Protein AF-A0A3C0W9M3-F1 (afdb_monomer)

Sequence (421 aa):
MKKFLAMALALLMVCVMLPVTAMAEDANYCTIEGITEVDGTTLKHFDTLTAAAKAWRESKGVATSGNTFGSNNLGGSVDSVEWVISGEVATGDGEGVIGNNGAGQSILGVGYFTPSVTFGNIKVTGVNGAKITKTGNSYLVSAPGQNVVYENITFVDTVRIDSNPANLTFKNCKFEAGLRMPHSADDANVIVENCTFTGNESSGYAIFVQGTMASMKINGNTISTCQRGINVQAGNNAVVTIDGNTIKNVTGKNDNGNTYGAAIQMTSAKSFTITNNTISDVAVNAFHIFSSCAAESITIKDNYIAADYLIWNDANLSQEKIISAGNTLDIKYSGKAMTKTGVIESSTTINGTMVEHPIIIYTPVSSPVFLSGANQTVAPGSAATFRIDKEFSELQSVAVDGVTLDKSNYKAWSGSTYVEL

Mean predicted aligned error: 11.93 Å

Structure (mmCIF, N/CA/C/O backbone):
data_AF-A0A3C0W9M3-F1
#
_entry.id   AF-A0A3C0W9M3-F1
#
loop_
_atom_site.group_PDB
_atom_site.id
_atom_site.type_symbol
_atom_site.label_atom_id
_atom_site.label_alt_id
_atom_site.label_comp_id
_atom_site.label_asym_id
_atom_site.label_entity_id
_atom_site.label_seq_id
_atom_site.pdbx_PDB_ins_code
_atom_site.Cartn_x
_atom_site.Cartn_y
_atom_site.Cartn_z
_atom_site.occupancy
_atom_site.B_iso_or_equiv
_atom_site.auth_seq_id
_atom_site.auth_comp_id
_atom_site.auth_asym_id
_atom_site.auth_atom_id
_atom_site.pdbx_PDB_model_num
ATOM 1 N N . MET A 1 1 ? 18.295 -61.576 -14.850 1.00 57.88 1 MET A N 1
ATOM 2 C CA . MET A 1 1 ? 17.331 -60.492 -14.541 1.00 57.88 1 MET A CA 1
ATOM 3 C C . MET A 1 1 ? 17.705 -59.689 -13.299 1.00 57.88 1 MET A C 1
ATOM 5 O O . MET A 1 1 ? 17.997 -58.516 -13.455 1.00 57.88 1 MET A O 1
ATOM 9 N N . LYS A 1 2 ? 17.797 -60.282 -12.095 1.00 55.91 2 LYS A N 1
ATOM 10 C CA . LYS A 1 2 ? 18.091 -59.524 -10.854 1.00 55.91 2 LYS A CA 1
ATOM 11 C C . LYS A 1 2 ? 19.398 -58.704 -10.888 1.00 55.91 2 LYS A C 1
ATOM 13 O O . LYS A 1 2 ? 19.403 -57.567 -10.442 1.00 55.91 2 LYS A O 1
ATOM 18 N N . LYS A 1 3 ? 20.476 -59.236 -11.482 1.00 62.12 3 LYS A N 1
ATOM 19 C CA . LYS A 1 3 ? 21.764 -58.520 -11.617 1.00 62.12 3 LYS A CA 1
ATOM 20 C C . LYS A 1 3 ? 21.727 -57.363 -12.629 1.00 62.12 3 LYS A C 1
ATOM 22 O O . LYS A 1 3 ? 22.361 -56.345 -12.401 1.00 62.12 3 LYS A O 1
ATOM 27 N N . PHE A 1 4 ? 20.943 -57.497 -13.700 1.00 67.81 4 PHE A N 1
ATOM 28 C CA . PHE A 1 4 ? 20.728 -56.422 -14.679 1.00 67.81 4 PHE A CA 1
ATOM 29 C C . PHE A 1 4 ? 19.887 -55.288 -14.090 1.00 67.81 4 PHE A C 1
ATOM 31 O O . PHE A 1 4 ? 20.205 -54.124 -14.291 1.00 67.81 4 PHE A O 1
ATOM 38 N N . LEU A 1 5 ? 18.860 -55.634 -13.309 1.00 65.94 5 LEU A N 1
ATOM 39 C CA . LEU A 1 5 ? 18.013 -54.655 -12.634 1.00 65.94 5 LEU A CA 1
ATOM 40 C C . LEU A 1 5 ? 18.796 -53.866 -11.575 1.00 65.94 5 LEU A C 1
ATOM 42 O O . LEU A 1 5 ? 18.648 -52.656 -11.487 1.00 65.94 5 LEU A O 1
ATOM 46 N N . ALA A 1 6 ? 19.685 -54.531 -10.831 1.00 73.12 6 ALA A N 1
ATOM 47 C CA . ALA A 1 6 ? 20.567 -53.867 -9.872 1.00 73.12 6 ALA A CA 1
ATOM 48 C C . ALA A 1 6 ? 21.568 -52.915 -10.552 1.00 73.12 6 ALA A C 1
ATOM 50 O O . ALA A 1 6 ? 21.822 -51.830 -10.040 1.00 73.12 6 ALA A O 1
ATOM 51 N N . MET A 1 7 ? 22.097 -53.287 -11.722 1.00 72.06 7 MET A N 1
ATOM 52 C CA . MET A 1 7 ? 23.029 -52.443 -12.475 1.00 72.06 7 MET A CA 1
ATOM 53 C C . MET A 1 7 ? 22.329 -51.242 -13.127 1.00 72.06 7 MET A C 1
ATOM 55 O O . MET A 1 7 ? 22.869 -50.142 -13.105 1.00 72.06 7 MET A O 1
ATOM 59 N N . ALA A 1 8 ? 21.103 -51.423 -13.626 1.00 70.81 8 ALA A N 1
ATOM 60 C CA . ALA A 1 8 ? 20.266 -50.326 -14.113 1.00 70.81 8 ALA A CA 1
ATOM 61 C C . ALA A 1 8 ? 19.866 -49.363 -12.983 1.00 70.81 8 ALA A C 1
ATOM 63 O O . ALA A 1 8 ? 19.866 -48.153 -13.184 1.00 70.81 8 ALA A O 1
ATOM 64 N N . LEU A 1 9 ? 19.584 -49.883 -11.784 1.00 67.00 9 LEU A N 1
ATOM 65 C CA . LEU A 1 9 ? 19.250 -49.066 -10.616 1.00 67.00 9 LEU A CA 1
ATOM 66 C C . LEU A 1 9 ? 20.469 -48.299 -10.082 1.00 67.00 9 LEU A C 1
ATOM 68 O O . LEU A 1 9 ? 20.335 -47.145 -9.693 1.00 67.00 9 LEU A O 1
ATOM 72 N N . ALA A 1 10 ? 21.658 -48.906 -10.114 1.00 71.38 10 ALA A N 1
ATOM 73 C CA . ALA A 1 10 ? 22.907 -48.234 -9.768 1.00 71.38 10 ALA A CA 1
ATOM 74 C C . ALA A 1 10 ? 23.263 -47.135 -10.782 1.00 71.38 10 ALA A C 1
ATOM 76 O O . ALA A 1 10 ? 23.660 -46.048 -10.379 1.00 71.38 10 ALA A O 1
ATOM 77 N N . LEU A 1 11 ? 23.061 -47.378 -12.083 1.00 65.31 11 LEU A N 1
ATOM 78 C CA . LEU A 1 11 ? 23.262 -46.365 -13.122 1.00 65.31 11 LEU A CA 1
ATOM 79 C C . LEU A 1 11 ? 22.242 -45.222 -12.995 1.00 65.31 11 LEU A C 1
ATOM 81 O O . LEU A 1 11 ? 22.618 -44.063 -13.112 1.00 65.31 11 LEU A O 1
ATOM 85 N N . LEU A 1 12 ? 20.981 -45.536 -12.673 1.00 63.12 12 LEU A N 1
ATOM 86 C CA . LEU A 1 12 ? 19.951 -44.541 -12.376 1.00 63.12 12 LEU A CA 1
ATOM 87 C C . LEU A 1 12 ? 20.337 -43.708 -11.151 1.00 63.12 12 LEU A C 1
ATOM 89 O O . LEU A 1 12 ? 20.300 -42.490 -11.226 1.00 63.12 12 LEU A O 1
ATOM 93 N N . MET A 1 13 ? 20.774 -44.335 -10.054 1.00 66.19 13 MET A N 1
ATOM 94 C CA . MET A 1 13 ? 21.226 -43.613 -8.860 1.00 66.19 13 MET A CA 1
ATOM 95 C C . MET A 1 13 ? 22.466 -42.754 -9.125 1.00 66.19 13 MET A C 1
ATOM 97 O O . MET A 1 13 ? 22.531 -41.649 -8.604 1.00 66.19 13 MET A O 1
ATOM 101 N N . VAL A 1 14 ? 23.402 -43.190 -9.974 1.00 53.69 14 VAL A N 1
ATOM 102 C CA . VAL A 1 14 ? 24.528 -42.351 -10.417 1.00 53.69 14 VAL A CA 1
ATOM 103 C C . VAL A 1 14 ? 24.042 -41.197 -11.301 1.00 53.69 14 VAL A C 1
ATOM 105 O O . VAL A 1 14 ? 24.511 -40.084 -11.119 1.00 53.69 14 VAL A O 1
ATOM 108 N N . CYS A 1 15 ? 23.052 -41.395 -12.177 1.00 54.16 15 CYS A N 1
ATOM 109 C CA . CYS A 1 15 ? 22.434 -40.309 -12.951 1.00 54.16 15 CYS A CA 1
ATOM 110 C C . CYS A 1 15 ? 21.608 -39.329 -12.095 1.00 54.16 15 CYS A C 1
ATOM 112 O O . CYS A 1 15 ? 21.482 -38.175 -12.484 1.00 54.16 15 CYS A O 1
ATOM 114 N N . VAL A 1 16 ? 21.070 -39.761 -10.946 1.00 55.00 16 VAL A N 1
ATOM 115 C CA . VAL A 1 16 ? 20.358 -38.893 -9.982 1.00 55.00 16 VAL A CA 1
ATOM 116 C C . VAL A 1 16 ? 21.337 -38.220 -8.997 1.00 55.00 16 VAL A C 1
ATOM 118 O O . VAL A 1 16 ? 21.000 -37.205 -8.397 1.00 55.00 16 VAL A O 1
ATOM 121 N N . MET A 1 17 ? 22.549 -38.769 -8.829 1.00 48.00 17 MET A N 1
ATOM 122 C CA . MET A 1 17 ? 23.632 -38.210 -8.000 1.00 48.00 17 MET A CA 1
ATOM 123 C C . MET A 1 17 ? 24.676 -37.408 -8.783 1.00 48.00 17 MET A C 1
ATOM 125 O O . MET A 1 17 ? 25.497 -36.731 -8.163 1.00 48.00 17 MET A O 1
ATOM 129 N N . LEU A 1 18 ? 24.669 -37.452 -10.120 1.00 41.09 18 LEU A N 1
ATOM 130 C CA . LEU A 1 18 ? 25.297 -36.393 -10.898 1.00 41.09 18 LEU A CA 1
ATOM 131 C C . LEU A 1 18 ? 24.615 -35.103 -10.441 1.00 41.09 18 LEU A C 1
ATOM 133 O O . LEU A 1 18 ? 23.383 -35.037 -10.499 1.00 41.09 18 LEU A O 1
ATOM 137 N N . PRO A 1 19 ? 25.356 -34.101 -9.940 1.00 44.66 19 PRO A N 1
ATOM 138 C CA . PRO A 1 19 ? 24.733 -32.827 -9.681 1.00 44.66 19 PRO A CA 1
ATOM 139 C C . PRO A 1 19 ? 24.079 -32.417 -10.995 1.00 44.66 19 PRO A C 1
ATOM 141 O O . PRO A 1 19 ? 24.691 -32.499 -12.064 1.00 44.66 19 PRO A O 1
ATOM 144 N N . VAL A 1 20 ? 22.815 -32.015 -10.928 1.00 47.97 20 VAL A N 1
ATOM 145 C CA . VAL A 1 20 ? 22.214 -31.211 -11.982 1.00 47.97 20 VAL A CA 1
ATOM 146 C C . VAL A 1 20 ? 22.981 -29.886 -11.946 1.00 47.97 20 VAL A C 1
ATOM 148 O O . VAL A 1 20 ? 22.509 -28.879 -11.447 1.00 47.97 20 VAL A O 1
ATOM 151 N N . THR A 1 21 ? 24.214 -29.883 -12.449 1.00 49.28 21 THR A N 1
ATOM 152 C CA . THR A 1 21 ? 24.892 -28.705 -12.983 1.00 49.28 21 THR A CA 1
ATOM 153 C C . THR A 1 21 ? 24.400 -28.492 -14.412 1.00 49.28 21 THR A C 1
ATOM 155 O O . THR A 1 21 ? 25.175 -28.198 -15.314 1.00 49.28 21 THR A O 1
ATOM 158 N N . ALA A 1 22 ? 23.100 -28.690 -14.640 1.00 44.22 22 ALA A N 1
ATOM 159 C CA . ALA A 1 22 ? 22.407 -28.014 -15.711 1.00 44.22 22 ALA A CA 1
ATOM 160 C C . ALA A 1 22 ? 22.029 -26.642 -15.138 1.00 44.22 22 ALA A C 1
ATOM 162 O O . ALA A 1 22 ? 21.060 -26.515 -14.397 1.00 44.22 22 ALA A O 1
ATOM 163 N N . MET A 1 23 ? 22.859 -25.650 -15.464 1.00 48.94 23 MET A N 1
ATOM 164 C CA . MET A 1 23 ? 22.541 -24.219 -15.434 1.00 48.94 23 MET A CA 1
ATOM 165 C C . MET A 1 23 ? 22.384 -23.575 -14.049 1.00 48.94 23 MET A C 1
ATOM 167 O O . MET A 1 23 ? 21.360 -22.986 -13.728 1.00 48.94 23 MET A O 1
ATOM 171 N N . ALA A 1 24 ? 23.463 -23.564 -13.265 1.00 46.03 24 ALA A N 1
ATOM 172 C CA . ALA A 1 24 ? 23.643 -22.567 -12.200 1.00 46.03 24 ALA A CA 1
ATOM 173 C C . ALA A 1 24 ? 23.992 -21.165 -12.756 1.00 46.03 24 ALA A C 1
ATOM 175 O O . ALA A 1 24 ? 24.495 -20.323 -12.018 1.00 46.03 24 ALA A O 1
ATOM 176 N N . GLU A 1 25 ? 23.794 -20.935 -14.057 1.00 50.84 25 GLU A N 1
ATOM 177 C CA . GLU A 1 25 ? 24.415 -19.822 -14.770 1.00 50.84 25 GLU A CA 1
ATOM 178 C C . GLU A 1 25 ? 23.554 -18.565 -14.856 1.00 50.84 25 GLU A C 1
ATOM 180 O O . GLU A 1 25 ? 24.050 -17.608 -15.401 1.00 50.84 25 GLU A O 1
ATOM 185 N N . ASP A 1 26 ? 22.353 -18.515 -14.264 1.00 63.16 26 ASP A N 1
ATOM 186 C CA . ASP A 1 26 ? 21.667 -17.246 -13.951 1.00 63.16 26 ASP A CA 1
ATOM 187 C C . ASP A 1 26 ? 20.494 -17.503 -12.991 1.00 63.16 26 ASP A C 1
ATOM 189 O O . ASP A 1 26 ? 19.338 -17.627 -13.388 1.00 63.16 26 ASP A O 1
ATOM 193 N N . ALA A 1 27 ? 20.761 -17.638 -11.689 1.00 82.12 27 ALA A N 1
ATOM 194 C CA . ALA A 1 27 ? 19.668 -17.662 -10.704 1.00 82.12 27 ALA A CA 1
ATOM 195 C C . ALA A 1 27 ? 19.055 -16.260 -10.512 1.00 82.12 27 ALA A C 1
ATOM 197 O O . ALA A 1 27 ? 17.856 -16.134 -10.247 1.00 82.12 27 ALA A O 1
ATOM 198 N N . ASN A 1 28 ? 19.891 -15.231 -10.674 1.00 94.06 28 ASN A N 1
ATOM 199 C CA . ASN A 1 28 ? 19.601 -13.831 -10.404 1.00 94.06 28 ASN A CA 1
ATOM 200 C C . ASN A 1 28 ? 19.625 -13.043 -11.712 1.00 94.06 28 ASN A C 1
ATOM 202 O O . ASN A 1 28 ? 20.697 -12.738 -12.219 1.00 94.06 28 ASN A O 1
ATOM 206 N N . TYR A 1 29 ? 18.459 -12.717 -12.253 1.00 94.94 29 TYR A N 1
ATOM 207 C CA . TYR A 1 29 ? 18.357 -11.924 -13.474 1.00 94.94 29 TYR A CA 1
ATOM 208 C C . TYR A 1 29 ? 17.001 -11.242 -13.554 1.00 94.94 29 TYR A C 1
ATOM 210 O O . TYR A 1 29 ? 16.022 -11.659 -12.930 1.00 94.94 29 TYR A O 1
ATOM 218 N N . CYS A 1 30 ? 16.921 -10.214 -14.385 1.00 97.00 30 CYS A N 1
ATOM 219 C CA . CYS A 1 30 ? 15.656 -9.722 -14.893 1.00 97.00 30 CYS A CA 1
ATOM 220 C C . CYS A 1 30 ? 15.607 -9.803 -16.416 1.00 97.00 30 CYS A C 1
ATOM 222 O O . CYS A 1 30 ? 16.629 -9.700 -17.093 1.00 97.00 30 CYS A O 1
ATOM 224 N N . THR A 1 31 ? 14.402 -9.972 -16.945 1.00 97.00 31 THR A N 1
ATOM 225 C CA . THR A 1 31 ? 14.100 -9.823 -18.367 1.00 97.00 31 THR A CA 1
ATOM 226 C C . THR A 1 31 ? 13.021 -8.773 -18.541 1.00 97.00 31 THR A C 1
ATOM 228 O O . THR A 1 31 ? 12.207 -8.531 -17.644 1.00 97.00 31 THR A O 1
ATOM 231 N N . ILE A 1 32 ? 12.976 -8.197 -19.733 1.00 96.69 32 ILE A N 1
ATOM 232 C CA . ILE A 1 32 ? 11.914 -7.298 -20.162 1.00 96.69 32 ILE A CA 1
ATOM 233 C C . ILE A 1 32 ? 11.445 -7.716 -21.553 1.00 96.69 32 ILE A C 1
ATOM 235 O O . ILE A 1 32 ? 12.252 -8.149 -22.381 1.00 96.69 32 ILE A O 1
ATOM 239 N N . GLU A 1 33 ? 10.140 -7.629 -21.799 1.00 93.19 33 GLU A N 1
ATOM 240 C CA . GLU A 1 33 ? 9.558 -8.037 -23.073 1.00 93.19 33 GLU A CA 1
ATOM 241 C C . GLU A 1 33 ? 10.213 -7.338 -24.273 1.00 93.19 33 GLU A C 1
ATOM 243 O O . GLU A 1 33 ? 10.631 -6.179 -24.215 1.00 93.19 33 GLU A O 1
ATOM 248 N N . GLY A 1 34 ? 10.276 -8.055 -25.394 1.00 90.75 34 GLY A N 1
ATOM 249 C CA . GLY A 1 34 ? 10.790 -7.519 -26.652 1.00 90.75 34 GLY A CA 1
ATOM 250 C C . GLY A 1 34 ? 12.313 -7.395 -26.731 1.00 90.75 34 GLY A C 1
ATOM 251 O O . GLY A 1 34 ? 12.802 -6.942 -27.763 1.00 90.75 34 GLY A O 1
ATOM 252 N N . ILE A 1 35 ? 13.057 -7.811 -25.698 1.00 95.88 35 ILE A N 1
ATOM 253 C CA . ILE A 1 35 ? 14.523 -7.838 -25.716 1.00 95.88 35 ILE A CA 1
ATOM 254 C C . ILE A 1 35 ? 15.022 -9.274 -25.653 1.00 95.88 35 ILE A C 1
ATOM 256 O O . ILE A 1 35 ? 14.868 -9.964 -24.645 1.00 95.88 35 ILE A O 1
ATOM 260 N N . THR A 1 36 ? 15.627 -9.715 -26.752 1.00 93.56 36 THR A N 1
ATOM 261 C CA . THR A 1 36 ? 16.125 -11.078 -26.930 1.00 93.56 36 THR A CA 1
ATOM 262 C C . THR A 1 36 ? 17.639 -11.116 -27.084 1.00 93.56 36 THR A C 1
ATOM 264 O O . THR A 1 36 ? 18.283 -10.110 -27.395 1.00 93.56 36 THR A O 1
ATOM 267 N N . GLU A 1 37 ? 18.201 -12.303 -26.902 1.00 91.75 37 GLU A N 1
ATOM 268 C CA . GLU A 1 37 ? 19.549 -12.637 -27.337 1.00 91.75 37 GLU A CA 1
ATOM 269 C C . GLU A 1 37 ? 19.679 -12.579 -28.869 1.00 91.75 37 GLU A C 1
ATOM 271 O O . GLU A 1 37 ? 18.710 -12.368 -29.607 1.00 91.75 37 GLU A O 1
ATOM 276 N N . VAL A 1 38 ? 20.906 -12.781 -29.360 1.00 88.88 38 VAL A N 1
ATOM 277 C CA . VAL A 1 38 ? 21.247 -12.765 -30.797 1.00 88.88 38 VAL A CA 1
ATOM 278 C C . VAL A 1 38 ? 20.463 -13.814 -31.598 1.00 88.88 38 VAL A C 1
ATOM 280 O O . VAL A 1 38 ? 20.253 -13.636 -32.796 1.00 88.88 38 VAL A O 1
ATOM 283 N N . ASP A 1 39 ? 20.005 -14.888 -30.949 1.00 86.38 39 ASP A N 1
ATOM 284 C CA . ASP A 1 39 ? 19.177 -15.927 -31.570 1.00 86.38 39 ASP A CA 1
ATOM 285 C C . ASP A 1 39 ? 17.757 -15.451 -31.940 1.00 86.38 39 ASP A C 1
ATOM 287 O O . ASP A 1 39 ? 17.074 -16.110 -32.724 1.00 86.38 39 ASP A O 1
ATOM 291 N N . GLY A 1 40 ? 17.321 -14.300 -31.414 1.00 85.62 40 GLY A N 1
ATOM 292 C CA . GLY A 1 40 ? 15.999 -13.725 -31.653 1.00 85.62 40 GLY A CA 1
ATOM 293 C C . GLY A 1 40 ? 14.842 -14.463 -30.970 1.00 85.62 40 GLY A C 1
ATOM 294 O O . GLY A 1 40 ? 13.688 -14.105 -31.200 1.00 85.62 40 GLY A O 1
ATOM 295 N N . THR A 1 41 ? 15.118 -15.485 -30.156 1.00 84.75 41 THR A N 1
ATOM 296 C CA . THR A 1 41 ? 14.098 -16.354 -29.542 1.00 84.75 41 THR A CA 1
ATOM 297 C C . THR A 1 41 ? 14.170 -16.406 -28.023 1.00 84.75 41 THR A C 1
ATOM 299 O O . THR A 1 41 ? 13.145 -16.615 -27.375 1.00 84.75 41 THR A O 1
ATOM 302 N N . THR A 1 42 ? 15.351 -16.209 -27.446 1.00 87.31 42 THR A N 1
ATOM 303 C CA . THR A 1 42 ? 15.569 -16.278 -25.999 1.00 87.31 42 THR A CA 1
ATOM 304 C C . THR A 1 42 ? 15.518 -14.873 -25.417 1.00 87.31 42 THR A C 1
ATOM 306 O O . THR A 1 42 ? 16.182 -13.982 -25.939 1.00 87.31 42 THR A O 1
ATOM 309 N N . LEU A 1 43 ? 14.734 -14.640 -24.357 1.00 90.12 43 LEU A N 1
ATOM 310 C CA . LEU A 1 43 ? 14.748 -13.343 -23.671 1.00 90.12 43 LEU A CA 1
ATOM 311 C C . LEU A 1 43 ? 16.130 -13.086 -23.074 1.00 90.12 43 LEU A C 1
ATOM 313 O O . LEU A 1 43 ? 16.714 -13.967 -22.449 1.00 90.12 43 LEU A O 1
ATOM 317 N N . LYS A 1 44 ? 16.628 -11.864 -23.249 1.00 94.75 44 LYS A N 1
ATOM 318 C CA . LYS A 1 44 ? 17.934 -11.475 -22.727 1.00 94.75 44 LYS A CA 1
ATOM 319 C C . LYS A 1 44 ? 17.879 -11.278 -21.216 1.00 94.75 44 LYS A C 1
ATOM 321 O O . LYS A 1 44 ? 16.977 -10.602 -20.712 1.00 94.75 44 LYS A O 1
ATOM 326 N N . HIS A 1 45 ? 18.864 -11.830 -20.517 1.00 95.38 45 HIS A N 1
ATOM 327 C CA . HIS A 1 45 ? 19.033 -11.664 -19.077 1.00 95.38 45 HIS A CA 1
ATOM 328 C C . HIS A 1 45 ? 19.843 -10.405 -18.748 1.00 95.38 45 HIS A C 1
ATOM 330 O O . HIS A 1 45 ? 20.791 -10.041 -19.449 1.00 95.38 45 HIS A O 1
ATOM 336 N N . PHE A 1 46 ? 19.461 -9.733 -17.665 1.00 96.81 46 PHE A N 1
ATOM 337 C CA . PHE A 1 46 ? 20.129 -8.538 -17.163 1.00 96.81 46 PHE A CA 1
ATOM 338 C C . PHE A 1 46 ? 20.312 -8.599 -15.646 1.00 96.81 46 PHE A C 1
ATOM 340 O O . PHE A 1 46 ? 19.367 -8.897 -14.915 1.00 96.81 46 PHE A O 1
ATOM 347 N N . ASP A 1 47 ? 21.485 -8.184 -15.170 1.00 94.62 47 ASP A N 1
ATOM 348 C CA . ASP A 1 47 ? 21.823 -8.162 -13.737 1.00 94.62 47 ASP A CA 1
ATOM 349 C C . ASP A 1 47 ? 21.061 -7.092 -12.939 1.00 94.62 47 ASP A C 1
ATOM 351 O O . ASP A 1 47 ? 20.929 -7.178 -11.717 1.00 94.62 47 ASP A O 1
ATOM 355 N N . THR A 1 48 ? 20.592 -6.034 -13.611 1.00 95.31 48 THR A N 1
ATOM 356 C CA . THR A 1 48 ? 19.909 -4.905 -12.966 1.00 95.31 48 THR A CA 1
ATOM 357 C C . THR A 1 48 ? 18.725 -4.413 -13.780 1.00 95.31 48 THR A C 1
ATOM 359 O O . THR A 1 48 ? 18.748 -4.428 -15.015 1.00 95.31 48 THR A O 1
ATOM 362 N N . LEU A 1 49 ? 17.727 -3.860 -13.081 1.00 95.88 49 LEU A N 1
ATOM 363 C CA . LEU A 1 49 ? 16.572 -3.221 -13.723 1.00 95.88 49 LEU A CA 1
ATOM 364 C C . LEU A 1 49 ? 16.999 -2.062 -14.636 1.00 95.88 49 LEU A C 1
ATOM 366 O O . LEU A 1 49 ? 16.406 -1.848 -15.691 1.00 95.88 49 LEU A O 1
ATOM 370 N N . THR A 1 50 ? 18.050 -1.330 -14.251 1.00 94.56 50 THR A N 1
ATOM 371 C CA . THR A 1 50 ? 18.602 -0.230 -15.054 1.00 94.56 50 THR A CA 1
ATOM 372 C C . THR A 1 50 ? 19.144 -0.717 -16.396 1.00 94.56 50 THR A C 1
ATOM 374 O O . THR A 1 50 ? 18.833 -0.118 -17.424 1.00 94.56 50 THR A O 1
ATOM 377 N N . ALA A 1 51 ? 19.915 -1.808 -16.416 1.00 95.75 51 ALA A N 1
ATOM 378 C CA . ALA A 1 51 ? 20.470 -2.350 -17.657 1.00 95.75 51 ALA A CA 1
ATOM 379 C C . ALA A 1 51 ? 19.367 -2.837 -18.612 1.00 95.75 51 ALA A C 1
ATOM 381 O O . ALA A 1 51 ? 19.382 -2.491 -19.795 1.00 95.75 51 ALA A O 1
ATOM 382 N N . ALA A 1 52 ? 18.373 -3.557 -18.085 1.00 96.81 52 ALA A N 1
ATOM 383 C CA . ALA A 1 52 ? 17.213 -3.999 -18.853 1.00 96.81 52 ALA A CA 1
ATOM 384 C C . ALA A 1 52 ? 16.404 -2.817 -19.419 1.00 96.81 52 ALA A C 1
ATOM 386 O O . ALA A 1 52 ? 16.088 -2.794 -20.610 1.00 96.81 52 ALA A O 1
ATOM 387 N N . ALA A 1 53 ? 16.129 -1.790 -18.604 1.00 95.25 53 ALA A N 1
ATOM 388 C CA . ALA A 1 53 ? 15.421 -0.593 -19.055 1.00 95.25 53 ALA A CA 1
ATOM 389 C C . ALA A 1 53 ? 16.191 0.165 -20.151 1.00 95.25 53 ALA A C 1
ATOM 391 O O . ALA A 1 53 ? 15.580 0.589 -21.133 1.00 95.25 53 ALA A O 1
ATOM 392 N N . LYS A 1 54 ? 17.520 0.323 -20.023 1.00 94.94 54 LYS A N 1
ATOM 393 C CA . LYS A 1 54 ? 18.363 0.935 -21.070 1.00 94.94 54 LYS A CA 1
ATOM 394 C C . LYS A 1 54 ? 18.251 0.164 -22.385 1.00 94.94 54 LYS A C 1
ATOM 396 O O . LYS A 1 54 ? 17.950 0.769 -23.411 1.00 94.94 54 LYS A O 1
ATOM 401 N N . ALA A 1 55 ? 18.413 -1.159 -22.342 1.00 96.31 55 ALA A N 1
ATOM 402 C CA . ALA A 1 55 ? 18.336 -2.002 -23.533 1.00 96.31 55 ALA A CA 1
ATOM 403 C C . ALA A 1 55 ? 16.964 -1.909 -24.217 1.00 96.31 55 ALA A C 1
ATOM 405 O O . ALA A 1 55 ? 16.885 -1.768 -25.440 1.00 96.31 55 ALA A O 1
ATOM 406 N N . TRP A 1 56 ? 15.880 -1.908 -23.433 1.00 96.00 56 TRP A N 1
ATOM 407 C CA . TRP A 1 56 ? 14.536 -1.714 -23.969 1.00 96.00 56 TRP A CA 1
ATOM 408 C C . TRP A 1 56 ? 14.389 -0.369 -24.675 1.00 96.00 56 TRP A C 1
ATOM 410 O O . TRP A 1 56 ? 13.947 -0.320 -25.822 1.00 96.00 56 TRP A O 1
ATOM 420 N N . ARG A 1 57 ? 14.832 0.720 -24.042 1.00 93.88 57 ARG A N 1
ATOM 421 C CA . ARG A 1 57 ? 14.781 2.071 -24.620 1.00 93.88 57 ARG A CA 1
ATOM 422 C C . ARG A 1 57 ? 15.561 2.166 -25.927 1.00 93.88 57 ARG A C 1
ATOM 424 O O . ARG A 1 57 ? 15.036 2.673 -26.916 1.00 93.88 57 ARG A O 1
ATOM 431 N N . GLU A 1 58 ? 16.776 1.633 -25.955 1.00 94.75 58 GLU A N 1
ATOM 432 C CA . GLU A 1 58 ? 17.635 1.647 -27.141 1.00 94.75 58 GLU A CA 1
ATOM 433 C C . GLU A 1 58 ? 17.025 0.838 -28.293 1.00 94.75 58 GLU A C 1
ATOM 435 O O . GLU A 1 58 ? 17.033 1.305 -29.432 1.00 94.75 58 GLU A O 1
ATOM 440 N N . SER A 1 59 ? 16.375 -0.297 -28.002 1.00 93.88 59 SER A N 1
ATOM 441 C CA . SER A 1 59 ? 15.632 -1.075 -29.010 1.00 93.88 59 SER A CA 1
ATOM 442 C C . SER A 1 59 ? 14.470 -0.298 -29.647 1.00 93.88 59 SER A C 1
ATOM 444 O O . SER A 1 59 ? 14.066 -0.574 -30.776 1.00 93.88 59 SER A O 1
ATOM 446 N N . LYS A 1 60 ? 13.939 0.695 -28.925 1.00 92.94 60 LYS A N 1
ATOM 447 C CA . LYS A 1 60 ? 12.852 1.583 -29.352 1.00 92.94 60 LYS A CA 1
ATOM 448 C C . LYS A 1 60 ? 13.362 2.914 -29.919 1.00 92.94 60 LYS A C 1
ATOM 450 O O . LYS A 1 60 ? 12.562 3.806 -30.197 1.00 92.94 60 LYS A O 1
ATOM 455 N N . GLY A 1 61 ? 14.679 3.062 -30.093 1.00 92.56 61 GLY A N 1
ATOM 456 C CA . GLY A 1 61 ? 15.301 4.287 -30.598 1.00 92.56 61 GLY A CA 1
ATOM 457 C C . GLY A 1 61 ? 15.216 5.467 -29.626 1.00 92.56 61 GLY A C 1
ATOM 458 O O . GLY A 1 61 ? 15.231 6.617 -30.062 1.00 92.56 61 GLY A O 1
ATOM 459 N N . VAL A 1 62 ? 15.094 5.200 -28.324 1.00 93.19 62 VAL A N 1
ATOM 460 C CA . VAL A 1 62 ? 15.011 6.228 -27.282 1.00 93.19 62 VAL A CA 1
ATOM 461 C C . VAL A 1 62 ? 16.393 6.495 -26.705 1.00 93.19 62 VAL A C 1
ATOM 463 O O . VAL A 1 62 ? 17.059 5.586 -26.213 1.00 93.19 62 VAL A O 1
ATOM 466 N N . ALA A 1 63 ? 16.814 7.760 -26.721 1.00 92.50 63 ALA A N 1
ATOM 467 C CA . ALA A 1 63 ? 18.133 8.142 -26.232 1.00 92.50 63 ALA A CA 1
ATOM 468 C C . ALA A 1 63 ? 18.277 7.912 -24.714 1.00 92.50 63 ALA A C 1
ATOM 470 O O . ALA A 1 63 ? 17.449 8.359 -23.908 1.00 92.50 63 ALA A O 1
ATOM 471 N N . THR A 1 64 ? 19.370 7.255 -24.327 1.00 92.56 64 THR A N 1
ATOM 472 C CA . THR A 1 64 ? 19.752 6.940 -22.937 1.00 92.56 64 THR A CA 1
ATOM 473 C C . THR A 1 64 ? 20.891 7.824 -22.421 1.00 92.56 64 THR A C 1
ATOM 475 O O . THR A 1 64 ? 21.279 7.723 -21.264 1.00 92.56 64 THR A O 1
ATOM 478 N N . SER A 1 65 ? 21.432 8.726 -23.243 1.00 91.12 65 SER A N 1
ATOM 479 C CA . SER A 1 65 ? 22.519 9.629 -22.851 1.00 91.12 65 SER A CA 1
ATOM 480 C C . SER A 1 65 ? 22.546 10.904 -23.702 1.00 91.12 65 SER A C 1
ATOM 482 O O . SER A 1 65 ? 21.791 11.051 -24.665 1.00 91.12 65 SER A O 1
ATOM 484 N N . GLY A 1 66 ? 23.423 11.840 -23.332 1.00 88.44 66 GLY A N 1
ATOM 485 C CA . GLY A 1 66 ? 23.641 13.084 -24.066 1.00 88.44 66 GLY A CA 1
ATOM 486 C C . GLY A 1 66 ? 22.531 14.126 -23.892 1.00 88.44 66 GLY A C 1
ATOM 487 O O . GLY A 1 66 ? 21.617 13.991 -23.082 1.00 88.44 66 GLY A O 1
ATOM 488 N N . ASN A 1 67 ? 22.619 15.200 -24.677 1.00 86.94 67 ASN A N 1
ATOM 489 C CA . ASN A 1 67 ? 21.688 16.336 -24.648 1.00 86.94 67 ASN A CA 1
ATOM 490 C C . ASN A 1 67 ? 20.278 16.012 -25.179 1.00 86.94 67 ASN A C 1
ATOM 492 O O . ASN A 1 67 ? 19.376 16.833 -25.044 1.00 86.94 67 ASN A O 1
ATOM 496 N N . THR A 1 68 ? 20.092 14.839 -25.785 1.00 88.06 68 THR A N 1
ATOM 497 C CA . THR A 1 68 ? 18.813 14.357 -26.322 1.00 88.06 68 THR A CA 1
ATOM 498 C C . THR A 1 68 ? 18.198 13.252 -25.467 1.00 88.06 68 THR A C 1
ATOM 500 O O . THR A 1 68 ? 17.250 12.613 -25.909 1.00 88.06 68 THR A O 1
ATOM 503 N N . PHE A 1 69 ? 18.698 13.016 -24.249 1.00 89.00 69 PHE A N 1
ATOM 504 C CA . PHE A 1 69 ? 18.172 12.001 -23.334 1.00 89.00 69 PHE A CA 1
ATOM 505 C C . PHE A 1 69 ? 16.630 12.015 -23.239 1.00 89.00 69 PHE A C 1
ATOM 507 O O . PHE A 1 69 ? 16.010 13.053 -23.001 1.00 89.00 69 PHE A O 1
ATOM 514 N N . GLY A 1 70 ? 16.010 10.846 -23.433 1.00 88.81 70 GLY A N 1
ATOM 515 C CA . GLY A 1 70 ? 14.553 10.678 -23.457 1.00 88.81 70 GLY A CA 1
ATOM 516 C C . GLY A 1 70 ? 13.877 11.004 -24.787 1.00 88.81 70 GLY A C 1
ATOM 517 O O . GLY A 1 70 ? 12.695 10.684 -24.940 1.00 88.81 70 GLY A O 1
ATOM 518 N N . SER A 1 71 ? 14.597 11.602 -25.742 1.00 91.38 71 SER A N 1
ATOM 519 C CA . SER A 1 71 ? 14.079 11.887 -27.080 1.00 91.38 71 SER A CA 1
ATOM 520 C C . SER A 1 71 ? 13.627 10.599 -27.754 1.00 91.38 71 SER A C 1
ATOM 522 O O . SER A 1 71 ? 14.366 9.611 -27.771 1.00 91.38 71 SER A O 1
ATOM 524 N N . ASN A 1 72 ? 12.400 10.605 -28.270 1.00 91.62 72 ASN A N 1
ATOM 525 C CA . ASN A 1 72 ? 11.784 9.453 -28.911 1.00 91.62 72 ASN A CA 1
ATOM 526 C C . ASN A 1 72 ? 10.800 9.871 -30.011 1.00 91.62 72 ASN A C 1
ATOM 528 O O . ASN A 1 72 ? 10.276 10.982 -30.003 1.00 91.62 72 ASN A O 1
ATOM 532 N N . ASN A 1 73 ? 10.504 8.928 -30.907 1.00 90.31 73 ASN A N 1
ATOM 533 C CA . ASN A 1 73 ? 9.457 9.042 -31.927 1.00 90.31 73 ASN A CA 1
ATOM 534 C C . ASN A 1 73 ? 8.366 7.971 -31.739 1.00 90.31 73 ASN A C 1
ATOM 536 O O . ASN A 1 73 ? 7.723 7.581 -32.710 1.00 90.31 73 ASN A O 1
ATOM 540 N N . LEU A 1 74 ? 8.184 7.455 -30.514 1.00 86.62 74 LEU A N 1
ATOM 541 C CA . LEU A 1 74 ? 7.271 6.333 -30.256 1.00 86.62 74 LEU A CA 1
ATOM 542 C C . LEU A 1 74 ? 5.807 6.707 -30.492 1.00 86.62 74 LEU A C 1
ATOM 544 O O . LEU A 1 74 ? 5.019 5.846 -30.859 1.00 86.62 74 LEU A O 1
ATOM 548 N N . GLY A 1 75 ? 5.475 7.991 -30.341 1.00 70.06 75 GLY A N 1
ATOM 549 C CA . GLY A 1 75 ? 4.141 8.518 -30.592 1.00 70.06 75 GLY A CA 1
ATOM 550 C C . GLY A 1 75 ? 3.135 8.062 -29.536 1.00 70.06 75 GLY A C 1
ATOM 551 O O . GLY A 1 75 ? 2.615 6.961 -29.593 1.00 70.06 75 GLY A O 1
ATOM 552 N N . GLY A 1 76 ? 2.805 8.944 -28.592 1.00 79.25 76 GLY A N 1
ATOM 553 C CA . GLY A 1 76 ? 1.631 8.807 -27.723 1.00 79.25 76 GLY A CA 1
ATOM 554 C C . GLY A 1 76 ? 1.686 7.693 -26.670 1.00 79.25 76 GLY A C 1
ATOM 555 O O . GLY A 1 76 ? 1.778 8.010 -25.483 1.00 79.25 76 GLY A O 1
ATOM 556 N N . SER A 1 77 ? 1.575 6.420 -27.063 1.00 88.75 77 SER A N 1
ATOM 557 C CA . SER A 1 77 ? 1.307 5.300 -26.150 1.00 88.75 77 SER A CA 1
ATOM 558 C C . SER A 1 77 ? 2.107 4.025 -26.434 1.00 88.75 77 SER A C 1
ATOM 560 O O . SER A 1 77 ? 2.403 3.693 -27.578 1.00 88.75 77 SER A O 1
ATOM 562 N N . VAL A 1 78 ? 2.400 3.277 -25.372 1.00 90.94 78 VAL A N 1
ATOM 563 C CA . VAL A 1 78 ? 2.923 1.905 -25.387 1.00 90.94 78 VAL A CA 1
ATOM 564 C C . VAL A 1 78 ? 1.891 1.007 -24.711 1.00 90.94 78 VAL A C 1
ATOM 566 O O . VAL A 1 78 ? 1.510 1.258 -23.568 1.00 90.94 78 VAL A O 1
ATOM 569 N N . ASP A 1 79 ? 1.431 -0.032 -25.407 1.00 92.69 79 ASP A N 1
ATOM 570 C CA . ASP A 1 79 ? 0.307 -0.859 -24.945 1.00 92.69 79 ASP A CA 1
ATOM 571 C C . ASP A 1 79 ? 0.646 -1.690 -23.700 1.00 92.69 79 ASP A C 1
ATOM 573 O O . ASP A 1 79 ? -0.157 -1.765 -22.762 1.00 92.69 79 ASP A O 1
ATOM 577 N N . SER A 1 80 ? 1.834 -2.297 -23.671 1.00 94.06 80 SER A N 1
ATOM 578 C CA . SER A 1 80 ? 2.301 -3.124 -22.561 1.00 94.06 80 SER A CA 1
ATOM 579 C C . SER A 1 80 ? 3.811 -3.052 -22.351 1.00 94.06 80 SER A C 1
ATOM 581 O O . SER A 1 80 ? 4.558 -2.729 -23.271 1.00 94.06 80 SER A O 1
ATOM 583 N N . VAL A 1 81 ? 4.238 -3.348 -21.121 1.00 95.06 81 VAL A N 1
ATOM 584 C CA . VAL A 1 81 ? 5.611 -3.714 -20.761 1.00 95.06 81 VAL A CA 1
ATOM 585 C C . VAL A 1 81 ? 5.562 -4.802 -19.686 1.00 95.06 81 VAL A C 1
ATOM 587 O O . VAL A 1 81 ? 5.111 -4.559 -18.562 1.00 95.06 81 VAL A O 1
ATOM 590 N N . GLU A 1 82 ? 6.056 -5.994 -20.005 1.00 97.31 82 GLU A N 1
ATOM 591 C CA . GLU A 1 82 ? 6.204 -7.093 -19.055 1.00 97.31 82 GLU A CA 1
ATOM 592 C C . GLU A 1 82 ? 7.652 -7.284 -18.595 1.00 97.31 82 GLU A C 1
ATOM 594 O O . GLU A 1 82 ? 8.599 -7.291 -19.383 1.00 97.31 82 GLU A O 1
ATOM 599 N N . TRP A 1 83 ? 7.801 -7.484 -17.288 1.00 98.19 83 TRP A N 1
ATOM 600 C CA . TRP A 1 83 ? 9.053 -7.765 -16.605 1.00 98.19 83 TRP A CA 1
ATOM 601 C C . TRP A 1 83 ? 8.979 -9.113 -15.889 1.00 98.19 83 TRP A C 1
ATOM 603 O O . TRP A 1 83 ? 7.984 -9.415 -15.218 1.00 98.19 83 TRP A O 1
ATOM 613 N N . VAL A 1 84 ? 10.071 -9.877 -15.945 1.00 97.94 84 VAL A N 1
ATOM 614 C CA . VAL A 1 84 ? 10.274 -11.067 -15.107 1.00 97.94 84 VAL A CA 1
ATOM 615 C C . VAL A 1 84 ? 11.523 -10.866 -14.264 1.00 97.94 84 VAL A C 1
ATOM 617 O O . VAL A 1 84 ? 12.575 -10.524 -14.795 1.00 97.94 84 VAL A O 1
ATOM 620 N N . ILE A 1 85 ? 11.402 -11.072 -12.954 1.00 98.12 85 ILE A N 1
ATOM 621 C CA . ILE A 1 85 ? 12.498 -10.988 -11.986 1.00 98.12 85 ILE A CA 1
ATOM 622 C C . ILE A 1 85 ? 12.732 -12.388 -11.416 1.00 98.12 85 ILE A C 1
ATOM 624 O O . ILE A 1 85 ? 11.808 -12.975 -10.858 1.00 98.12 85 ILE A O 1
ATOM 628 N N . SER A 1 86 ? 13.944 -12.919 -11.532 1.00 97.06 86 SER A N 1
ATOM 629 C CA . SER A 1 86 ? 14.366 -14.193 -10.944 1.00 97.06 86 SER A CA 1
ATOM 630 C C . SER A 1 86 ? 15.442 -13.947 -9.896 1.00 97.06 86 SER A C 1
ATOM 632 O O . SER A 1 86 ? 16.369 -13.180 -10.145 1.00 97.06 86 SER A O 1
ATOM 634 N N . GLY A 1 87 ? 15.337 -14.606 -8.740 1.00 95.81 87 GLY A N 1
ATOM 635 C CA . GLY A 1 87 ? 16.339 -14.493 -7.680 1.00 95.81 87 GLY A CA 1
ATOM 636 C C . GLY A 1 87 ? 16.483 -13.061 -7.157 1.00 95.81 87 GLY A C 1
ATOM 637 O O . GLY A 1 87 ? 15.498 -12.343 -7.028 1.00 95.81 87 GLY A O 1
ATOM 638 N N . GLU A 1 88 ? 17.691 -12.628 -6.819 1.00 96.25 88 GLU A N 1
ATOM 639 C CA . GLU A 1 88 ? 17.938 -11.290 -6.272 1.00 96.25 88 GLU A CA 1
ATOM 640 C C . GLU A 1 88 ? 18.496 -10.327 -7.323 1.00 96.25 88 GLU A C 1
ATOM 642 O O . GLU A 1 88 ? 19.607 -10.512 -7.812 1.00 96.25 88 GLU A O 1
ATOM 647 N N . VAL A 1 89 ? 17.734 -9.277 -7.641 1.00 96.75 89 VAL A N 1
ATOM 648 C CA . VAL A 1 89 ? 18.074 -8.281 -8.665 1.00 96.75 89 VAL A CA 1
ATOM 649 C C . VAL A 1 89 ? 18.122 -6.889 -8.048 1.00 96.75 89 VAL A C 1
ATOM 651 O O . VAL A 1 89 ? 17.180 -6.436 -7.394 1.00 96.75 89 VAL A O 1
ATOM 654 N N . ALA A 1 90 ? 19.214 -6.174 -8.298 1.00 94.81 90 ALA A N 1
ATOM 655 C CA . ALA A 1 90 ? 19.354 -4.793 -7.865 1.00 94.81 90 ALA A CA 1
ATOM 656 C C . ALA A 1 90 ? 18.642 -3.828 -8.827 1.00 94.81 90 ALA A C 1
ATOM 658 O O . ALA A 1 90 ? 18.579 -4.047 -10.041 1.00 94.81 90 ALA A O 1
ATOM 659 N N . THR A 1 91 ? 18.156 -2.696 -8.312 1.00 93.25 91 THR A N 1
ATOM 660 C CA . THR A 1 91 ? 17.607 -1.628 -9.165 1.00 93.25 91 THR A CA 1
ATOM 661 C C . THR A 1 91 ? 18.642 -1.098 -10.162 1.00 93.25 91 THR A C 1
ATOM 663 O O . THR A 1 91 ? 18.288 -0.757 -11.293 1.00 93.25 91 THR A O 1
ATOM 666 N N . GLY A 1 92 ? 19.917 -1.042 -9.766 1.00 92.00 92 GLY A N 1
ATOM 667 C CA . GLY A 1 92 ? 20.949 -0.277 -10.464 1.00 92.00 92 GLY A CA 1
ATOM 668 C C . GLY A 1 92 ? 20.869 1.219 -10.137 1.00 92.00 92 GLY A C 1
ATOM 669 O O . GLY A 1 92 ? 20.066 1.636 -9.296 1.00 92.00 92 GLY A O 1
ATOM 670 N N . ASP A 1 93 ? 21.722 2.015 -10.781 1.00 88.75 93 ASP A N 1
ATOM 671 C CA . ASP A 1 93 ? 21.887 3.454 -10.522 1.00 88.75 93 ASP A CA 1
ATOM 672 C C . ASP A 1 93 ? 20.830 4.350 -11.195 1.00 88.75 93 ASP A C 1
ATOM 674 O O . ASP A 1 93 ? 20.736 5.538 -10.882 1.00 88.75 93 ASP A O 1
ATOM 678 N N . GLY A 1 94 ? 20.019 3.792 -12.099 1.00 88.56 94 GLY A N 1
ATOM 679 C CA . GLY A 1 94 ? 19.013 4.520 -12.867 1.00 88.56 94 GLY A CA 1
ATOM 680 C C . GLY A 1 94 ? 19.579 5.509 -13.890 1.00 88.56 94 GLY A C 1
ATOM 681 O O . GLY A 1 94 ? 18.795 6.238 -14.509 1.00 88.56 94 GLY A O 1
ATOM 682 N N . GLU A 1 95 ? 20.900 5.555 -14.093 1.00 88.50 95 GLU A N 1
ATOM 683 C CA . GLU A 1 95 ? 21.535 6.448 -15.062 1.00 88.50 95 GLU A CA 1
ATOM 684 C C . GLU A 1 95 ? 20.924 6.210 -16.447 1.00 88.50 95 GLU A C 1
ATOM 686 O O . GLU A 1 95 ? 20.636 5.076 -16.811 1.00 88.50 95 GLU A O 1
ATOM 691 N N . GLY A 1 96 ? 20.676 7.258 -17.232 1.00 87.19 96 GLY A N 1
ATOM 692 C CA . GLY A 1 96 ? 20.182 7.103 -18.605 1.00 87.19 96 GLY A CA 1
ATOM 693 C C . GLY A 1 96 ? 18.791 6.470 -18.747 1.00 87.19 96 GLY A C 1
ATOM 694 O O . GLY A 1 96 ? 18.370 6.145 -19.860 1.00 87.19 96 GLY A O 1
ATOM 695 N N . VAL A 1 97 ? 18.066 6.314 -17.638 1.00 88.44 97 VAL A N 1
ATOM 696 C CA . VAL A 1 97 ? 16.672 5.854 -17.588 1.00 88.44 97 VAL A CA 1
ATOM 697 C C . VAL A 1 97 ? 15.842 6.859 -16.799 1.00 88.44 97 VAL A C 1
ATOM 699 O O . VAL A 1 97 ? 14.815 7.331 -17.283 1.00 88.44 97 VAL A O 1
ATOM 702 N N . ILE A 1 98 ? 16.307 7.256 -15.616 1.00 83.88 98 ILE A N 1
ATOM 703 C CA . ILE A 1 98 ? 15.575 8.148 -14.718 1.00 83.88 98 ILE A CA 1
ATOM 704 C C . ILE A 1 98 ? 15.858 9.609 -15.067 1.00 83.88 98 ILE A C 1
ATOM 706 O O . I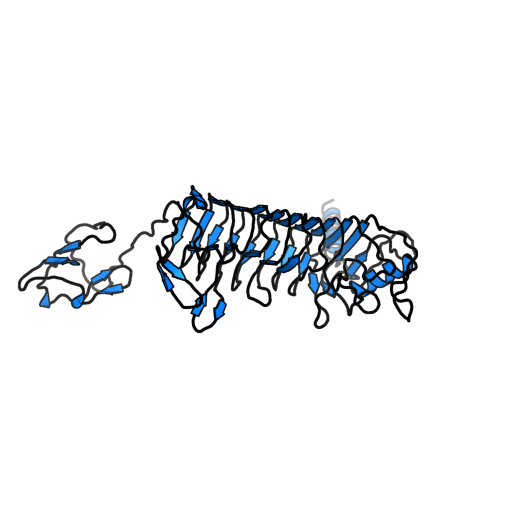LE A 1 98 ? 17.006 10.040 -15.130 1.00 83.88 98 ILE A O 1
ATOM 710 N N . GLY A 1 99 ? 14.790 10.380 -15.279 1.00 66.56 99 GLY A N 1
ATOM 711 C CA . GLY A 1 99 ? 14.837 11.821 -15.528 1.00 66.56 99 GLY A CA 1
ATOM 712 C C . GLY A 1 99 ? 14.089 12.620 -14.461 1.00 66.56 99 GLY A C 1
ATOM 713 O O . GLY A 1 99 ? 13.352 12.067 -13.648 1.00 66.56 99 GLY A O 1
ATOM 714 N N . ASN A 1 100 ? 14.273 13.940 -14.465 1.00 60.69 100 ASN A N 1
ATOM 715 C CA . ASN A 1 100 ? 13.591 14.856 -13.550 1.00 60.69 100 ASN A CA 1
ATOM 716 C C . ASN A 1 100 ? 12.353 15.458 -14.240 1.00 60.69 100 ASN A C 1
ATOM 718 O O . ASN A 1 100 ? 12.473 16.480 -14.910 1.00 60.69 100 ASN A O 1
ATOM 722 N N . ASN A 1 101 ? 11.183 14.815 -14.146 1.00 46.62 101 ASN A N 1
ATOM 723 C CA . ASN A 1 101 ? 9.978 15.270 -14.865 1.00 46.62 101 ASN A CA 1
ATOM 724 C C . ASN A 1 101 ? 8.658 15.193 -14.077 1.00 46.62 101 ASN A C 1
ATOM 726 O O . ASN A 1 101 ? 7.588 15.201 -14.678 1.00 46.62 101 ASN A O 1
ATOM 730 N N . GLY A 1 102 ? 8.701 15.105 -12.747 1.00 49.22 102 GLY A N 1
ATOM 731 C CA . GLY A 1 102 ? 7.485 15.122 -11.923 1.00 49.22 102 GLY A CA 1
ATOM 732 C C . GLY A 1 102 ? 6.645 13.835 -11.935 1.00 49.22 102 GLY A C 1
ATOM 733 O O . GLY A 1 102 ? 5.706 13.755 -11.153 1.00 49.22 102 GLY A O 1
ATOM 734 N N . ALA A 1 103 ? 7.000 12.811 -12.726 1.00 47.78 103 ALA A N 1
ATOM 735 C CA . ALA A 1 103 ? 6.356 11.486 -12.721 1.00 47.78 103 ALA A CA 1
ATOM 736 C C . ALA A 1 103 ? 6.956 10.509 -11.683 1.00 47.78 103 ALA A C 1
ATOM 738 O O . ALA A 1 103 ? 6.699 9.305 -11.724 1.00 47.78 103 ALA A O 1
ATOM 739 N N . GLY A 1 104 ? 7.780 11.028 -10.768 1.00 60.84 104 GLY A N 1
ATOM 740 C CA . GLY A 1 104 ? 8.555 10.217 -9.836 1.00 60.84 104 GLY A CA 1
ATOM 741 C C . GLY A 1 104 ? 9.784 9.568 -10.473 1.00 60.84 104 GLY A C 1
ATOM 742 O O . GLY A 1 104 ? 9.986 9.596 -11.687 1.00 60.84 104 GLY A O 1
ATOM 743 N N . GLN A 1 105 ? 10.649 8.995 -9.639 1.00 74.88 105 GLN A N 1
ATOM 744 C CA . GLN A 1 105 ? 11.819 8.251 -10.107 1.00 74.88 105 GLN A CA 1
ATOM 745 C C . GLN A 1 105 ? 11.403 6.794 -10.365 1.00 74.88 105 GLN A C 1
ATOM 747 O O . GLN A 1 105 ? 11.385 5.976 -9.448 1.00 74.88 105 GLN A O 1
ATOM 752 N N . SER A 1 106 ? 11.020 6.486 -11.609 1.00 82.88 106 SER A N 1
ATOM 753 C CA . SER A 1 106 ? 10.479 5.182 -12.011 1.00 82.88 106 SER A CA 1
ATOM 754 C C . SER A 1 106 ? 11.420 4.426 -12.953 1.00 82.88 106 SER A C 1
ATOM 756 O O . SER A 1 106 ? 11.721 4.896 -14.049 1.00 82.88 106 SER A O 1
ATOM 758 N N . ILE A 1 107 ? 11.846 3.228 -12.543 1.00 89.81 107 ILE A N 1
ATOM 759 C CA . ILE A 1 107 ? 12.633 2.308 -13.374 1.00 89.81 107 ILE A CA 1
ATOM 760 C C . ILE A 1 107 ? 11.753 1.291 -14.104 1.00 89.81 107 ILE A C 1
ATOM 762 O O . ILE A 1 107 ? 11.983 1.009 -15.277 1.00 89.81 107 ILE A O 1
ATOM 766 N N . LEU A 1 108 ? 10.707 0.783 -13.445 1.00 91.62 108 LEU A N 1
ATOM 767 C CA . LEU A 1 108 ? 9.821 -0.247 -14.006 1.00 91.62 108 LEU A CA 1
ATOM 768 C C . LEU A 1 108 ? 8.840 0.333 -15.038 1.00 91.62 108 LEU A C 1
ATOM 770 O O . LEU A 1 108 ? 8.275 -0.401 -15.842 1.00 91.62 108 LEU A O 1
ATOM 774 N N . GLY A 1 109 ? 8.731 1.663 -15.075 1.00 87.12 109 GLY A N 1
ATOM 775 C CA . GLY A 1 109 ? 8.144 2.450 -16.155 1.00 87.12 109 GLY A CA 1
ATOM 776 C C . GLY A 1 109 ? 9.060 2.719 -17.344 1.00 87.12 109 GLY A C 1
ATOM 777 O O . GLY A 1 109 ? 8.757 3.616 -18.121 1.00 87.12 109 GLY A O 1
ATOM 778 N N . VAL A 1 110 ? 10.212 2.042 -17.439 1.00 88.19 110 VAL A N 1
ATOM 779 C CA . VAL A 1 110 ? 11.248 2.236 -18.476 1.00 88.19 110 VAL A CA 1
ATOM 780 C C . VAL A 1 110 ? 11.717 3.691 -18.657 1.00 88.19 110 VAL A C 1
ATOM 782 O O . VAL A 1 110 ? 12.295 4.060 -19.683 1.00 88.19 110 VAL A O 1
ATOM 785 N N . GLY A 1 111 ? 11.556 4.510 -17.617 1.00 85.94 111 GLY A N 1
ATOM 786 C CA . GLY A 1 111 ? 12.208 5.804 -17.480 1.00 85.94 111 GLY A CA 1
ATOM 787 C C . GLY A 1 111 ? 11.513 6.999 -18.134 1.00 85.94 111 GLY A C 1
ATOM 788 O O . GLY A 1 111 ? 10.307 7.035 -18.348 1.00 85.94 111 GLY A O 1
ATOM 789 N N . TYR A 1 112 ? 12.309 8.032 -18.407 1.00 86.62 112 TYR A N 1
ATOM 790 C CA . TYR A 1 112 ? 11.870 9.342 -18.888 1.00 86.62 112 TYR A CA 1
ATOM 791 C C . TYR A 1 112 ? 11.692 9.401 -20.412 1.00 86.62 112 TYR A C 1
ATOM 793 O O . TYR A 1 112 ? 12.547 8.921 -21.159 1.00 86.62 112 TYR A O 1
ATOM 801 N N . PHE A 1 113 ? 10.637 10.066 -20.888 1.00 87.88 113 PHE A N 1
ATOM 802 C CA . PHE A 1 113 ? 10.347 10.241 -22.315 1.00 87.88 113 PHE A CA 1
ATOM 803 C C . PHE A 1 113 ? 10.030 11.703 -22.648 1.00 87.88 113 PHE A C 1
ATOM 805 O O . PHE A 1 113 ? 9.277 12.362 -21.928 1.00 87.88 113 PHE A O 1
ATOM 812 N N . THR A 1 114 ? 10.583 12.195 -23.759 1.00 88.38 114 THR A N 1
ATOM 813 C CA . THR A 1 114 ? 10.252 13.488 -24.373 1.00 88.38 114 THR A CA 1
ATOM 814 C C . THR A 1 114 ? 10.069 13.329 -25.895 1.00 88.38 114 THR A C 1
ATOM 816 O O . THR A 1 114 ? 11.008 12.903 -26.567 1.00 88.38 114 THR A O 1
ATOM 819 N N . PRO A 1 115 ? 8.880 13.617 -26.465 1.00 88.88 115 PRO A N 1
ATOM 820 C CA . PRO A 1 115 ? 7.628 13.917 -25.763 1.00 88.88 115 PRO A CA 1
ATOM 821 C C . PRO A 1 115 ? 7.183 12.752 -24.860 1.00 88.88 115 PRO A C 1
ATOM 823 O O . PRO A 1 115 ? 7.682 11.631 -24.982 1.00 88.88 115 PRO A O 1
ATOM 826 N N . SER A 1 116 ? 6.275 13.036 -23.924 1.00 87.56 116 SER A N 1
ATOM 827 C CA . SER A 1 116 ? 5.772 12.053 -22.958 1.00 87.56 116 SER A CA 1
ATOM 828 C C . SER A 1 116 ? 5.102 10.864 -23.648 1.00 87.56 116 SER A C 1
ATOM 830 O O . SER A 1 116 ? 4.337 11.056 -24.595 1.00 87.56 116 SER A O 1
ATOM 832 N N . VAL A 1 117 ? 5.327 9.665 -23.114 1.00 88.25 117 VAL A N 1
ATOM 833 C CA . VAL A 1 117 ? 4.677 8.420 -23.541 1.00 88.25 117 VAL A CA 1
ATOM 834 C C . VAL A 1 117 ? 3.746 7.944 -22.430 1.00 88.25 117 VAL A C 1
ATOM 836 O O . VAL A 1 117 ? 4.103 7.978 -21.253 1.00 88.25 117 VAL A O 1
ATOM 839 N N . THR A 1 118 ? 2.547 7.518 -22.807 1.00 89.19 118 THR A N 1
ATOM 840 C CA . THR A 1 118 ? 1.579 6.876 -21.913 1.00 89.19 118 THR A CA 1
ATOM 841 C C . THR A 1 118 ? 1.745 5.363 -21.981 1.00 89.19 118 THR A C 1
ATOM 843 O O . THR A 1 118 ? 1.966 4.815 -23.055 1.00 89.19 118 THR A O 1
ATOM 846 N N . PHE A 1 119 ? 1.645 4.673 -20.850 1.00 90.75 119 PHE A N 1
ATOM 847 C CA . PHE A 1 119 ? 1.724 3.213 -20.819 1.00 90.75 119 PHE A CA 1
ATOM 848 C C . PHE A 1 119 ? 0.358 2.629 -20.488 1.00 90.75 119 PHE A C 1
ATOM 850 O O . PHE A 1 119 ? -0.284 3.061 -19.531 1.00 90.75 119 PHE A O 1
ATOM 857 N N . GLY A 1 120 ? -0.079 1.641 -21.266 1.00 93.00 120 GLY A N 1
ATOM 858 C CA . GLY A 1 120 ? -1.285 0.872 -20.993 1.00 93.00 120 GLY A CA 1
ATOM 859 C C . GLY A 1 120 ? -1.077 -0.027 -19.778 1.00 93.00 120 GLY A C 1
ATOM 860 O O . GLY A 1 120 ? -1.480 0.312 -18.668 1.00 93.00 120 GLY A O 1
ATOM 861 N N . ASN A 1 121 ? -0.429 -1.171 -19.975 1.00 95.50 121 ASN A N 1
ATOM 862 C CA . ASN A 1 121 ? -0.240 -2.179 -18.934 1.00 95.50 121 ASN A CA 1
ATOM 863 C C . ASN A 1 121 ? 1.238 -2.351 -18.581 1.00 95.50 121 ASN A C 1
ATOM 865 O O . ASN A 1 121 ? 2.069 -2.541 -19.459 1.00 95.50 121 ASN A O 1
ATOM 869 N N . ILE A 1 122 ? 1.576 -2.354 -17.297 1.00 96.38 122 ILE A N 1
ATOM 870 C CA . ILE A 1 122 ? 2.910 -2.731 -16.827 1.00 96.38 122 ILE A CA 1
ATOM 871 C C . ILE A 1 122 ? 2.748 -3.874 -15.837 1.00 96.38 122 ILE A C 1
ATOM 873 O O . ILE A 1 122 ? 2.095 -3.719 -14.803 1.00 96.38 122 ILE A O 1
ATOM 877 N N . LYS A 1 123 ? 3.341 -5.028 -16.144 1.00 97.94 123 LYS A N 1
ATOM 878 C CA . LYS A 1 123 ? 3.315 -6.195 -15.260 1.00 97.94 123 LYS A CA 1
ATOM 879 C C . LYS A 1 123 ? 4.729 -6.576 -14.861 1.00 97.94 123 LYS A C 1
ATOM 881 O O . LYS A 1 123 ? 5.589 -6.759 -15.713 1.00 97.94 123 LYS A O 1
ATOM 886 N N . VAL A 1 124 ? 4.954 -6.744 -13.565 1.00 98.50 124 VAL A N 1
ATOM 887 C CA . VAL A 1 124 ? 6.235 -7.169 -12.999 1.00 98.50 124 VAL A CA 1
ATOM 888 C C . VAL A 1 124 ? 5.998 -8.445 -12.210 1.00 98.50 124 VAL A C 1
ATOM 890 O O . VAL A 1 124 ? 5.280 -8.434 -11.211 1.00 98.50 124 VAL A O 1
ATOM 893 N N . THR A 1 125 ? 6.577 -9.551 -12.676 1.00 98.31 125 THR A N 1
ATOM 894 C CA . THR A 1 125 ? 6.359 -10.882 -12.096 1.00 98.31 125 THR A CA 1
ATOM 895 C C . THR A 1 125 ? 7.650 -11.428 -11.510 1.00 98.31 125 THR A C 1
ATOM 897 O O . THR A 1 125 ? 8.680 -11.466 -12.178 1.00 98.31 125 THR A O 1
ATOM 900 N N . GLY A 1 126 ? 7.591 -11.888 -10.267 1.00 98.06 126 GLY A N 1
ATOM 901 C CA . GLY A 1 126 ? 8.678 -12.599 -9.618 1.00 98.06 126 GLY A CA 1
ATOM 902 C C . GLY A 1 126 ? 8.609 -14.113 -9.825 1.00 98.06 126 GLY A C 1
ATOM 903 O O . GLY A 1 126 ? 7.541 -14.722 -9.743 1.00 98.06 126 GLY A O 1
ATOM 904 N N . VAL A 1 127 ? 9.768 -14.727 -10.049 1.00 95.69 127 VAL A N 1
ATOM 905 C CA . VAL A 1 127 ? 9.995 -16.177 -10.078 1.00 95.69 127 VAL A CA 1
ATOM 906 C C . VAL A 1 127 ? 11.210 -16.533 -9.215 1.00 95.69 127 VAL A C 1
ATOM 908 O O . VAL A 1 127 ? 11.994 -15.664 -8.842 1.00 95.69 127 VAL A O 1
ATOM 911 N N . ASN A 1 128 ? 11.365 -17.810 -8.851 1.00 94.25 128 ASN A N 1
ATOM 912 C CA . ASN A 1 128 ? 12.552 -18.318 -8.143 1.00 94.25 128 ASN A CA 1
ATOM 913 C C . ASN A 1 128 ? 12.953 -17.507 -6.891 1.00 94.25 128 ASN A C 1
ATOM 915 O O . ASN A 1 128 ? 14.130 -17.244 -6.658 1.00 94.25 128 ASN A O 1
ATOM 919 N N . GLY A 1 129 ? 11.972 -17.088 -6.082 1.00 93.81 129 GLY A N 1
ATOM 920 C CA . GLY A 1 129 ? 12.233 -16.307 -4.868 1.00 93.81 129 GLY A CA 1
ATOM 921 C C . GLY A 1 129 ? 12.642 -14.854 -5.131 1.00 93.81 129 GLY A C 1
ATOM 922 O O . GLY A 1 129 ? 13.430 -14.311 -4.362 1.00 93.81 129 GLY A O 1
ATOM 923 N N . ALA A 1 130 ? 12.105 -14.255 -6.199 1.00 98.00 130 ALA A N 1
ATOM 924 C CA . ALA A 1 130 ? 12.387 -12.898 -6.651 1.00 98.00 130 ALA A CA 1
ATOM 925 C C . ALA A 1 130 ? 12.474 -11.854 -5.528 1.00 98.00 130 ALA A C 1
ATOM 927 O O . ALA A 1 130 ? 11.540 -11.673 -4.736 1.00 98.00 130 ALA A O 1
ATOM 928 N N . LYS A 1 131 ? 13.575 -11.107 -5.524 1.00 97.69 131 LYS A N 1
ATOM 929 C CA . LYS A 1 131 ? 13.864 -9.987 -4.635 1.00 97.69 131 LYS A CA 1
ATOM 930 C C . LYS A 1 131 ? 14.342 -8.795 -5.446 1.00 97.69 131 LYS A C 1
ATOM 932 O O . LYS A 1 131 ? 15.230 -8.941 -6.280 1.00 97.69 131 LYS A O 1
ATOM 937 N N . ILE A 1 132 ? 13.804 -7.617 -5.145 1.00 97.06 132 ILE A N 1
ATOM 938 C CA . ILE A 1 132 ? 14.329 -6.350 -5.657 1.00 97.06 132 ILE A CA 1
ATOM 939 C C . ILE A 1 132 ? 15.032 -5.602 -4.527 1.00 97.06 132 ILE A C 1
ATOM 941 O O . ILE A 1 132 ? 14.404 -5.184 -3.544 1.00 97.06 132 ILE A O 1
ATOM 945 N N . THR A 1 133 ? 16.336 -5.394 -4.696 1.00 93.88 133 THR A N 1
ATOM 946 C CA . THR A 1 133 ? 17.177 -4.649 -3.758 1.00 93.88 133 THR A CA 1
ATOM 947 C C . THR A 1 133 ? 17.490 -3.254 -4.276 1.00 93.88 133 THR A C 1
ATOM 949 O O . THR A 1 133 ? 17.631 -3.004 -5.473 1.00 93.88 133 THR A O 1
ATOM 952 N N . LYS A 1 134 ? 17.566 -2.306 -3.346 1.00 89.19 134 LYS A N 1
ATOM 953 C CA . LYS A 1 134 ? 17.891 -0.914 -3.638 1.00 89.19 134 LYS A CA 1
ATOM 954 C C . LYS A 1 134 ? 19.383 -0.752 -3.890 1.00 89.19 134 LYS A C 1
ATOM 956 O O . LYS A 1 134 ? 20.193 -1.217 -3.092 1.00 89.19 134 LYS A O 1
ATOM 961 N N . THR A 1 135 ? 19.744 0.012 -4.913 1.00 83.56 135 THR A N 1
ATOM 962 C CA . THR A 1 135 ? 21.091 0.579 -5.042 1.00 83.56 135 THR A CA 1
ATOM 963 C C . THR A 1 135 ? 21.051 2.071 -4.702 1.00 83.56 135 THR A C 1
ATOM 965 O O . THR A 1 135 ? 20.259 2.824 -5.261 1.00 83.56 135 THR A O 1
ATOM 968 N N . GLY A 1 136 ? 21.899 2.521 -3.774 1.00 79.81 136 GLY A N 1
ATOM 969 C CA . GLY A 1 136 ? 21.985 3.936 -3.392 1.00 79.81 136 GLY A CA 1
ATOM 970 C C . GLY A 1 136 ? 20.818 4.437 -2.527 1.00 79.81 136 GLY A C 1
ATOM 971 O O . GLY A 1 136 ? 20.248 3.697 -1.728 1.00 79.81 136 GLY A O 1
ATOM 972 N N . ASN A 1 137 ? 20.486 5.729 -2.648 1.00 75.19 137 ASN A N 1
ATOM 973 C CA . ASN A 1 137 ? 19.595 6.430 -1.705 1.00 75.19 137 ASN A CA 1
ATOM 974 C C . ASN A 1 137 ? 18.128 6.535 -2.156 1.00 75.19 137 ASN A C 1
ATOM 976 O O . ASN A 1 137 ? 17.248 6.685 -1.305 1.00 75.19 137 ASN A O 1
ATOM 980 N N . SER A 1 138 ? 17.840 6.400 -3.451 1.00 71.94 138 SER A N 1
ATOM 981 C CA . SER A 1 138 ? 16.480 6.455 -4.008 1.00 71.94 138 SER A CA 1
ATOM 982 C C . SER A 1 138 ? 15.948 5.058 -4.308 1.00 71.94 138 SER A C 1
ATOM 984 O O . SER A 1 138 ? 16.690 4.217 -4.802 1.00 71.94 138 SER A O 1
ATOM 986 N N . TYR A 1 139 ? 14.680 4.785 -3.989 1.00 75.06 139 TYR A N 1
ATOM 987 C CA . TYR A 1 139 ? 14.040 3.515 -4.346 1.00 75.06 139 TYR A CA 1
ATOM 988 C C . TYR A 1 139 ? 13.167 3.713 -5.583 1.00 75.06 139 TYR A C 1
ATOM 990 O O . TYR A 1 139 ? 12.284 4.565 -5.583 1.00 75.06 139 TYR A O 1
ATOM 998 N N . LEU A 1 140 ? 13.467 2.964 -6.644 1.00 80.19 140 LEU A N 1
ATOM 999 C CA . LEU A 1 140 ? 13.125 3.337 -8.021 1.00 80.19 140 LEU A CA 1
ATOM 1000 C C . LEU A 1 140 ? 12.001 2.491 -8.636 1.00 80.19 140 LEU A C 1
ATOM 1002 O O . LEU A 1 140 ? 11.711 2.607 -9.820 1.00 80.19 140 LEU A O 1
ATOM 1006 N N . VAL A 1 141 ? 11.358 1.623 -7.853 1.00 88.38 141 VAL A N 1
ATOM 1007 C CA . VAL A 1 141 ? 10.438 0.575 -8.346 1.00 88.38 141 VAL A CA 1
ATOM 1008 C C . VAL A 1 141 ? 9.020 1.066 -8.675 1.00 88.38 141 VAL A C 1
ATOM 1010 O O . VAL A 1 141 ? 8.109 0.265 -8.819 1.00 88.38 141 VAL A O 1
ATOM 1013 N N . SER A 1 142 ? 8.813 2.377 -8.769 1.00 88.19 142 SER A N 1
ATOM 1014 C CA . SER A 1 142 ? 7.561 2.999 -9.221 1.00 88.19 142 SER A CA 1
ATOM 1015 C C . SER A 1 142 ? 7.330 2.703 -10.721 1.00 88.19 142 SER A C 1
ATOM 1017 O O . SER A 1 142 ? 8.306 2.451 -11.433 1.00 88.19 142 SER A O 1
ATOM 1019 N N . ALA A 1 143 ? 6.092 2.764 -11.234 1.00 89.56 143 ALA A N 1
ATOM 1020 C CA . ALA A 1 143 ? 5.767 2.595 -12.665 1.00 89.56 143 ALA A CA 1
ATOM 1021 C C . ALA A 1 143 ? 4.515 3.412 -13.075 1.00 89.56 143 ALA A C 1
ATOM 1023 O O . ALA A 1 143 ? 3.459 3.213 -12.471 1.00 89.56 143 ALA A O 1
ATOM 1024 N N . PRO A 1 144 ? 4.594 4.312 -14.081 1.00 83.81 144 PRO A N 1
ATOM 1025 C CA . PRO A 1 144 ? 3.470 5.112 -14.554 1.00 83.81 144 PRO A CA 1
ATOM 1026 C C . PRO A 1 144 ? 2.741 4.373 -15.681 1.00 83.81 144 PRO A C 1
ATOM 1028 O O . PRO A 1 144 ? 3.193 4.380 -16.822 1.00 83.81 144 PRO A O 1
ATOM 1031 N N . GLY A 1 145 ? 1.612 3.736 -15.372 1.00 86.62 145 GLY A N 1
ATOM 1032 C CA . GLY A 1 145 ? 0.776 3.050 -16.361 1.00 86.62 145 GLY A CA 1
ATOM 1033 C C . GLY A 1 145 ? -0.712 3.148 -16.039 1.00 86.62 145 GLY A C 1
ATOM 1034 O O . GLY A 1 145 ? -1.093 3.415 -14.900 1.00 86.62 145 GLY A O 1
ATOM 1035 N N . GLN A 1 146 ? -1.569 2.917 -17.032 1.00 92.50 146 GLN A N 1
ATOM 1036 C CA . GLN A 1 146 ? -3.013 2.818 -16.821 1.00 92.50 146 GLN A CA 1
ATOM 1037 C C . GLN A 1 146 ? -3.335 1.644 -15.888 1.00 92.50 146 GLN A C 1
ATOM 1039 O O . GLN A 1 146 ? -4.150 1.794 -14.981 1.00 92.50 146 GLN A O 1
ATOM 1044 N N . ASN A 1 147 ? -2.667 0.502 -16.074 1.00 95.94 147 ASN A N 1
ATOM 1045 C CA . ASN A 1 147 ? -2.753 -0.664 -15.202 1.00 95.94 147 ASN A CA 1
ATOM 1046 C C . ASN A 1 147 ? -1.350 -1.138 -14.825 1.00 95.94 147 ASN A C 1
ATOM 1048 O O . ASN A 1 147 ? -0.546 -1.456 -15.697 1.00 95.94 147 ASN A O 1
ATOM 1052 N N . VAL A 1 148 ? -1.064 -1.223 -13.531 1.00 97.00 148 VAL A N 1
ATOM 1053 C CA . VAL A 1 148 ? 0.233 -1.656 -13.011 1.00 97.00 148 VAL A CA 1
ATOM 1054 C C . VAL A 1 148 ? 0.034 -2.802 -12.032 1.00 97.00 148 VAL A C 1
ATOM 1056 O O . VAL A 1 148 ? -0.722 -2.675 -11.068 1.00 97.00 148 VAL A O 1
ATOM 1059 N N . VAL A 1 149 ? 0.730 -3.914 -12.264 1.00 98.50 149 VAL A N 1
ATOM 1060 C CA . VAL A 1 149 ? 0.658 -5.113 -11.424 1.00 98.50 149 VAL A CA 1
ATOM 1061 C C . VAL A 1 149 ? 2.056 -5.553 -11.011 1.00 98.50 149 VAL A C 1
ATOM 1063 O O . VAL A 1 149 ? 2.904 -5.818 -11.859 1.00 98.50 149 VAL A O 1
ATOM 1066 N N . TYR A 1 150 ? 2.264 -5.698 -9.707 1.00 98.62 150 TYR A N 1
ATOM 1067 C CA . TYR A 1 150 ? 3.422 -6.367 -9.121 1.00 98.62 150 TYR A CA 1
ATOM 1068 C C . TYR A 1 150 ? 2.961 -7.688 -8.514 1.00 98.62 150 TYR A C 1
ATOM 1070 O O . TYR A 1 150 ? 2.077 -7.690 -7.654 1.00 98.62 150 TYR A O 1
ATOM 1078 N N . GLU A 1 151 ? 3.549 -8.801 -8.943 1.00 98.56 151 GLU A N 1
ATOM 1079 C CA . GLU A 1 151 ? 3.145 -10.138 -8.508 1.00 98.56 151 GLU A CA 1
ATOM 1080 C C . GLU A 1 151 ? 4.350 -10.982 -8.073 1.00 98.56 151 GLU A C 1
ATOM 1082 O O . GLU A 1 151 ? 5.328 -11.086 -8.809 1.00 98.56 151 GLU A O 1
ATOM 1087 N N . ASN A 1 152 ? 4.263 -11.631 -6.907 1.00 98.50 152 ASN A N 1
ATOM 1088 C CA . ASN A 1 152 ? 5.257 -12.593 -6.395 1.00 98.50 152 ASN A CA 1
ATOM 1089 C C . ASN A 1 152 ? 6.676 -12.020 -6.167 1.00 98.50 152 ASN A C 1
ATOM 1091 O O . ASN A 1 152 ? 7.667 -12.722 -6.365 1.00 98.50 152 ASN A O 1
ATOM 1095 N N . ILE A 1 153 ? 6.797 -10.754 -5.754 1.00 98.25 153 ILE A N 1
ATOM 1096 C CA . ILE A 1 153 ? 8.096 -10.088 -5.545 1.00 98.25 153 ILE A CA 1
ATOM 1097 C C . ILE A 1 153 ? 8.309 -9.771 -4.067 1.00 98.25 153 ILE A C 1
ATOM 1099 O O . ILE A 1 153 ? 7.411 -9.275 -3.384 1.00 98.25 153 ILE A O 1
ATOM 1103 N N . THR A 1 154 ? 9.525 -10.000 -3.577 1.00 98.50 154 THR A N 1
ATOM 1104 C CA . THR A 1 154 ? 9.987 -9.443 -2.304 1.00 98.50 154 THR A CA 1
ATOM 1105 C C . THR A 1 154 ? 10.686 -8.106 -2.534 1.00 98.50 154 THR A C 1
ATOM 1107 O O . THR A 1 154 ? 11.690 -8.021 -3.237 1.00 98.50 154 THR A O 1
ATOM 1110 N N . PHE A 1 155 ? 10.190 -7.054 -1.899 1.00 97.56 155 PHE A N 1
ATOM 1111 C CA . PHE A 1 155 ? 10.837 -5.753 -1.825 1.00 97.56 155 PHE A CA 1
ATOM 1112 C C . PHE A 1 155 ? 11.580 -5.643 -0.495 1.00 97.56 155 PHE A C 1
ATOM 1114 O O . PHE A 1 155 ? 10.969 -5.684 0.578 1.00 97.56 155 PHE A O 1
ATOM 1121 N N . VAL A 1 156 ? 12.906 -5.539 -0.578 1.00 95.44 156 VAL A N 1
ATOM 1122 C CA . VAL A 1 156 ? 13.787 -5.538 0.602 1.00 95.44 156 VAL A CA 1
ATOM 1123 C C . VAL A 1 156 ? 13.801 -4.170 1.300 1.00 95.44 156 VAL A C 1
ATOM 1125 O O . VAL A 1 156 ? 13.884 -4.092 2.521 1.00 95.44 156 VAL A O 1
ATOM 1128 N N . ASP A 1 157 ? 13.672 -3.084 0.536 1.00 93.75 157 ASP A N 1
ATOM 1129 C CA . ASP A 1 157 ? 13.632 -1.706 1.050 1.00 93.75 157 ASP A CA 1
ATOM 1130 C C . ASP A 1 157 ? 12.196 -1.143 1.012 1.00 93.75 157 ASP A C 1
ATOM 1132 O O . ASP A 1 157 ? 11.260 -1.804 0.552 1.00 93.75 157 ASP A O 1
ATOM 1136 N N . THR A 1 158 ? 11.996 0.073 1.528 1.00 92.12 158 THR A N 1
ATOM 1137 C CA . THR A 1 158 ? 10.690 0.731 1.536 1.00 92.12 158 THR A CA 1
ATOM 1138 C C . THR A 1 158 ? 10.248 1.010 0.104 1.00 92.12 158 THR A C 1
ATOM 1140 O O . THR A 1 158 ? 10.850 1.814 -0.610 1.00 92.12 158 THR A O 1
ATOM 1143 N N . VAL A 1 159 ? 9.122 0.419 -0.291 1.00 92.38 159 VAL A N 1
ATOM 1144 C CA . VAL A 1 159 ? 8.501 0.700 -1.588 1.00 92.38 159 VAL A CA 1
ATOM 1145 C C . VAL A 1 159 ? 7.836 2.066 -1.540 1.00 92.38 159 VAL A C 1
ATOM 1147 O O . VAL A 1 159 ? 7.020 2.327 -0.656 1.00 92.38 159 VAL A O 1
ATOM 1150 N N . ARG A 1 160 ? 8.150 2.931 -2.509 1.00 90.88 160 ARG A N 1
ATOM 1151 C CA . ARG A 1 160 ? 7.481 4.220 -2.697 1.00 90.88 160 ARG A CA 1
ATOM 1152 C C . ARG A 1 160 ? 6.890 4.315 -4.101 1.00 90.88 160 ARG A C 1
ATOM 1154 O O . ARG A 1 160 ? 7.638 4.248 -5.068 1.00 90.88 160 ARG A O 1
ATOM 1161 N N . ILE A 1 161 ? 5.572 4.497 -4.199 1.00 89.31 161 ILE A N 1
ATOM 1162 C CA . ILE A 1 161 ? 4.858 4.627 -5.481 1.00 89.31 161 ILE A CA 1
ATOM 1163 C C . ILE A 1 161 ? 4.327 6.047 -5.644 1.00 89.31 161 ILE A C 1
ATOM 1165 O O . ILE A 1 161 ? 3.346 6.407 -5.007 1.00 89.31 161 ILE A O 1
ATOM 1169 N N . ASP A 1 162 ? 4.984 6.834 -6.488 1.00 84.38 162 ASP A N 1
ATOM 1170 C CA . ASP A 1 162 ? 4.695 8.247 -6.782 1.00 84.38 162 ASP A CA 1
ATOM 1171 C C . ASP A 1 162 ? 4.298 8.516 -8.245 1.00 84.38 162 ASP A C 1
ATOM 1173 O O . ASP A 1 162 ? 4.102 9.662 -8.641 1.00 84.38 162 ASP A O 1
ATOM 1177 N N . SER A 1 163 ? 4.166 7.454 -9.038 1.00 84.88 163 SER A N 1
ATOM 1178 C CA . SER A 1 163 ? 3.888 7.488 -10.480 1.00 84.88 163 SER A CA 1
ATOM 1179 C C . SER A 1 163 ? 2.401 7.559 -10.845 1.00 84.88 163 SER A C 1
ATOM 1181 O O . SER A 1 163 ? 2.069 7.650 -12.022 1.00 84.88 163 SER A O 1
ATOM 1183 N N . ASN A 1 164 ? 1.509 7.545 -9.848 1.00 88.50 164 ASN A N 1
ATOM 1184 C CA . ASN A 1 164 ? 0.055 7.716 -9.987 1.00 88.50 164 ASN A CA 1
ATOM 1185 C C . ASN A 1 164 ? -0.632 6.853 -11.077 1.00 88.50 164 ASN A C 1
ATOM 1187 O O . ASN A 1 164 ? -1.392 7.398 -11.879 1.00 88.50 164 ASN A O 1
ATOM 1191 N N . PRO A 1 165 ? -0.400 5.525 -11.140 1.00 91.31 165 PRO A N 1
ATOM 1192 C CA . PRO A 1 165 ? -1.138 4.664 -12.062 1.00 91.31 165 PRO A CA 1
ATOM 1193 C C . PRO A 1 165 ? -2.641 4.641 -11.762 1.00 91.31 165 PRO A C 1
ATOM 1195 O O . PRO A 1 165 ? -3.047 4.595 -10.605 1.00 91.31 165 PRO A O 1
ATOM 1198 N N . ALA A 1 166 ? -3.482 4.604 -12.791 1.00 93.00 166 ALA A N 1
ATOM 1199 C CA . ALA A 1 166 ? -4.933 4.600 -12.592 1.00 93.00 166 ALA A CA 1
ATOM 1200 C C . ALA A 1 166 ? -5.445 3.294 -11.957 1.00 93.00 166 ALA A C 1
ATOM 1202 O O . ALA A 1 166 ? -6.396 3.308 -11.185 1.00 93.00 1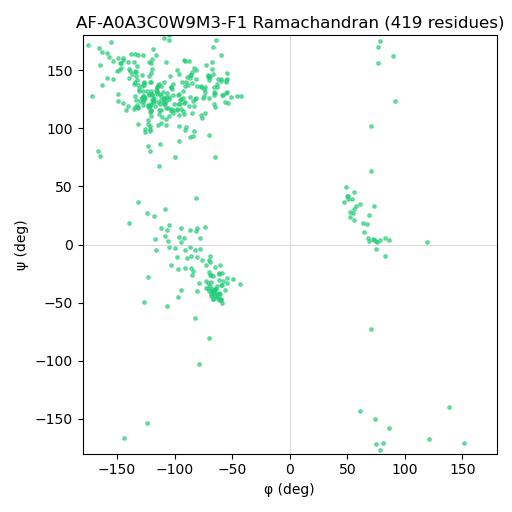66 ALA A O 1
ATOM 1203 N N . ASN A 1 167 ? -4.811 2.157 -12.228 1.00 96.00 167 ASN A N 1
ATOM 1204 C CA . ASN A 1 167 ? -5.062 0.917 -11.505 1.00 96.00 167 ASN A CA 1
ATOM 1205 C C . ASN A 1 167 ? -3.730 0.348 -11.020 1.00 96.00 167 ASN A C 1
ATOM 1207 O O . ASN A 1 167 ? -2.818 0.135 -11.818 1.00 96.00 167 ASN A O 1
ATOM 1211 N N . LEU A 1 168 ? -3.620 0.085 -9.720 1.00 97.00 168 LEU A N 1
ATOM 1212 C CA . LEU A 1 168 ? -2.410 -0.433 -9.087 1.00 97.00 168 LEU A CA 1
ATOM 1213 C C . LEU A 1 168 ? -2.737 -1.685 -8.292 1.00 97.00 168 LEU A C 1
ATOM 1215 O O . LEU A 1 168 ? -3.582 -1.647 -7.404 1.00 97.00 168 LEU A O 1
ATOM 1219 N N . THR A 1 169 ? -2.045 -2.781 -8.576 1.00 98.44 169 THR A N 1
ATOM 1220 C CA . THR A 1 169 ? -2.194 -4.032 -7.834 1.00 98.44 169 THR A CA 1
ATOM 1221 C C . THR A 1 169 ? -0.844 -4.534 -7.346 1.00 98.44 169 THR A C 1
ATOM 1223 O O . THR A 1 169 ? 0.089 -4.706 -8.127 1.00 98.44 169 THR A O 1
ATOM 1226 N N . PHE A 1 170 ? -0.761 -4.822 -6.052 1.00 98.75 170 PHE A N 1
ATOM 1227 C CA . PHE A 1 170 ? 0.259 -5.688 -5.474 1.00 98.75 170 PHE A CA 1
ATOM 1228 C C . PHE A 1 170 ? -0.395 -7.003 -5.082 1.00 98.75 170 PHE A C 1
ATOM 1230 O O . PHE A 1 170 ? -1.388 -6.998 -4.353 1.00 98.75 170 PHE A O 1
ATOM 1237 N N . LYS A 1 171 ? 0.168 -8.117 -5.546 1.00 98.69 171 LYS A N 1
ATOM 1238 C CA . LYS A 1 171 ? -0.377 -9.450 -5.314 1.00 98.69 171 LYS A CA 1
ATOM 1239 C C . LYS A 1 171 ? 0.721 -10.416 -4.902 1.00 98.69 171 LYS A C 1
ATOM 1241 O O . LYS A 1 171 ? 1.725 -10.547 -5.596 1.00 98.69 171 LYS A O 1
ATOM 1246 N N . ASN A 1 172 ? 0.525 -11.127 -3.794 1.00 98.56 172 ASN A N 1
ATOM 1247 C CA . ASN A 1 172 ? 1.485 -12.125 -3.301 1.00 98.56 172 ASN A CA 1
ATOM 1248 C C . ASN A 1 172 ? 2.911 -11.562 -3.099 1.00 98.56 172 ASN A C 1
ATOM 1250 O O . ASN A 1 172 ? 3.901 -12.282 -3.230 1.00 98.56 172 ASN A O 1
ATOM 1254 N N . CYS A 1 173 ? 3.037 -10.263 -2.827 1.00 98.81 173 CYS A N 1
ATOM 1255 C CA . CYS A 1 173 ? 4.326 -9.609 -2.626 1.00 98.81 173 CYS A CA 1
ATOM 1256 C C . CYS A 1 173 ? 4.734 -9.632 -1.150 1.00 98.81 173 CYS A C 1
ATOM 1258 O O . CYS A 1 173 ? 3.894 -9.709 -0.252 1.00 98.81 173 CYS A O 1
ATOM 1260 N N . LYS A 1 174 ? 6.033 -9.504 -0.880 1.00 98.62 174 LYS A N 1
ATOM 1261 C CA . LYS A 1 174 ? 6.570 -9.310 0.471 1.00 98.62 174 LYS A CA 1
ATOM 1262 C C . LYS A 1 174 ? 7.237 -7.943 0.579 1.00 98.62 174 LYS A C 1
ATOM 1264 O O . LYS A 1 174 ? 8.005 -7.574 -0.299 1.00 98.62 174 LYS A O 1
ATOM 1269 N N . PHE A 1 175 ? 6.988 -7.219 1.663 1.00 98.31 175 PHE A N 1
ATOM 1270 C CA . PHE A 1 175 ? 7.585 -5.917 1.957 1.00 98.31 175 PHE A CA 1
ATOM 1271 C C . PHE A 1 175 ? 8.353 -5.997 3.275 1.00 98.31 175 PHE A C 1
ATOM 1273 O O . PHE A 1 175 ? 7.759 -6.114 4.353 1.00 98.31 175 PHE A O 1
ATOM 1280 N N . GLU A 1 176 ? 9.680 -5.931 3.199 1.00 96.94 176 GLU A N 1
ATOM 1281 C CA . GLU A 1 176 ? 10.539 -6.067 4.380 1.00 96.94 176 GLU A CA 1
ATOM 1282 C C . GLU A 1 176 ? 10.726 -4.740 5.126 1.00 96.94 176 GLU A C 1
ATOM 1284 O O . GLU A 1 176 ? 10.872 -4.754 6.344 1.00 96.94 176 GLU A O 1
ATOM 1289 N N . ALA A 1 177 ? 10.605 -3.601 4.435 1.00 94.44 177 ALA A N 1
ATOM 1290 C CA . ALA A 1 177 ? 10.687 -2.257 5.019 1.00 94.44 177 ALA A CA 1
ATOM 1291 C C . ALA A 1 177 ? 9.445 -1.386 4.723 1.00 94.44 177 ALA A C 1
ATOM 1293 O O . ALA A 1 177 ? 9.514 -0.157 4.691 1.00 94.44 177 ALA A O 1
ATOM 1294 N N . GLY A 1 178 ? 8.291 -2.027 4.521 1.00 95.50 178 GLY A N 1
ATOM 1295 C CA . GLY A 1 178 ? 6.989 -1.371 4.372 1.00 95.50 178 GLY A CA 1
ATOM 1296 C C . GLY A 1 178 ? 6.710 -0.745 3.000 1.00 95.50 178 GLY A C 1
ATOM 1297 O O . GLY A 1 178 ? 7.546 -0.728 2.094 1.00 95.50 178 GLY A O 1
ATOM 1298 N N . LEU A 1 179 ? 5.487 -0.237 2.856 1.00 96.00 179 LEU A N 1
ATOM 1299 C CA . LEU A 1 179 ? 4.940 0.329 1.624 1.00 96.00 179 LEU A CA 1
ATOM 1300 C C . LEU A 1 179 ? 4.408 1.738 1.874 1.00 96.00 179 LEU A C 1
ATOM 1302 O O . LEU A 1 179 ? 3.542 1.950 2.723 1.00 96.00 179 LEU A O 1
ATOM 1306 N N . ARG A 1 180 ? 4.882 2.698 1.082 1.00 94.19 180 ARG A N 1
ATOM 1307 C CA . ARG A 1 180 ? 4.424 4.085 1.062 1.00 94.19 180 ARG A CA 1
ATOM 1308 C C . ARG A 1 180 ? 3.859 4.430 -0.313 1.00 94.19 180 ARG A C 1
ATOM 1310 O O . ARG A 1 180 ? 4.555 4.369 -1.318 1.00 94.19 180 ARG A O 1
ATOM 1317 N N . MET A 1 181 ? 2.607 4.856 -0.360 1.00 91.94 181 MET A N 1
ATOM 1318 C CA . MET A 1 181 ? 1.901 5.172 -1.603 1.00 91.94 181 MET A CA 1
ATOM 1319 C C . MET A 1 181 ? 1.427 6.628 -1.587 1.00 91.94 181 MET A C 1
ATOM 1321 O O . MET A 1 181 ? 0.274 6.880 -1.237 1.00 91.94 181 MET A O 1
ATOM 1325 N N . PRO A 1 182 ? 2.314 7.596 -1.896 1.00 87.75 182 PRO A N 1
ATOM 1326 C CA . PRO A 1 182 ? 1.916 8.953 -2.250 1.00 87.75 182 PRO A CA 1
ATOM 1327 C C . PRO A 1 182 ? 1.244 8.922 -3.630 1.00 87.75 182 PRO A C 1
ATOM 1329 O O . PRO A 1 182 ? 1.920 8.942 -4.653 1.00 87.75 182 PRO A O 1
ATOM 1332 N N . HIS A 1 183 ? -0.078 8.822 -3.647 1.00 83.69 183 HIS A N 1
ATOM 1333 C CA . HIS A 1 183 ? -0.863 8.514 -4.830 1.00 83.69 183 HIS A CA 1
ATOM 1334 C C . HIS A 1 183 ? -2.032 9.489 -4.986 1.00 83.69 183 HIS A C 1
ATOM 1336 O O . HIS A 1 183 ? -2.908 9.540 -4.126 1.00 83.69 183 HIS A O 1
ATOM 1342 N N . SER A 1 184 ? -2.056 10.240 -6.084 1.00 81.31 184 SER A N 1
ATOM 1343 C CA . SER A 1 184 ? -2.995 11.350 -6.303 1.00 81.31 184 SER A CA 1
ATOM 1344 C C . SER A 1 184 ? -3.685 11.298 -7.671 1.00 81.31 184 SER A C 1
ATOM 1346 O O . SER A 1 184 ? -3.888 12.338 -8.292 1.00 81.31 184 SER A O 1
ATOM 1348 N N . ALA A 1 185 ? -4.014 10.105 -8.167 1.00 84.50 185 ALA A N 1
ATOM 1349 C CA . ALA A 1 185 ? -4.887 9.957 -9.330 1.00 84.50 185 ALA A CA 1
ATOM 1350 C C . ALA A 1 185 ? -6.344 9.825 -8.857 1.00 84.50 185 ALA A C 1
ATOM 1352 O O . ALA A 1 185 ? -6.705 8.833 -8.228 1.00 84.50 185 ALA A O 1
ATOM 1353 N N . ASP A 1 186 ? -7.171 10.833 -9.156 1.00 78.25 186 ASP A N 1
ATOM 1354 C CA . ASP A 1 186 ? -8.507 11.019 -8.561 1.00 78.25 186 ASP A CA 1
ATOM 1355 C C . ASP A 1 186 ? -9.442 9.804 -8.705 1.00 78.25 186 ASP A C 1
ATOM 1357 O O . ASP A 1 186 ? -10.193 9.503 -7.778 1.00 78.25 186 ASP A O 1
ATOM 1361 N N . ASP A 1 187 ? -9.329 9.056 -9.805 1.00 88.31 187 ASP A N 1
ATOM 1362 C CA . ASP A 1 187 ? -10.150 7.873 -10.094 1.00 88.31 187 ASP A CA 1
ATOM 1363 C C . ASP A 1 187 ? -9.409 6.541 -9.904 1.00 88.31 187 ASP A C 1
ATOM 1365 O O . ASP A 1 187 ? -9.831 5.496 -10.408 1.00 88.31 187 ASP A O 1
ATOM 1369 N N . ALA A 1 188 ? -8.278 6.558 -9.195 1.00 93.69 188 ALA A N 1
ATOM 1370 C CA . ALA A 1 188 ? -7.449 5.373 -9.106 1.00 93.69 188 ALA A CA 1
ATOM 1371 C C . ALA A 1 188 ? -8.091 4.242 -8.295 1.00 93.69 188 ALA A C 1
ATOM 1373 O O . ALA A 1 188 ? -8.735 4.472 -7.266 1.00 93.69 188 ALA A O 1
ATOM 1374 N N . ASN A 1 189 ? -7.854 3.003 -8.729 1.00 97.00 189 ASN A N 1
ATOM 1375 C CA . ASN A 1 189 ? -8.198 1.797 -7.984 1.00 97.00 189 ASN A CA 1
ATOM 1376 C C . ASN A 1 189 ? -6.923 1.100 -7.525 1.00 97.00 189 ASN A C 1
ATOM 1378 O O . ASN A 1 189 ? -6.135 0.613 -8.339 1.00 97.00 189 ASN A O 1
ATOM 1382 N N . VAL A 1 190 ? -6.732 1.030 -6.210 1.00 97.50 190 VAL A N 1
ATOM 1383 C CA . VAL A 1 190 ? -5.538 0.433 -5.611 1.00 97.50 190 VAL A CA 1
ATOM 1384 C C . VAL A 1 190 ? -5.911 -0.842 -4.862 1.00 97.50 190 VAL A C 1
ATOM 1386 O O . VAL A 1 190 ? -6.831 -0.855 -4.044 1.00 97.50 190 VAL A O 1
ATOM 1389 N N . ILE A 1 191 ? -5.185 -1.922 -5.137 1.00 98.56 191 ILE A N 1
ATOM 1390 C CA . ILE A 1 191 ? -5.366 -3.239 -4.531 1.00 98.56 191 ILE A CA 1
ATOM 1391 C C . ILE A 1 191 ? -4.028 -3.706 -3.957 1.00 98.56 191 ILE A C 1
ATOM 1393 O O . ILE A 1 191 ? -3.007 -3.735 -4.643 1.00 98.56 191 ILE A O 1
ATOM 1397 N N . VAL A 1 192 ? -4.039 -4.095 -2.689 1.00 98.81 192 VAL A N 1
ATOM 1398 C CA . VAL A 1 192 ? -2.937 -4.783 -2.016 1.00 98.81 192 VAL A CA 1
ATOM 1399 C C . VAL A 1 192 ? -3.506 -6.085 -1.475 1.00 98.81 192 VAL A C 1
ATOM 1401 O O . VAL A 1 192 ? -4.257 -6.072 -0.495 1.00 98.81 192 VAL A O 1
ATOM 1404 N N . GLU A 1 193 ? -3.205 -7.195 -2.143 1.00 98.62 193 GLU A N 1
ATOM 1405 C CA . GLU A 1 193 ? -3.809 -8.488 -1.840 1.00 98.62 193 GLU A CA 1
ATOM 1406 C C . GLU A 1 193 ? -2.790 -9.598 -1.586 1.00 98.62 193 GLU A C 1
ATOM 1408 O O . GLU A 1 193 ? -1.778 -9.726 -2.281 1.00 98.62 193 GLU A O 1
ATOM 1413 N N . ASN A 1 194 ? -3.075 -10.428 -0.580 1.00 98.62 194 ASN A N 1
ATOM 1414 C CA . ASN A 1 194 ? -2.275 -11.601 -0.219 1.00 98.62 194 ASN A CA 1
ATOM 1415 C C . ASN A 1 194 ? -0.782 -11.286 -0.009 1.00 98.62 194 ASN A C 1
ATOM 1417 O O . ASN A 1 194 ? 0.086 -12.124 -0.247 1.00 98.62 194 ASN A O 1
ATOM 1421 N N . CYS A 1 195 ? -0.460 -10.059 0.401 1.00 98.88 195 CYS A N 1
ATOM 1422 C CA . CYS A 1 195 ? 0.910 -9.623 0.620 1.00 98.88 195 CYS A CA 1
ATOM 1423 C C . CYS A 1 195 ? 1.342 -9.849 2.073 1.00 98.88 195 CYS A C 1
ATOM 1425 O O . CYS A 1 195 ? 0.527 -9.946 2.992 1.00 98.88 195 CYS A O 1
ATOM 1427 N N . THR A 1 196 ? 2.654 -9.903 2.289 1.00 98.81 196 THR A N 1
ATOM 1428 C CA . THR A 1 196 ? 3.268 -10.024 3.616 1.00 98.81 196 THR A CA 1
ATOM 1429 C C . THR A 1 196 ? 4.085 -8.779 3.948 1.00 98.81 196 THR A C 1
ATOM 1431 O O . THR A 1 196 ? 4.926 -8.364 3.158 1.00 98.81 196 THR A O 1
ATOM 1434 N N . PHE A 1 197 ? 3.896 -8.213 5.137 1.00 98.75 197 PHE A N 1
ATOM 1435 C CA . PHE A 1 197 ? 4.629 -7.054 5.643 1.00 98.75 197 PHE A CA 1
ATOM 1436 C C . PHE A 1 197 ? 5.324 -7.425 6.951 1.00 98.75 197 PHE A C 1
ATOM 1438 O O . PHE A 1 197 ? 4.660 -7.806 7.916 1.00 98.75 197 PHE A O 1
ATOM 1445 N N . THR A 1 198 ? 6.653 -7.316 6.989 1.00 96.31 198 THR A N 1
ATOM 1446 C CA . THR A 1 198 ? 7.463 -7.669 8.176 1.00 96.31 198 THR A CA 1
ATOM 1447 C C . THR A 1 198 ? 8.201 -6.486 8.793 1.00 96.31 198 THR A C 1
ATOM 1449 O O . THR A 1 198 ? 8.835 -6.634 9.834 1.00 96.31 198 THR A O 1
ATOM 1452 N N . GLY A 1 199 ? 8.127 -5.322 8.158 1.00 93.19 199 GLY A N 1
ATOM 1453 C CA . GLY A 1 199 ? 8.700 -4.087 8.667 1.00 93.19 199 GLY A CA 1
ATOM 1454 C C . GLY A 1 199 ? 7.827 -2.895 8.324 1.00 93.19 199 GLY A C 1
ATOM 1455 O O . GLY A 1 199 ? 6.666 -3.032 7.934 1.00 93.19 199 GLY A O 1
ATOM 1456 N N . ASN A 1 200 ? 8.391 -1.707 8.491 1.00 93.25 200 ASN A N 1
ATOM 1457 C CA . ASN A 1 200 ? 7.660 -0.456 8.381 1.00 93.25 200 ASN A CA 1
ATOM 1458 C C . ASN A 1 200 ? 8.440 0.599 7.602 1.00 93.25 200 ASN A C 1
ATOM 1460 O O . ASN A 1 200 ? 9.660 0.693 7.735 1.00 93.25 200 ASN A O 1
ATOM 1464 N N . GLU A 1 201 ? 7.707 1.441 6.870 1.00 91.94 201 GLU A N 1
ATOM 1465 C CA . GLU A 1 201 ? 8.269 2.625 6.232 1.00 91.94 201 GLU A CA 1
ATOM 1466 C C . GLU A 1 201 ? 8.740 3.652 7.271 1.00 91.94 201 GLU A C 1
ATOM 1468 O O . GLU A 1 201 ? 8.439 3.548 8.459 1.00 91.94 201 GLU A O 1
ATOM 1473 N N . SER A 1 202 ? 9.460 4.673 6.808 1.00 88.69 202 SER A N 1
ATOM 1474 C CA . SER A 1 202 ? 10.102 5.729 7.612 1.00 88.69 202 SER A CA 1
ATOM 1475 C C . SER A 1 202 ? 9.278 6.325 8.765 1.00 88.69 202 SER A C 1
ATOM 1477 O O . SER A 1 202 ? 9.828 6.715 9.794 1.00 88.69 202 SER A O 1
ATOM 1479 N N . SER A 1 203 ? 7.961 6.443 8.610 1.00 90.00 203 SER A N 1
ATOM 1480 C CA . SER A 1 203 ? 7.098 7.012 9.636 1.00 90.00 203 SER A CA 1
ATOM 1481 C C . SER A 1 203 ? 6.712 5.955 10.668 1.00 90.00 203 SER A C 1
ATOM 1483 O O . SER A 1 203 ? 6.372 6.340 11.785 1.00 90.00 203 SER A O 1
ATOM 1485 N N . GLY A 1 204 ? 6.760 4.667 10.342 1.00 94.94 204 GLY A N 1
ATOM 1486 C CA . GLY A 1 204 ? 6.493 3.531 11.223 1.00 94.94 204 GLY A CA 1
ATOM 1487 C C . GLY A 1 204 ? 5.325 2.651 10.770 1.00 94.94 204 GLY A C 1
ATOM 1488 O O . GLY A 1 204 ? 4.995 1.710 11.481 1.00 94.94 204 GLY A O 1
ATOM 1489 N N . TYR A 1 205 ? 4.681 2.934 9.633 1.00 97.94 205 TYR A N 1
ATOM 1490 C CA . TYR A 1 205 ? 3.569 2.115 9.135 1.00 97.94 205 TYR A CA 1
ATOM 1491 C C . TYR A 1 205 ? 4.052 0.933 8.287 1.00 97.94 205 TYR A C 1
ATOM 1493 O O . TYR A 1 205 ? 5.000 1.067 7.519 1.00 97.94 205 TYR A O 1
ATOM 1501 N N . ALA A 1 206 ? 3.368 -0.207 8.350 1.00 98.31 206 ALA A N 1
ATOM 1502 C CA . ALA A 1 206 ? 3.548 -1.277 7.368 1.00 98.31 206 ALA A CA 1
ATOM 1503 C C . ALA A 1 206 ? 3.010 -0.855 5.989 1.00 98.31 206 ALA A C 1
ATOM 1505 O O . ALA A 1 206 ? 3.684 -1.039 4.975 1.00 98.31 206 ALA A O 1
ATOM 1506 N N . ILE A 1 207 ? 1.824 -0.233 5.971 1.00 98.50 207 ILE A N 1
ATOM 1507 C CA . ILE A 1 207 ? 1.186 0.325 4.772 1.00 98.50 207 ILE A CA 1
ATOM 1508 C C . ILE A 1 207 ? 0.806 1.781 5.049 1.00 98.50 207 ILE A C 1
ATOM 1510 O O . ILE A 1 207 ? 0.000 2.058 5.937 1.00 98.50 207 ILE A O 1
ATOM 1514 N N . PHE A 1 208 ? 1.352 2.712 4.271 1.00 97.69 208 PHE A N 1
ATOM 1515 C CA . PHE A 1 208 ? 1.058 4.139 4.355 1.00 97.69 208 PHE A CA 1
ATOM 1516 C C . PHE A 1 208 ? 0.511 4.665 3.028 1.00 97.69 208 PHE A C 1
ATOM 1518 O O . PHE A 1 208 ? 1.274 4.966 2.109 1.00 97.69 208 PHE A O 1
ATOM 1525 N N . VAL A 1 209 ? -0.811 4.802 2.935 1.00 95.81 209 VAL A N 1
ATOM 1526 C CA . VAL A 1 209 ? -1.489 5.403 1.774 1.00 95.81 209 VAL A CA 1
ATOM 1527 C C . VAL A 1 209 ? -1.698 6.896 2.006 1.00 95.81 209 VAL A C 1
ATOM 1529 O O . VAL A 1 209 ? -2.179 7.279 3.075 1.00 95.81 209 VAL A O 1
ATOM 1532 N N . GLN A 1 210 ? -1.355 7.725 1.018 1.00 93.00 210 GLN A N 1
ATOM 1533 C CA . GLN A 1 210 ? -1.518 9.176 1.071 1.00 93.00 210 GLN A CA 1
ATOM 1534 C C . GLN A 1 210 ? -1.882 9.762 -0.298 1.00 93.00 210 GLN A C 1
ATOM 1536 O O . GLN A 1 210 ? -1.087 9.669 -1.221 1.00 93.00 210 GLN A O 1
ATOM 1541 N N . GLY A 1 211 ? -3.014 10.457 -0.389 1.00 92.50 211 GLY A N 1
ATOM 1542 C CA . GLY A 1 211 ? -3.423 11.267 -1.539 1.00 92.50 211 GLY A CA 1
ATOM 1543 C C . GLY A 1 211 ? -4.911 11.098 -1.852 1.00 92.50 211 GLY A C 1
ATOM 1544 O O . GLY A 1 211 ? -5.708 11.058 -0.915 1.00 92.50 211 GLY A O 1
ATOM 1545 N N . THR A 1 212 ? -5.277 11.018 -3.132 1.00 91.06 212 THR A N 1
ATOM 1546 C CA . THR A 1 212 ? -6.667 10.893 -3.615 1.00 91.06 212 THR A CA 1
ATOM 1547 C C . THR A 1 212 ? -6.785 9.689 -4.546 1.00 91.06 212 THR A C 1
ATOM 1549 O O . 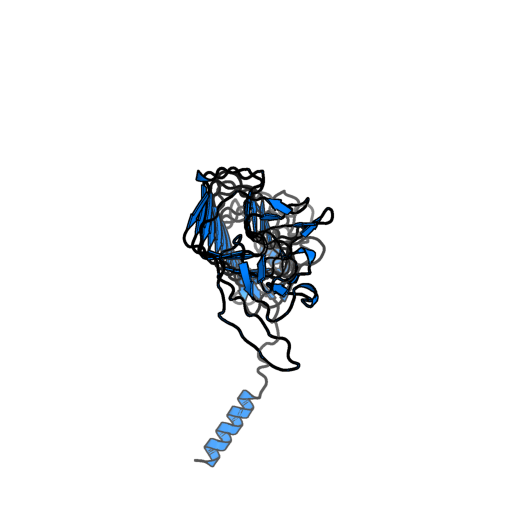THR A 1 212 ? -5.880 9.439 -5.339 1.00 91.06 212 THR A O 1
ATOM 1552 N N . MET A 1 213 ? -7.883 8.942 -4.422 1.00 94.25 213 MET A N 1
ATOM 1553 C CA . MET A 1 213 ? -8.221 7.782 -5.256 1.00 94.25 213 MET A CA 1
ATOM 1554 C C . MET A 1 213 ? -9.726 7.487 -5.200 1.00 94.25 213 MET A C 1
ATOM 1556 O O . MET A 1 213 ? -10.417 7.943 -4.284 1.00 94.25 213 MET A O 1
ATOM 1560 N N . ALA A 1 214 ? -10.229 6.678 -6.135 1.00 97.00 214 ALA A N 1
ATOM 1561 C CA . ALA A 1 214 ? -11.613 6.202 -6.125 1.00 97.00 214 ALA A CA 1
ATOM 1562 C C . ALA A 1 214 ? -11.808 5.014 -5.176 1.00 97.00 214 ALA A C 1
ATOM 1564 O O . ALA A 1 214 ? -12.824 4.931 -4.479 1.00 97.00 214 ALA A O 1
ATOM 1565 N N . SER A 1 215 ? -10.850 4.085 -5.124 1.00 97.62 215 SER A N 1
ATOM 1566 C CA . SER A 1 215 ? -10.944 2.933 -4.230 1.00 97.62 215 SER A CA 1
ATOM 1567 C C . SER A 1 215 ? -9.595 2.427 -3.726 1.00 97.62 215 SER A C 1
ATOM 1569 O O . SER A 1 215 ? -8.573 2.514 -4.405 1.00 97.62 215 SER A O 1
ATOM 1571 N N . MET A 1 216 ? -9.619 1.867 -2.515 1.00 98.06 216 MET A N 1
ATOM 1572 C CA . MET A 1 216 ? -8.483 1.186 -1.895 1.00 98.06 216 MET A CA 1
ATOM 1573 C C . MET A 1 216 ? -8.954 -0.139 -1.300 1.00 98.06 216 MET A C 1
ATOM 1575 O O . MET A 1 216 ? -9.847 -0.153 -0.451 1.00 98.06 216 MET A O 1
ATOM 1579 N N . LYS A 1 217 ? -8.330 -1.246 -1.700 1.00 98.75 217 LYS A N 1
ATOM 1580 C CA . LYS A 1 217 ? -8.578 -2.584 -1.154 1.00 98.75 217 LYS A CA 1
ATOM 1581 C C . LYS A 1 217 ? -7.304 -3.136 -0.531 1.00 98.75 217 LYS A C 1
ATOM 1583 O O . LYS A 1 217 ? -6.272 -3.207 -1.193 1.00 98.75 217 LYS A O 1
ATOM 1588 N N . ILE A 1 218 ? -7.381 -3.532 0.733 1.00 98.88 218 ILE A N 1
ATOM 1589 C CA . ILE A 1 218 ? -6.300 -4.183 1.475 1.00 98.88 218 ILE A CA 1
ATOM 1590 C C . ILE A 1 218 ? -6.853 -5.527 1.940 1.00 98.88 218 ILE A C 1
ATOM 1592 O O . ILE A 1 218 ? -7.584 -5.576 2.928 1.00 98.88 218 ILE A O 1
ATOM 1596 N N . ASN A 1 219 ? -6.555 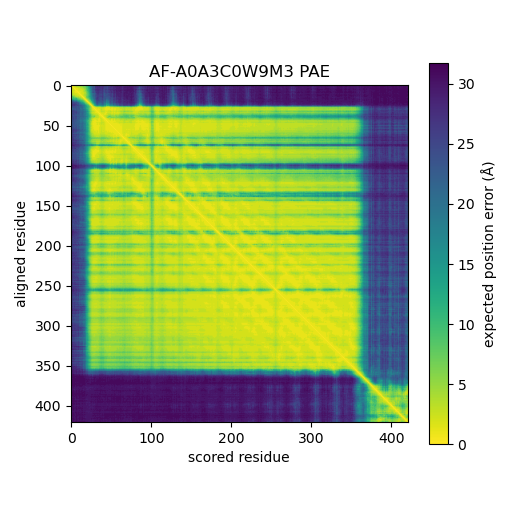-6.594 1.198 1.00 98.69 219 ASN A N 1
ATOM 1597 C CA . ASN A 1 219 ? -7.253 -7.872 1.327 1.00 98.69 219 ASN A CA 1
ATOM 1598 C C . ASN A 1 219 ? -6.305 -9.043 1.618 1.00 98.69 219 ASN A C 1
ATOM 1600 O O . ASN A 1 219 ? -5.313 -9.227 0.918 1.00 98.69 219 ASN A O 1
ATOM 1604 N N . GLY A 1 220 ? -6.622 -9.880 2.606 1.00 98.62 220 GLY A N 1
ATOM 1605 C CA . GLY A 1 220 ? -5.904 -11.145 2.820 1.00 98.62 220 GLY A CA 1
ATOM 1606 C C . GLY A 1 220 ? -4.419 -10.994 3.175 1.00 98.62 220 GLY A C 1
ATOM 1607 O O . GLY A 1 220 ? -3.641 -11.928 2.990 1.00 98.62 220 GLY A O 1
ATOM 1608 N N . ASN A 1 221 ? -3.981 -9.818 3.634 1.00 98.88 221 ASN A N 1
ATOM 1609 C CA . ASN A 1 221 ? -2.569 -9.563 3.907 1.00 98.88 221 ASN A CA 1
ATOM 1610 C C . ASN A 1 221 ? -2.160 -10.077 5.289 1.00 98.88 221 ASN A C 1
ATOM 1612 O O . ASN A 1 221 ? -2.952 -10.076 6.231 1.00 98.88 221 ASN A O 1
ATOM 1616 N N . THR A 1 222 ? -0.886 -10.436 5.431 1.00 98.81 222 THR A N 1
ATOM 1617 C CA . THR A 1 222 ? -0.253 -10.690 6.730 1.00 98.81 222 THR A CA 1
ATOM 1618 C C . THR A 1 222 ? 0.664 -9.527 7.080 1.00 98.81 222 THR A C 1
ATOM 1620 O O . THR A 1 222 ? 1.639 -9.268 6.383 1.00 98.81 222 THR A O 1
ATOM 1623 N N . ILE A 1 223 ? 0.374 -8.828 8.170 1.00 98.81 223 ILE A N 1
ATOM 1624 C CA . ILE A 1 223 ? 1.141 -7.690 8.669 1.00 98.81 223 ILE A CA 1
ATOM 1625 C C . ILE A 1 223 ? 1.640 -8.045 10.062 1.00 98.81 223 ILE A C 1
ATOM 1627 O O . ILE A 1 223 ? 0.852 -8.388 10.944 1.00 98.81 223 ILE A O 1
ATOM 1631 N N . SER A 1 224 ? 2.949 -7.973 10.276 1.00 96.88 224 SER A N 1
ATOM 1632 C CA . SER A 1 224 ? 3.525 -8.274 11.580 1.00 96.88 224 SER A CA 1
ATOM 1633 C C . SER A 1 224 ? 4.724 -7.412 11.926 1.00 96.88 224 SER A C 1
ATOM 1635 O O . SER A 1 224 ? 5.402 -6.907 11.033 1.00 96.88 224 SER A O 1
ATOM 1637 N N . THR A 1 225 ? 5.007 -7.321 13.230 1.00 92.81 225 THR A N 1
ATOM 1638 C CA . THR A 1 225 ? 6.265 -6.780 13.779 1.00 92.81 225 THR A CA 1
ATOM 1639 C C . THR A 1 225 ? 6.566 -5.347 13.335 1.00 92.81 225 THR A C 1
ATOM 1641 O O . THR A 1 225 ? 7.724 -4.971 13.170 1.00 92.81 225 THR A O 1
ATOM 1644 N N . CYS A 1 226 ? 5.521 -4.540 13.147 1.00 95.44 226 CYS A N 1
ATOM 1645 C CA . CYS A 1 226 ? 5.618 -3.135 12.770 1.00 95.44 226 CYS A CA 1
ATOM 1646 C C . CYS A 1 226 ? 5.257 -2.212 13.942 1.00 95.44 226 CYS A C 1
ATOM 1648 O O . CYS A 1 226 ? 4.524 -2.580 14.861 1.00 95.44 226 CYS A O 1
ATOM 1650 N N . GLN A 1 227 ? 5.741 -0.970 13.900 1.00 97.19 227 GLN A N 1
ATOM 1651 C CA . GLN A 1 227 ? 5.354 0.039 14.894 1.00 97.19 227 GLN A CA 1
ATOM 1652 C C . GLN A 1 227 ? 3.883 0.441 14.750 1.00 97.19 227 GLN A C 1
ATOM 1654 O O . GLN A 1 227 ? 3.180 0.661 15.733 1.00 97.19 227 GLN A O 1
ATOM 1659 N N . ARG A 1 228 ? 3.403 0.570 13.514 1.00 98.00 228 ARG A N 1
ATOM 1660 C CA . ARG A 1 228 ? 2.024 0.922 13.170 1.00 98.00 228 ARG A CA 1
ATOM 1661 C C . ARG A 1 228 ? 1.597 0.062 11.985 1.00 98.00 228 ARG A C 1
ATOM 1663 O O . ARG A 1 228 ? 2.407 -0.218 11.106 1.00 98.00 228 ARG A O 1
ATOM 1670 N N . GLY A 1 229 ? 0.342 -0.374 11.958 1.00 98.50 229 GLY A N 1
ATOM 1671 C CA . GLY A 1 229 ? -0.141 -1.262 10.900 1.00 98.50 229 GLY A CA 1
ATOM 1672 C C . GLY A 1 229 ? -0.440 -0.495 9.613 1.00 98.50 229 GLY A C 1
ATOM 1673 O O . GLY A 1 229 ? 0.459 -0.122 8.858 1.00 98.50 229 GLY A O 1
ATOM 1674 N N . ILE A 1 230 ? -1.722 -0.255 9.370 1.00 98.81 230 ILE A N 1
ATOM 1675 C CA . ILE A 1 230 ? -2.249 0.355 8.151 1.00 98.81 230 ILE A CA 1
ATOM 1676 C C . ILE A 1 230 ? -2.610 1.818 8.422 1.00 98.81 230 ILE A C 1
ATOM 1678 O O . ILE A 1 230 ? -3.274 2.121 9.409 1.00 98.81 230 ILE A O 1
ATOM 1682 N N . ASN A 1 231 ? -2.242 2.720 7.517 1.00 98.62 231 ASN A N 1
ATOM 1683 C CA . ASN A 1 231 ? -2.813 4.060 7.413 1.00 98.62 231 ASN A CA 1
ATOM 1684 C C . ASN A 1 231 ? -3.433 4.259 6.034 1.00 98.62 231 ASN A C 1
ATOM 1686 O O . ASN A 1 231 ? -2.755 4.055 5.022 1.00 98.62 231 ASN A O 1
ATOM 1690 N N . VAL A 1 232 ? -4.663 4.777 6.006 1.00 98.44 232 VAL A N 1
ATOM 1691 C CA . VAL A 1 232 ? -5.325 5.179 4.763 1.00 98.44 232 VAL A CA 1
ATOM 1692 C C . VAL A 1 232 ? -5.750 6.646 4.810 1.00 98.44 232 VAL A C 1
ATOM 1694 O O . VAL A 1 232 ? -6.705 7.010 5.498 1.00 98.44 232 VAL A O 1
ATOM 1697 N N . GLN A 1 233 ? -5.030 7.483 4.059 1.00 97.19 233 GLN A N 1
ATOM 1698 C CA . GLN A 1 233 ? -5.383 8.864 3.725 1.00 97.19 233 GLN A CA 1
ATOM 1699 C C . GLN A 1 233 ? -5.664 8.919 2.214 1.00 97.19 233 GLN A C 1
ATOM 1701 O O . GLN A 1 233 ? -4.746 9.156 1.435 1.00 97.19 233 GLN A O 1
ATOM 1706 N N . ALA A 1 234 ? -6.902 8.637 1.806 1.00 95.25 234 ALA A N 1
ATOM 1707 C CA . ALA A 1 234 ? -7.289 8.396 0.408 1.00 95.25 234 ALA A CA 1
ATOM 1708 C C . ALA A 1 234 ? -8.192 9.499 -0.189 1.00 95.25 234 ALA A C 1
ATOM 1710 O O . ALA A 1 234 ? -8.819 9.312 -1.231 1.00 95.25 234 ALA A O 1
ATOM 1711 N N . GLY A 1 235 ? -8.278 10.655 0.474 1.00 93.69 235 GLY A N 1
ATOM 1712 C CA . GLY A 1 235 ? -9.181 11.744 0.097 1.00 93.69 235 GLY A CA 1
ATOM 1713 C C . GLY A 1 235 ? -10.601 11.492 0.602 1.00 93.69 235 GLY A C 1
ATOM 1714 O O . GLY A 1 235 ? -10.820 10.589 1.396 1.00 93.69 235 GLY A O 1
ATOM 1715 N N . ASN A 1 236 ? -11.580 12.293 0.179 1.00 94.94 236 ASN A N 1
ATOM 1716 C CA . ASN A 1 236 ? -12.956 12.199 0.705 1.00 94.94 236 ASN A CA 1
ATOM 1717 C C . ASN A 1 236 ? -13.919 11.422 -0.205 1.00 94.94 236 ASN A C 1
ATOM 1719 O O . ASN A 1 236 ? -15.071 11.229 0.166 1.00 94.94 236 ASN A O 1
ATOM 1723 N N . ASN A 1 237 ? -13.453 10.966 -1.372 1.00 95.44 237 ASN A N 1
ATOM 1724 C CA . ASN A 1 237 ? -14.270 10.236 -2.347 1.00 95.44 237 ASN A CA 1
ATOM 1725 C C . ASN A 1 237 ? -14.004 8.723 -2.340 1.00 95.44 237 ASN A C 1
ATOM 1727 O O . ASN A 1 237 ? -14.841 7.961 -2.819 1.00 95.44 237 ASN A O 1
ATOM 1731 N N . ALA A 1 238 ? -12.876 8.288 -1.769 1.00 97.62 238 ALA A N 1
ATOM 1732 C CA . ALA A 1 238 ? -12.456 6.896 -1.821 1.00 97.62 238 ALA A CA 1
ATOM 1733 C C . ALA A 1 238 ? -13.404 5.956 -1.067 1.00 97.62 238 ALA A C 1
ATOM 1735 O O . ALA A 1 238 ? -13.759 6.208 0.089 1.00 97.62 238 ALA A O 1
ATOM 1736 N N . VAL A 1 239 ? -13.729 4.818 -1.680 1.00 98.56 239 VAL A N 1
ATOM 1737 C CA . VAL A 1 239 ? -14.326 3.667 -0.990 1.00 98.56 239 VAL A CA 1
ATOM 1738 C C . VAL A 1 239 ? -13.205 2.724 -0.560 1.00 98.56 239 VAL A C 1
ATOM 1740 O O . VAL A 1 239 ? -12.504 2.153 -1.398 1.00 98.56 239 VAL A O 1
ATOM 1743 N N . VAL A 1 240 ? -13.023 2.570 0.753 1.00 98.88 240 VAL A N 1
ATOM 1744 C CA . VAL A 1 240 ? -11.936 1.774 1.332 1.00 98.88 240 VAL A CA 1
ATOM 1745 C C . VAL A 1 240 ? -12.470 0.462 1.903 1.00 98.88 240 VAL A C 1
ATOM 1747 O O . VAL A 1 240 ? -13.404 0.456 2.708 1.00 98.88 240 VAL A O 1
ATOM 1750 N N . THR A 1 241 ? -11.830 -0.646 1.537 1.00 98.94 241 THR A N 1
ATOM 1751 C CA . THR A 1 241 ? -12.084 -1.985 2.080 1.00 98.94 241 THR A CA 1
ATOM 1752 C C . THR A 1 241 ? -10.801 -2.558 2.677 1.00 98.94 241 THR A C 1
ATOM 1754 O O . THR A 1 241 ? -9.760 -2.575 2.024 1.00 98.94 241 THR A O 1
ATOM 1757 N N . ILE A 1 242 ? -10.881 -3.025 3.920 1.00 98.94 242 ILE A N 1
ATOM 1758 C CA . ILE A 1 242 ? -9.809 -3.714 4.639 1.00 98.94 242 ILE A CA 1
ATOM 1759 C C . ILE A 1 242 ? -10.394 -5.042 5.116 1.00 98.94 242 ILE A C 1
ATOM 1761 O O . ILE A 1 242 ? -11.104 -5.079 6.122 1.00 98.94 242 ILE A O 1
ATOM 1765 N N . ASP A 1 243 ? -10.156 -6.111 4.359 1.00 98.94 243 ASP A N 1
ATOM 1766 C CA . ASP A 1 243 ? -10.853 -7.386 4.542 1.00 98.94 243 ASP A CA 1
ATOM 1767 C C . ASP A 1 243 ? -9.903 -8.579 4.702 1.00 98.94 243 ASP A C 1
ATOM 1769 O O . ASP A 1 243 ? -8.915 -8.707 3.979 1.00 98.94 243 ASP A O 1
ATOM 1773 N N . GLY A 1 244 ? -10.196 -9.473 5.646 1.00 98.75 244 GLY A N 1
ATOM 1774 C CA . GLY A 1 244 ? -9.502 -10.761 5.741 1.00 98.75 244 GLY A CA 1
ATOM 1775 C C . GLY A 1 244 ? -8.017 -10.676 6.114 1.00 98.75 244 GLY A C 1
ATOM 1776 O O . GLY A 1 244 ? -7.272 -11.618 5.854 1.00 98.75 244 GLY A O 1
ATOM 1777 N N . ASN A 1 245 ? -7.540 -9.556 6.666 1.00 98.94 245 ASN A N 1
ATOM 1778 C CA . ASN A 1 245 ? -6.122 -9.386 6.989 1.00 98.94 245 ASN A CA 1
ATOM 1779 C C . ASN A 1 245 ? -5.785 -9.969 8.364 1.00 98.94 245 ASN A C 1
ATOM 1781 O O . ASN A 1 245 ? -6.580 -9.901 9.299 1.00 98.94 245 ASN A O 1
ATOM 1785 N N . THR A 1 246 ? -4.558 -10.462 8.511 1.00 98.88 246 THR A N 1
ATOM 1786 C CA . THR A 1 246 ? -3.952 -10.787 9.807 1.00 98.88 246 THR A CA 1
ATOM 1787 C C . THR A 1 246 ? -2.968 -9.685 10.183 1.00 98.88 246 THR A C 1
ATOM 1789 O O . THR A 1 246 ? -1.971 -9.497 9.491 1.00 98.88 246 THR A O 1
ATOM 1792 N N . ILE A 1 247 ? -3.220 -8.965 11.273 1.00 98.88 247 ILE A N 1
ATOM 1793 C CA . ILE A 1 247 ? -2.370 -7.886 11.786 1.00 98.88 247 ILE A CA 1
ATOM 1794 C C . ILE A 1 247 ? -1.932 -8.261 13.197 1.00 98.88 247 ILE A C 1
ATOM 1796 O O . ILE A 1 247 ? -2.766 -8.346 14.092 1.00 98.88 247 ILE A O 1
ATOM 1800 N N . LYS A 1 248 ? -0.633 -8.478 13.408 1.00 98.31 248 LYS A N 1
ATOM 1801 C CA . LYS A 1 248 ? -0.122 -8.931 14.707 1.00 98.31 248 LYS A CA 1
ATOM 1802 C C . LYS A 1 248 ? 1.125 -8.203 15.178 1.00 98.31 248 LYS A C 1
ATOM 1804 O O . LYS A 1 248 ? 1.908 -7.721 14.363 1.00 98.31 248 LYS A O 1
ATOM 1809 N N . ASN A 1 249 ? 1.372 -8.203 16.485 1.00 97.50 249 ASN A N 1
ATOM 1810 C CA . ASN A 1 249 ? 2.597 -7.656 17.080 1.00 97.50 249 ASN A CA 1
ATOM 1811 C C . ASN A 1 249 ? 2.837 -6.186 16.689 1.00 97.50 249 ASN A C 1
ATOM 1813 O O . ASN A 1 249 ? 3.944 -5.822 16.281 1.00 97.50 249 ASN A O 1
ATOM 1817 N N . VAL A 1 250 ? 1.792 -5.353 16.756 1.00 98.31 250 VAL A N 1
ATOM 1818 C CA . VAL A 1 250 ? 1.916 -3.907 16.507 1.00 98.31 250 VAL A CA 1
ATOM 1819 C C . VAL A 1 250 ? 2.351 -3.230 17.801 1.00 98.31 250 VAL A C 1
ATOM 1821 O O . VAL A 1 250 ? 1.604 -3.207 18.778 1.00 98.31 250 VAL A O 1
ATOM 1824 N N . THR A 1 251 ? 3.564 -2.680 17.814 1.00 97.00 251 THR A N 1
ATOM 1825 C CA . THR A 1 251 ? 4.225 -2.238 19.056 1.00 97.00 251 THR A CA 1
ATOM 1826 C C . THR A 1 251 ? 3.956 -0.785 19.433 1.00 97.00 251 THR A C 1
ATOM 1828 O O . THR A 1 251 ? 4.116 -0.413 20.592 1.00 97.00 251 THR A O 1
ATOM 1831 N N . GLY A 1 252 ? 3.532 0.039 18.478 1.00 97.06 252 GLY A N 1
ATOM 1832 C CA . GLY A 1 252 ? 3.426 1.483 18.640 1.00 97.06 252 GLY A CA 1
ATOM 1833 C C . GLY A 1 252 ? 4.702 2.236 18.262 1.00 97.06 252 GLY A C 1
ATOM 1834 O O . GLY A 1 252 ? 5.802 1.695 18.150 1.00 97.06 252 GLY A O 1
ATOM 1835 N N . LYS A 1 253 ? 4.541 3.540 18.044 1.00 95.88 253 LYS A N 1
ATOM 1836 C CA . LYS A 1 253 ? 5.606 4.508 17.795 1.00 95.88 253 LYS A CA 1
ATOM 1837 C C . LYS A 1 253 ? 5.863 5.315 19.061 1.00 95.88 253 LYS A C 1
ATOM 1839 O O . LYS A 1 253 ? 4.924 5.841 19.652 1.00 95.88 253 LYS A O 1
ATOM 1844 N N . ASN A 1 254 ? 7.133 5.471 19.417 1.00 93.50 254 ASN A N 1
ATOM 1845 C CA . ASN A 1 254 ? 7.544 6.342 20.514 1.00 93.50 254 ASN A CA 1
ATOM 1846 C C . ASN A 1 254 ? 7.631 7.792 20.032 1.00 93.50 254 ASN A C 1
ATOM 1848 O O . ASN A 1 254 ? 8.325 8.077 19.055 1.00 93.50 254 ASN A O 1
ATOM 1852 N N . ASP A 1 255 ? 6.929 8.696 20.707 1.00 88.81 255 ASP A N 1
ATOM 1853 C CA . ASP A 1 255 ? 6.971 10.138 20.452 1.00 88.81 255 ASP A CA 1
ATOM 1854 C C . ASP A 1 255 ? 6.494 10.885 21.702 1.00 88.81 255 ASP A C 1
ATOM 1856 O O . ASP A 1 255 ? 5.604 10.409 22.407 1.00 88.81 255 ASP A O 1
ATOM 1860 N N . ASN A 1 256 ? 7.099 12.035 22.005 1.00 82.06 256 ASN A N 1
ATOM 1861 C CA . ASN A 1 256 ? 6.785 12.846 23.192 1.00 82.06 256 ASN A CA 1
ATOM 1862 C C . ASN A 1 256 ? 6.685 12.051 24.517 1.00 82.06 256 ASN A C 1
ATOM 1864 O O . ASN A 1 256 ? 5.843 12.346 25.363 1.00 82.06 256 ASN A O 1
ATOM 1868 N N . GLY A 1 257 ? 7.530 11.030 24.696 1.00 85.44 257 GLY A N 1
ATOM 1869 C CA . GLY A 1 257 ? 7.567 10.211 25.914 1.00 85.44 257 GLY A CA 1
ATOM 1870 C C . GLY A 1 257 ? 6.464 9.152 26.038 1.00 85.44 257 GLY A C 1
ATOM 1871 O O . GLY A 1 257 ? 6.434 8.457 27.048 1.00 85.44 257 GLY A O 1
ATOM 1872 N N . ASN A 1 258 ? 5.601 8.987 25.029 1.00 90.12 258 ASN A N 1
ATOM 1873 C CA . ASN A 1 258 ? 4.547 7.969 24.995 1.00 90.12 258 ASN A CA 1
ATOM 1874 C C . ASN A 1 258 ? 4.717 7.022 23.799 1.00 90.12 258 ASN A C 1
ATOM 1876 O O . ASN A 1 258 ? 5.289 7.389 22.770 1.00 90.12 258 ASN A O 1
ATOM 1880 N N . THR A 1 259 ? 4.162 5.817 23.913 1.00 95.50 259 THR A N 1
ATOM 1881 C CA . THR A 1 259 ? 4.058 4.847 22.815 1.00 95.50 259 THR A CA 1
ATOM 1882 C C . THR A 1 259 ? 2.625 4.846 22.295 1.00 95.50 259 THR A C 1
ATOM 1884 O O . THR A 1 259 ? 1.705 4.477 23.018 1.00 95.50 259 THR A O 1
ATOM 1887 N N . TYR A 1 260 ? 2.417 5.272 21.049 1.00 96.44 260 TYR A N 1
ATOM 1888 C CA . TYR A 1 260 ? 1.085 5.430 20.454 1.00 96.44 260 TYR A CA 1
ATOM 1889 C C . TYR A 1 260 ? 1.023 4.848 19.042 1.00 96.44 260 TYR A C 1
ATOM 1891 O O . TYR A 1 260 ? 2.034 4.634 18.376 1.00 96.44 260 TYR A O 1
ATOM 1899 N N . GLY A 1 261 ? -0.185 4.642 18.534 1.00 97.44 261 GLY A N 1
ATOM 1900 C CA . GLY A 1 261 ? -0.399 4.166 17.174 1.00 97.44 261 GLY A CA 1
ATOM 1901 C C . GLY A 1 261 ? -1.692 3.387 17.061 1.00 97.44 261 GLY A C 1
ATOM 1902 O O . GLY A 1 261 ? -2.498 3.366 17.994 1.00 97.44 261 GLY A O 1
ATOM 1903 N N . ALA A 1 262 ? -1.873 2.752 15.909 1.00 98.56 262 ALA A N 1
ATOM 1904 C CA . ALA A 1 262 ? -2.958 1.817 15.707 1.00 98.56 262 ALA A CA 1
ATOM 1905 C C . ALA A 1 262 ? -2.566 0.682 14.760 1.00 98.56 262 ALA A C 1
ATOM 1907 O O . ALA A 1 262 ? -1.679 0.848 13.911 1.00 98.56 262 ALA A O 1
ATOM 1908 N N . ALA A 1 263 ? -3.263 -0.447 14.882 1.00 98.81 263 ALA A N 1
ATOM 1909 C CA . ALA A 1 263 ? -3.248 -1.494 13.868 1.00 98.81 263 ALA A CA 1
ATOM 1910 C C . ALA A 1 263 ? -3.881 -0.996 12.559 1.00 98.81 263 ALA A C 1
ATOM 1912 O O . ALA A 1 263 ? -3.321 -1.219 11.488 1.00 98.81 263 ALA A O 1
ATOM 1913 N N . ILE A 1 264 ? -4.993 -0.258 12.638 1.00 98.94 264 ILE A N 1
ATOM 1914 C CA . ILE A 1 264 ? -5.636 0.382 11.486 1.00 98.94 264 ILE A CA 1
ATOM 1915 C C . ILE A 1 264 ? -5.966 1.841 11.818 1.00 98.94 264 ILE A C 1
ATOM 1917 O O . ILE A 1 264 ? -6.746 2.135 12.724 1.00 98.94 264 ILE A O 1
ATOM 1921 N N . GLN A 1 265 ? -5.397 2.764 11.048 1.00 98.88 265 GLN A N 1
ATOM 1922 C CA . GLN A 1 265 ? -5.693 4.189 11.096 1.00 98.88 265 GLN A CA 1
ATOM 1923 C C . GLN A 1 265 ? -6.485 4.624 9.857 1.00 98.88 265 GLN A C 1
ATOM 1925 O O . GLN A 1 265 ? -6.022 4.524 8.717 1.00 98.88 265 GLN A O 1
ATOM 1930 N N . MET A 1 266 ? -7.672 5.161 10.115 1.00 98.81 266 MET A N 1
ATOM 1931 C CA . MET A 1 266 ? -8.588 5.750 9.146 1.00 98.81 266 MET A CA 1
ATOM 1932 C C . MET A 1 266 ? -8.359 7.261 9.130 1.00 98.81 266 MET A C 1
ATOM 1934 O O . MET A 1 266 ? -8.788 7.961 10.048 1.00 98.81 266 MET A O 1
ATOM 1938 N N . THR A 1 267 ? -7.644 7.760 8.120 1.00 98.50 267 THR A N 1
ATOM 1939 C CA . THR A 1 267 ? -7.240 9.174 8.049 1.00 98.50 267 THR A CA 1
ATOM 1940 C C . THR A 1 267 ? -8.170 10.012 7.180 1.00 98.50 267 THR A C 1
ATOM 1942 O O . THR A 1 267 ? -8.577 11.098 7.591 1.00 98.50 267 THR A O 1
ATOM 1945 N N . SER A 1 268 ? -8.532 9.516 5.997 1.00 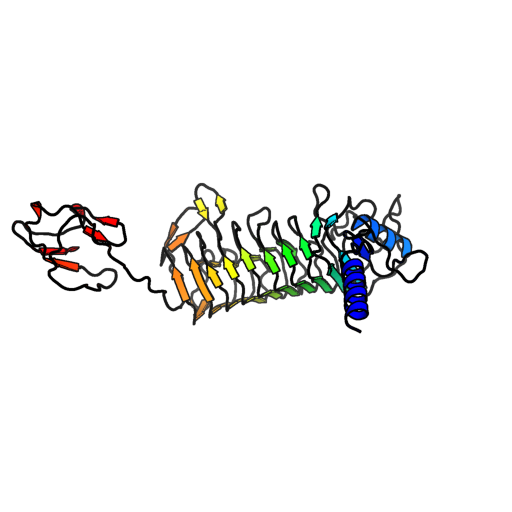98.25 268 SER A N 1
ATOM 1946 C CA . SER A 1 268 ? -9.588 10.094 5.157 1.00 98.25 268 SER A CA 1
ATOM 1947 C C . SER A 1 268 ? -10.061 9.095 4.097 1.00 98.25 268 SER A C 1
ATOM 1949 O O . SER A 1 268 ? -9.245 8.382 3.509 1.00 98.25 268 SER A O 1
ATOM 1951 N N . ALA A 1 269 ? -11.379 9.030 3.904 1.00 98.12 269 ALA A N 1
ATOM 1952 C CA . ALA A 1 269 ? -12.090 8.313 2.842 1.00 98.12 269 ALA A CA 1
ATOM 1953 C C . ALA A 1 269 ? -13.546 8.804 2.808 1.00 98.12 269 ALA A C 1
ATOM 1955 O O . ALA A 1 269 ? -14.008 9.422 3.772 1.00 98.12 269 ALA A O 1
ATOM 1956 N N . LYS A 1 270 ? -14.302 8.444 1.764 1.00 98.44 270 LYS A N 1
ATOM 1957 C CA . LYS A 1 270 ? -15.770 8.517 1.803 1.00 98.44 270 LYS A CA 1
ATOM 1958 C C . LYS A 1 270 ? -16.326 7.518 2.812 1.00 98.44 270 LYS A C 1
ATOM 1960 O O . LYS A 1 270 ? -17.173 7.854 3.634 1.00 98.44 270 LYS A O 1
ATOM 1965 N N . SER A 1 271 ? -15.834 6.283 2.758 1.00 98.81 271 SER A N 1
ATOM 1966 C CA . SER A 1 271 ? -16.288 5.199 3.626 1.00 98.81 271 SER A CA 1
ATOM 1967 C C . SER A 1 271 ? -15.187 4.186 3.895 1.00 98.81 271 SER A C 1
ATOM 1969 O O . SER A 1 271 ? -14.383 3.898 3.007 1.00 98.81 271 SER A O 1
ATOM 1971 N N . PHE A 1 272 ? -15.235 3.571 5.075 1.00 98.94 272 PHE A N 1
ATOM 1972 C CA . PHE A 1 272 ? -14.393 2.435 5.441 1.00 98.94 272 PHE A CA 1
ATOM 1973 C C . PHE A 1 272 ? -15.249 1.194 5.697 1.00 98.94 272 PHE A C 1
ATOM 1975 O O . PHE A 1 272 ? -16.238 1.261 6.424 1.00 98.94 272 PHE A O 1
ATOM 1982 N N . THR A 1 273 ? -14.850 0.057 5.132 1.00 98.94 273 THR A N 1
ATOM 1983 C CA . THR A 1 273 ? -15.381 -1.273 5.466 1.00 98.94 273 THR A CA 1
ATOM 1984 C C . THR A 1 273 ? -14.234 -2.141 5.962 1.00 98.94 273 THR A C 1
ATOM 1986 O O . THR A 1 273 ? -13.295 -2.399 5.215 1.00 98.94 273 THR A O 1
ATOM 1989 N N . ILE A 1 274 ? -14.294 -2.547 7.227 1.00 98.94 274 ILE A N 1
ATOM 1990 C CA . ILE A 1 274 ? -13.255 -3.290 7.938 1.00 98.94 274 ILE A CA 1
ATOM 1991 C C . ILE A 1 274 ? -13.872 -4.606 8.411 1.00 98.94 274 ILE A C 1
ATOM 1993 O O . ILE A 1 274 ? -14.646 -4.623 9.376 1.00 98.94 274 ILE A O 1
ATOM 1997 N N . THR A 1 275 ? -13.577 -5.694 7.707 1.00 98.94 275 THR A N 1
ATOM 1998 C CA . THR A 1 275 ? -14.269 -6.974 7.894 1.00 98.94 275 THR A CA 1
ATOM 1999 C C . THR A 1 275 ? -13.338 -8.169 7.960 1.00 98.94 275 THR A C 1
ATOM 2001 O O . THR A 1 275 ? -12.280 -8.172 7.342 1.00 98.94 275 THR A O 1
ATOM 2004 N N . ASN A 1 276 ? -13.724 -9.203 8.709 1.00 98.81 276 ASN A N 1
ATOM 2005 C CA . ASN A 1 276 ? -13.028 -10.496 8.721 1.00 98.81 276 ASN A CA 1
ATOM 2006 C C . ASN A 1 276 ? -11.529 -10.420 9.074 1.00 98.81 276 ASN A C 1
ATOM 2008 O O . ASN A 1 276 ? -10.761 -11.314 8.723 1.00 98.81 276 ASN A O 1
ATOM 2012 N N . ASN A 1 277 ? -11.076 -9.351 9.734 1.00 98.94 277 ASN A N 1
ATOM 2013 C CA . ASN A 1 277 ? -9.673 -9.200 10.095 1.00 98.94 277 ASN A CA 1
ATOM 2014 C C . ASN A 1 277 ? -9.387 -9.902 11.425 1.00 98.94 277 ASN A C 1
ATOM 2016 O O . ASN A 1 277 ? -10.208 -9.892 12.342 1.00 98.94 277 ASN A O 1
ATOM 2020 N N . THR A 1 278 ? -8.185 -10.458 11.541 1.00 98.88 278 THR A N 1
ATOM 2021 C CA . THR A 1 278 ? -7.611 -10.933 12.803 1.00 98.88 278 THR A CA 1
ATOM 2022 C C . THR A 1 278 ? -6.561 -9.932 13.256 1.00 98.88 278 THR A C 1
ATOM 2024 O O . THR A 1 278 ? -5.512 -9.804 12.628 1.00 98.88 278 THR A O 1
ATOM 2027 N N . ILE A 1 279 ? -6.842 -9.211 14.334 1.00 98.88 279 ILE A N 1
ATOM 2028 C CA . ILE A 1 279 ? -5.929 -8.270 14.977 1.00 98.88 279 ILE A CA 1
ATOM 2029 C C . ILE A 1 279 ? -5.500 -8.897 16.305 1.00 98.88 279 ILE A C 1
ATOM 2031 O O . ILE A 1 279 ? -6.366 -9.206 17.118 1.00 98.88 279 ILE A O 1
ATOM 2035 N N . SER A 1 280 ? -4.203 -9.113 16.526 1.00 98.06 280 SER A N 1
ATOM 2036 C CA . SER A 1 280 ? -3.695 -9.707 17.772 1.00 98.06 280 SER A CA 1
ATOM 2037 C C . SER A 1 280 ? -2.406 -9.061 18.264 1.00 98.06 280 SER A C 1
ATOM 2039 O O . SER A 1 280 ? -1.653 -8.476 17.488 1.00 98.06 280 SER A O 1
ATOM 2041 N N . ASP A 1 281 ? -2.124 -9.177 19.561 1.00 95.94 281 ASP A N 1
ATOM 2042 C CA . ASP A 1 281 ? -0.850 -8.742 20.152 1.00 95.94 281 ASP A CA 1
ATOM 2043 C C . ASP A 1 281 ? -0.507 -7.273 19.829 1.00 95.94 281 ASP A C 1
ATOM 2045 O O . ASP A 1 281 ? 0.630 -6.914 19.508 1.00 95.94 281 ASP A O 1
ATOM 2049 N N . VAL A 1 282 ? -1.522 -6.407 19.838 1.00 98.31 282 VAL A N 1
ATOM 2050 C CA . VAL A 1 282 ? -1.379 -4.978 19.545 1.00 98.31 282 VAL A CA 1
ATOM 2051 C C . VAL A 1 282 ? -1.244 -4.207 20.853 1.00 98.31 282 VAL A C 1
ATOM 2053 O O . VAL A 1 282 ? -2.207 -4.081 21.596 1.00 98.31 282 VAL A O 1
ATOM 2056 N N . ALA A 1 283 ? -0.069 -3.635 21.121 1.00 97.62 283 ALA A N 1
ATOM 2057 C CA . ALA A 1 283 ? 0.222 -2.902 22.365 1.00 97.62 283 ALA A CA 1
ATOM 2058 C C . ALA A 1 283 ? -0.366 -1.473 22.408 1.00 97.62 283 ALA A C 1
ATOM 2060 O O . ALA A 1 283 ? -0.232 -0.755 23.398 1.00 97.62 283 ALA A O 1
ATOM 2061 N N . VAL A 1 284 ? -0.991 -1.033 21.315 1.00 98.06 284 VAL A N 1
ATOM 2062 C CA . VAL A 1 284 ? -1.608 0.292 21.151 1.00 98.06 284 VAL A CA 1
ATOM 2063 C C . VAL A 1 284 ? -3.084 0.137 20.762 1.00 98.06 284 VAL A C 1
ATOM 2065 O O . VAL A 1 284 ? -3.708 -0.857 21.122 1.00 98.06 284 VAL A O 1
ATOM 2068 N N . ASN A 1 285 ? -3.685 1.107 20.067 1.00 98.75 285 ASN A N 1
ATOM 2069 C CA . ASN A 1 285 ? -5.081 0.981 19.650 1.00 98.75 285 ASN A CA 1
ATOM 2070 C C . ASN A 1 285 ? -5.244 -0.070 18.538 1.00 98.75 285 ASN A C 1
ATOM 2072 O O . ASN A 1 285 ? -4.412 -0.159 17.633 1.00 98.75 285 ASN A O 1
ATOM 2076 N N . ALA A 1 286 ? -6.353 -0.805 18.513 1.00 98.88 286 ALA A N 1
ATOM 2077 C CA . ALA A 1 286 ? -6.746 -1.539 17.312 1.00 98.88 286 ALA A CA 1
ATOM 2078 C C . ALA A 1 286 ? -7.114 -0.550 16.193 1.00 98.88 286 ALA A C 1
ATOM 2080 O O . ALA A 1 286 ? -6.595 -0.640 15.077 1.00 98.88 286 ALA A O 1
ATOM 2081 N N . PHE A 1 287 ? -7.929 0.458 16.519 1.00 98.94 287 PHE A N 1
ATOM 2082 C CA . PHE A 1 287 ? -8.421 1.451 15.568 1.00 98.94 287 PHE A CA 1
ATOM 2083 C C . PHE A 1 287 ? -8.069 2.886 15.961 1.00 98.94 287 PHE A C 1
ATOM 2085 O O . PHE A 1 287 ? -8.092 3.266 17.132 1.00 98.94 287 PHE A O 1
ATOM 2092 N N . HIS A 1 288 ? -7.812 3.717 14.957 1.00 98.81 288 HIS A N 1
ATOM 2093 C CA . HIS A 1 288 ? -7.703 5.163 15.116 1.00 98.81 288 HIS A CA 1
ATOM 2094 C C . HIS A 1 288 ? -8.475 5.867 13.999 1.00 98.81 288 HIS A C 1
ATOM 2096 O O . HIS A 1 288 ? -8.131 5.732 12.826 1.00 98.81 288 HIS A O 1
ATOM 2102 N N . ILE A 1 289 ? -9.513 6.622 14.359 1.00 98.81 289 ILE A N 1
ATOM 2103 C CA . ILE A 1 289 ? -10.195 7.554 13.456 1.00 98.81 289 ILE A CA 1
ATOM 2104 C C . ILE A 1 289 ? -9.488 8.898 13.619 1.00 98.81 289 ILE A C 1
ATOM 2106 O O . ILE A 1 289 ? -9.721 9.597 14.601 1.00 98.81 289 ILE A O 1
ATOM 2110 N N . PHE A 1 290 ? -8.579 9.217 12.702 1.00 98.44 290 PHE A N 1
ATOM 2111 C CA . PHE A 1 290 ? -7.733 10.410 12.793 1.00 98.44 290 PHE A CA 1
ATOM 2112 C C . PHE A 1 290 ? -8.562 11.690 12.637 1.00 98.44 290 PHE A C 1
ATOM 2114 O O . PHE A 1 290 ? -9.534 11.686 11.889 1.00 98.44 290 PHE A O 1
ATOM 2121 N N . SER A 1 291 ? -8.142 12.800 13.249 1.00 97.94 291 SER A N 1
ATOM 2122 C CA . SER A 1 291 ? -8.874 14.083 13.278 1.00 97.94 291 SER A CA 1
ATOM 2123 C C . SER A 1 291 ? -9.387 14.616 11.933 1.00 97.94 291 SER A C 1
ATOM 2125 O O . SER A 1 291 ? -10.412 15.291 11.902 1.00 97.94 291 SER A O 1
ATOM 2127 N N . SER A 1 292 ? -8.724 14.318 10.811 1.00 96.94 292 SER A N 1
ATOM 2128 C CA . SER A 1 292 ? -9.181 14.727 9.470 1.00 96.94 292 SER A CA 1
ATOM 2129 C C . SER A 1 292 ? -10.243 13.815 8.842 1.00 96.94 292 SER A C 1
ATOM 2131 O O . SER A 1 292 ? -10.701 14.091 7.733 1.00 96.94 292 SER A O 1
ATOM 2133 N N . CYS A 1 293 ? -10.598 12.702 9.483 1.00 98.38 293 CYS A N 1
ATOM 2134 C CA . CYS A 1 293 ? -11.494 11.710 8.908 1.00 98.38 293 CYS A CA 1
ATOM 2135 C C . CYS A 1 293 ? -12.946 12.199 8.960 1.00 98.38 293 CYS A C 1
ATOM 2137 O O . CYS A 1 293 ? -13.574 12.230 10.015 1.00 98.38 293 CYS A O 1
ATOM 2139 N N . ALA A 1 294 ? -13.492 12.536 7.793 1.00 97.56 294 ALA A N 1
ATOM 2140 C CA . ALA A 1 294 ? -14.872 12.986 7.621 1.00 97.56 294 ALA A CA 1
ATOM 2141 C C . ALA A 1 294 ? -15.754 11.934 6.923 1.00 97.56 294 ALA A C 1
ATOM 2143 O O . ALA A 1 294 ? -16.678 12.294 6.195 1.00 97.56 294 ALA A O 1
ATOM 2144 N N . ALA A 1 295 ? -15.460 10.644 7.121 1.00 98.56 295 ALA A N 1
ATOM 2145 C CA . ALA A 1 295 ? -16.172 9.558 6.453 1.00 98.56 295 ALA A CA 1
ATOM 2146 C C . ALA A 1 295 ? -17.695 9.639 6.678 1.00 98.56 295 ALA A C 1
ATOM 2148 O O . ALA A 1 295 ? -18.180 9.968 7.766 1.00 98.56 295 ALA A O 1
ATOM 2149 N N . GLU A 1 296 ? -18.456 9.309 5.639 1.00 98.56 296 GLU A N 1
ATOM 2150 C CA . GLU A 1 296 ? -19.913 9.185 5.693 1.00 98.56 296 GLU A CA 1
ATOM 2151 C C . GLU A 1 296 ? -20.322 7.963 6.524 1.00 98.56 296 GLU A C 1
ATOM 2153 O O . GLU A 1 296 ? -21.303 8.020 7.263 1.00 98.56 296 GLU A O 1
ATOM 2158 N N . SER A 1 297 ? -19.541 6.881 6.443 1.00 98.62 297 SER A N 1
ATOM 2159 C CA . SER A 1 297 ? -19.772 5.650 7.200 1.00 98.62 297 SER A CA 1
ATOM 2160 C C . SER A 1 297 ? -18.485 4.861 7.446 1.00 98.62 297 SER A C 1
ATOM 2162 O O . SER A 1 297 ? -17.654 4.711 6.544 1.00 98.62 297 SER A O 1
ATOM 2164 N N . ILE A 1 298 ? -18.375 4.265 8.630 1.00 98.88 298 ILE A N 1
ATOM 2165 C CA . ILE A 1 298 ? -17.354 3.284 8.999 1.00 98.88 298 ILE A CA 1
ATOM 2166 C C . ILE A 1 298 ? -18.074 2.001 9.417 1.00 98.88 298 ILE A C 1
ATOM 2168 O O . ILE A 1 298 ? -18.851 2.005 10.367 1.00 98.88 298 ILE A O 1
ATOM 2172 N N . THR A 1 299 ? -17.817 0.899 8.716 1.00 98.94 299 THR A N 1
ATOM 2173 C CA . THR A 1 299 ? -18.344 -0.431 9.047 1.00 98.94 299 THR A CA 1
ATOM 2174 C C . THR A 1 299 ? -17.227 -1.305 9.605 1.00 98.94 299 THR A C 1
ATOM 2176 O O . THR A 1 299 ? -16.228 -1.506 8.924 1.00 98.94 299 THR A O 1
ATOM 2179 N N . ILE A 1 300 ? -17.398 -1.842 10.816 1.00 98.94 300 ILE A N 1
ATOM 2180 C CA . ILE A 1 300 ? -16.444 -2.737 11.494 1.00 98.94 300 ILE A CA 1
ATOM 2181 C C . ILE A 1 300 ? -17.188 -4.016 11.891 1.00 98.94 300 ILE A C 1
ATOM 2183 O O . ILE A 1 300 ? -17.919 -4.017 12.887 1.00 98.94 300 ILE A O 1
ATOM 2187 N N . LYS A 1 301 ? -17.055 -5.092 11.108 1.00 98.75 301 LYS A N 1
ATOM 2188 C CA . LYS A 1 301 ? -17.815 -6.332 11.339 1.00 98.75 301 LYS A CA 1
ATOM 2189 C C . LYS A 1 301 ? -16.98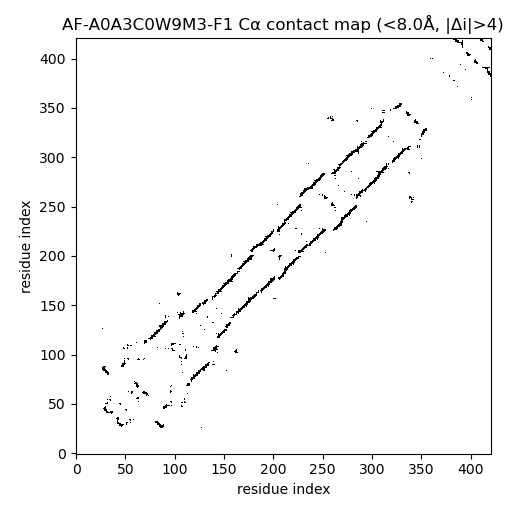6 -7.601 11.274 1.00 98.75 301 LYS A C 1
ATOM 2191 O O . LYS A 1 301 ? -16.046 -7.681 10.497 1.00 98.75 301 LYS A O 1
ATOM 2196 N N . ASP A 1 302 ? -17.389 -8.597 12.056 1.00 98.62 302 ASP A N 1
ATOM 2197 C CA . ASP A 1 302 ? -16.859 -9.963 11.972 1.00 98.62 302 ASP A CA 1
ATOM 2198 C C . ASP A 1 302 ? -15.325 -10.034 12.126 1.00 98.62 302 ASP A C 1
ATOM 2200 O O . ASP A 1 302 ? -14.660 -10.888 11.548 1.00 98.62 302 ASP A O 1
ATOM 2204 N N . ASN A 1 303 ? -14.738 -9.107 12.893 1.00 98.81 303 ASN A N 1
ATOM 2205 C CA . ASN A 1 303 ? -13.303 -9.090 13.180 1.00 98.81 303 ASN A CA 1
ATOM 2206 C C . ASN A 1 303 ? -13.009 -9.767 14.525 1.00 98.81 303 ASN A C 1
ATOM 2208 O O . ASN A 1 303 ? -13.772 -9.610 15.480 1.00 98.81 303 ASN A O 1
ATOM 2212 N N . TYR A 1 304 ? -11.858 -10.427 14.635 1.00 98.62 304 TYR A N 1
ATOM 2213 C CA . TYR A 1 304 ? -11.246 -10.760 15.922 1.00 98.62 304 TYR A CA 1
ATOM 2214 C C . TYR A 1 304 ? -10.259 -9.655 16.305 1.00 98.62 304 TYR A C 1
ATOM 2216 O O . TYR A 1 304 ? -9.389 -9.306 15.505 1.00 98.62 304 TYR A O 1
ATOM 2224 N N . ILE A 1 305 ? -10.402 -9.081 17.499 1.00 98.81 305 ILE A N 1
ATOM 2225 C CA . ILE A 1 305 ? -9.623 -7.921 17.938 1.00 98.81 305 ILE A CA 1
ATOM 2226 C C . ILE A 1 305 ? -9.062 -8.180 19.335 1.00 98.81 305 ILE A C 1
ATOM 2228 O O . ILE A 1 305 ? -9.780 -8.034 20.318 1.00 98.81 305 ILE A O 1
ATOM 2232 N N . ALA A 1 306 ? -7.772 -8.496 19.408 1.00 97.88 306 ALA A N 1
ATOM 2233 C CA . ALA A 1 306 ? -6.985 -8.553 20.631 1.00 97.88 306 ALA A CA 1
ATOM 2234 C C . ALA A 1 306 ? -5.951 -7.415 20.656 1.00 97.88 306 ALA A C 1
ATOM 2236 O O . ALA A 1 306 ? -5.004 -7.392 19.862 1.00 97.88 306 ALA A O 1
ATOM 2237 N N . ALA A 1 307 ? -6.158 -6.437 21.539 1.00 98.25 307 ALA A N 1
ATOM 2238 C CA . ALA A 1 307 ? -5.335 -5.232 21.632 1.00 98.25 307 ALA A CA 1
ATOM 2239 C C . ALA A 1 307 ? -5.358 -4.626 23.042 1.00 98.25 307 ALA A C 1
ATOM 2241 O O . ALA A 1 307 ? -6.313 -4.801 23.799 1.00 98.25 307 ALA A O 1
ATOM 2242 N N . ASP A 1 308 ? -4.340 -3.836 23.379 1.00 97.94 308 ASP A N 1
ATOM 2243 C CA . ASP A 1 308 ? -4.302 -3.120 24.651 1.00 97.94 308 ASP A CA 1
ATOM 2244 C C . ASP A 1 308 ? -5.423 -2.068 24.717 1.00 97.94 308 ASP A C 1
ATOM 2246 O O . ASP A 1 308 ? -6.101 -1.957 25.738 1.00 97.94 308 ASP A O 1
ATOM 2250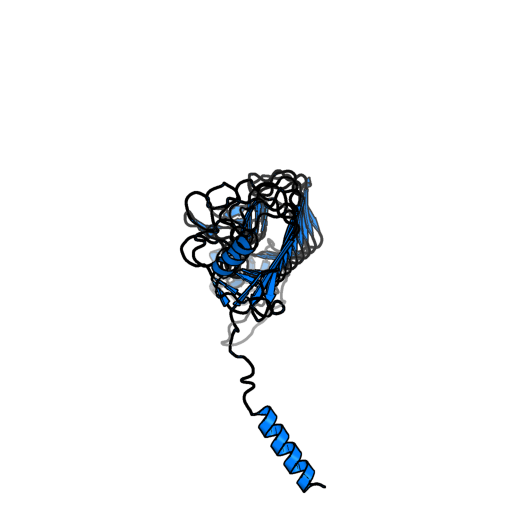 N N . TYR A 1 309 ? -5.668 -1.345 23.617 1.00 98.50 309 TYR A N 1
ATOM 2251 C CA . TYR A 1 309 ? -6.727 -0.339 23.506 1.00 98.50 309 TYR A CA 1
ATOM 2252 C C . TYR A 1 309 ? -7.589 -0.593 22.268 1.00 98.50 309 TYR A C 1
ATOM 2254 O O . TYR A 1 309 ? -7.094 -1.017 21.225 1.00 98.50 309 TYR A O 1
ATOM 2262 N N . LEU A 1 310 ? -8.887 -0.302 22.345 1.00 98.50 310 LEU A N 1
ATOM 2263 C CA . LEU A 1 310 ? -9.804 -0.596 21.242 1.00 98.50 310 LEU A CA 1
ATOM 2264 C C . LEU A 1 310 ? -9.779 0.486 20.162 1.00 98.50 310 LEU A C 1
ATOM 2266 O O . LEU A 1 310 ? -9.429 0.217 19.013 1.00 98.50 310 LEU A O 1
ATOM 2270 N N . ILE A 1 311 ? -10.170 1.712 20.511 1.00 98.69 311 ILE A N 1
ATOM 2271 C CA . ILE A 1 311 ? -10.387 2.769 19.525 1.00 98.69 311 ILE A CA 1
ATOM 2272 C C . ILE A 1 311 ? -10.091 4.160 20.077 1.00 98.69 311 ILE A C 1
ATOM 2274 O O . ILE A 1 311 ? -10.636 4.566 21.103 1.00 98.69 311 ILE A O 1
ATOM 2278 N N . TRP A 1 312 ? -9.285 4.914 19.328 1.00 98.50 312 TRP A N 1
ATOM 2279 C CA . TRP A 1 312 ? -9.139 6.359 19.477 1.00 98.50 312 TRP A CA 1
ATOM 2280 C C . TRP A 1 312 ? -9.947 7.069 18.380 1.00 98.50 312 TRP A C 1
ATOM 2282 O O . TRP A 1 312 ? -9.626 6.954 17.198 1.00 98.50 312 TRP A O 1
ATOM 2292 N N . ASN A 1 313 ? -11.006 7.789 18.754 1.00 98.50 313 ASN A N 1
ATOM 2293 C CA . ASN A 1 313 ? -11.820 8.587 17.831 1.00 98.50 313 ASN A CA 1
ATOM 2294 C C . ASN A 1 313 ? -11.426 10.072 17.897 1.00 98.50 313 ASN A C 1
ATOM 2296 O O . ASN A 1 313 ? -12.120 10.885 18.500 1.00 98.50 313 ASN A O 1
ATOM 2300 N N . ASP A 1 314 ? -10.288 10.411 17.294 1.00 98.12 314 ASP A N 1
ATOM 2301 C CA . ASP A 1 314 ? -9.735 11.774 17.252 1.00 98.12 314 ASP A CA 1
ATOM 2302 C C . ASP A 1 314 ? -10.578 12.724 16.379 1.00 98.12 314 ASP A C 1
ATOM 2304 O O . ASP A 1 314 ? -10.628 13.929 16.611 1.00 98.12 314 ASP A O 1
ATOM 2308 N N . ALA A 1 315 ? -11.299 12.183 15.391 1.00 98.06 315 ALA A N 1
ATOM 2309 C CA . ALA A 1 315 ? -12.230 12.944 14.552 1.00 98.06 315 ALA A CA 1
ATOM 2310 C C . ALA A 1 315 ? -13.497 13.408 15.276 1.00 98.06 315 ALA A C 1
ATOM 2312 O O . ALA A 1 315 ? -14.238 14.222 14.725 1.00 98.06 315 ALA A O 1
ATOM 2313 N N . ASN A 1 316 ? -13.788 12.875 16.469 1.00 97.38 316 ASN A N 1
ATOM 2314 C CA . ASN A 1 316 ? -15.102 12.999 17.106 1.00 97.38 316 ASN A CA 1
ATOM 2315 C C . ASN A 1 316 ? -16.236 12.596 16.146 1.00 97.38 316 ASN A C 1
ATOM 2317 O O . ASN A 1 316 ? -17.289 13.235 16.090 1.00 97.38 316 ASN A O 1
ATOM 2321 N N . LEU A 1 317 ? -16.005 11.549 15.345 1.00 97.81 317 LEU A N 1
ATOM 2322 C CA . LEU A 1 317 ? -17.007 11.062 14.410 1.00 97.81 317 LEU A CA 1
ATOM 2323 C C . LEU A 1 317 ? -18.195 10.517 15.203 1.00 97.81 317 LEU A C 1
ATOM 2325 O O . LEU A 1 317 ? -18.013 9.723 16.127 1.00 97.81 317 LEU A O 1
ATOM 2329 N N . SER A 1 318 ? -19.397 10.951 14.842 1.00 97.94 318 SER A N 1
ATOM 2330 C CA . SER A 1 318 ? -20.596 10.600 15.590 1.00 97.94 318 SER A CA 1
ATOM 2331 C C . SER A 1 318 ? -20.931 9.109 15.498 1.00 97.94 318 SER A C 1
ATOM 2333 O O . SER A 1 318 ? -20.690 8.460 14.475 1.00 97.94 318 SER A O 1
ATOM 2335 N N . GLN A 1 319 ? -21.498 8.562 16.575 1.00 97.69 319 GLN A N 1
ATOM 2336 C CA . GLN A 1 319 ? -21.699 7.121 16.747 1.00 97.69 319 GLN A CA 1
ATOM 2337 C C . GLN A 1 319 ? -22.621 6.511 15.678 1.00 97.69 319 GLN A C 1
ATOM 2339 O O . GLN A 1 319 ? -22.418 5.362 15.296 1.00 97.69 319 GLN A O 1
ATOM 2344 N N . GLU A 1 320 ? -23.589 7.257 15.138 1.00 97.88 320 GLU A N 1
ATOM 2345 C CA . GLU A 1 320 ? -24.484 6.783 14.071 1.00 97.88 320 GLU A CA 1
ATOM 2346 C C . GLU A 1 320 ? -23.767 6.490 12.747 1.00 97.88 320 GLU A C 1
ATOM 2348 O O . GLU A 1 320 ? -24.293 5.750 11.917 1.00 97.88 320 GLU A O 1
ATOM 2353 N N . LYS A 1 321 ? -22.560 7.034 12.551 1.00 98.38 321 LYS A N 1
ATOM 2354 C CA . LYS A 1 321 ? -21.726 6.751 11.376 1.00 98.38 321 LYS A CA 1
ATOM 2355 C C . LYS A 1 321 ? -20.862 5.503 11.550 1.00 98.38 321 LYS A C 1
ATOM 2357 O O . LYS A 1 321 ? -20.240 5.066 10.583 1.00 98.38 321 LYS A O 1
ATOM 2362 N N . ILE A 1 322 ? -20.799 4.940 12.758 1.00 98.56 322 ILE A N 1
ATOM 2363 C CA . ILE A 1 322 ? -19.971 3.780 13.095 1.00 98.56 322 ILE A CA 1
ATOM 2364 C C . ILE A 1 322 ? -20.883 2.566 13.275 1.00 98.56 322 ILE A C 1
ATOM 2366 O O . ILE A 1 322 ? -21.536 2.381 14.302 1.00 98.56 322 ILE A O 1
ATOM 2370 N N . ILE A 1 323 ? -20.908 1.707 12.262 1.00 98.44 323 ILE A N 1
ATOM 2371 C CA . ILE A 1 323 ? -21.720 0.493 12.224 1.00 98.44 323 ILE A CA 1
ATOM 2372 C C . ILE A 1 323 ? -20.832 -0.681 12.622 1.00 98.44 323 ILE A C 1
ATOM 2374 O O . ILE A 1 323 ? -19.894 -1.027 11.906 1.00 98.44 323 ILE A O 1
ATOM 2378 N N . SER A 1 324 ? -21.139 -1.336 13.739 1.00 98.31 324 SER A N 1
ATOM 2379 C CA . SER A 1 324 ? -20.372 -2.493 14.207 1.00 98.31 324 SER A CA 1
ATOM 2380 C C . SER A 1 324 ? -21.259 -3.650 14.659 1.00 98.31 324 SER A C 1
ATOM 2382 O O . SER A 1 324 ? -22.317 -3.428 15.252 1.00 98.31 324 SER A O 1
ATOM 2384 N N . ALA A 1 325 ? -20.850 -4.880 14.328 1.00 97.12 325 ALA A N 1
ATOM 2385 C CA . ALA A 1 325 ? -21.551 -6.123 14.668 1.00 97.12 325 ALA A CA 1
ATOM 2386 C C . ALA A 1 325 ? -20.645 -7.352 14.475 1.00 97.12 325 ALA A C 1
ATOM 2388 O O . ALA A 1 325 ? -19.735 -7.314 13.655 1.00 97.12 325 ALA A O 1
ATOM 2389 N N . GLY A 1 326 ? -20.910 -8.446 15.194 1.00 96.38 326 GLY A N 1
ATOM 2390 C CA . GLY A 1 326 ? -20.249 -9.742 14.960 1.00 96.38 326 GLY A CA 1
ATOM 2391 C C . GLY A 1 326 ? -18.760 -9.806 15.323 1.00 96.38 326 GLY A C 1
ATOM 2392 O O . GLY A 1 326 ? -18.124 -10.832 15.115 1.00 96.38 326 GLY A O 1
ATOM 2393 N N . ASN A 1 327 ? -18.186 -8.736 15.880 1.00 98.25 327 ASN A N 1
ATOM 2394 C CA . ASN A 1 327 ? -16.786 -8.734 16.292 1.00 98.25 327 ASN A CA 1
ATOM 2395 C C . ASN A 1 327 ? -16.576 -9.585 17.555 1.00 98.25 327 ASN A C 1
ATOM 2397 O O . ASN A 1 327 ? -17.480 -9.726 18.377 1.00 98.25 327 ASN A O 1
ATOM 2401 N N . THR A 1 328 ? -15.361 -10.088 17.742 1.00 97.94 328 THR A N 1
ATOM 2402 C CA . THR A 1 328 ? -14.875 -10.678 18.995 1.00 97.94 328 THR A CA 1
ATOM 2403 C C . THR A 1 328 ? -13.799 -9.766 19.574 1.00 97.94 328 THR A C 1
ATOM 2405 O O . THR A 1 328 ? -12.877 -9.383 18.856 1.00 97.94 328 THR A O 1
ATOM 2408 N N . LEU A 1 329 ? -13.932 -9.388 20.844 1.00 96.12 329 LEU A N 1
ATOM 2409 C CA . LEU A 1 329 ? -13.132 -8.348 21.487 1.00 96.12 329 LEU A CA 1
ATOM 2410 C C . LEU A 1 329 ? -12.373 -8.907 22.693 1.00 96.12 329 LEU A C 1
ATOM 2412 O O . LEU A 1 329 ? -12.978 -9.362 23.658 1.00 96.12 329 LEU A O 1
ATOM 2416 N N . ASP A 1 330 ? -11.055 -8.806 22.662 1.00 94.56 330 ASP A N 1
ATOM 2417 C CA . ASP A 1 330 ? -10.144 -9.109 23.760 1.00 94.56 330 ASP A CA 1
ATOM 2418 C C . ASP A 1 330 ? -9.308 -7.855 24.055 1.00 94.56 330 ASP A C 1
ATOM 2420 O O . ASP A 1 330 ? -8.243 -7.623 23.480 1.00 94.56 330 ASP A O 1
ATOM 2424 N N . ILE A 1 331 ? -9.872 -6.960 24.867 1.00 95.31 331 ILE A N 1
ATOM 2425 C CA . ILE A 1 331 ? -9.319 -5.620 25.082 1.00 95.31 331 ILE A CA 1
ATOM 2426 C C . ILE A 1 331 ? -8.834 -5.481 26.516 1.00 95.31 331 ILE A C 1
ATOM 2428 O O . ILE A 1 331 ? -9.635 -5.482 27.452 1.00 95.31 331 ILE A O 1
ATOM 2432 N N . LYS A 1 332 ? -7.525 -5.285 26.681 1.00 92.50 332 LYS A N 1
ATOM 2433 C CA . LYS A 1 332 ? -6.881 -5.202 28.000 1.00 92.50 332 LYS A CA 1
ATOM 2434 C C . LYS A 1 332 ? -7.330 -3.984 28.807 1.00 92.50 332 LYS A C 1
ATOM 2436 O O . LYS A 1 332 ? -7.613 -4.097 29.995 1.00 92.50 332 LYS A O 1
ATOM 2441 N N . TYR A 1 333 ? -7.397 -2.815 28.170 1.00 92.19 333 TYR A N 1
ATOM 2442 C CA . TYR A 1 333 ? -7.807 -1.556 28.792 1.00 92.19 333 TYR A CA 1
ATOM 2443 C C . TYR A 1 333 ? -9.131 -1.076 28.193 1.00 92.19 333 TYR A C 1
ATOM 2445 O O . TYR A 1 333 ? -9.196 -0.074 27.478 1.00 92.19 333 TYR A O 1
ATOM 2453 N N . SER A 1 334 ? -10.201 -1.825 28.475 1.00 91.00 334 SER A N 1
ATOM 2454 C CA . SER A 1 334 ? -11.553 -1.499 28.007 1.00 91.00 334 SER A CA 1
ATOM 2455 C C . SER A 1 334 ? -11.984 -0.084 28.422 1.00 91.00 334 SER A C 1
ATOM 2457 O O . SER A 1 334 ? -11.658 0.383 29.514 1.00 91.00 334 SER A O 1
ATOM 2459 N N . GLY A 1 335 ? -12.693 0.612 27.528 1.00 90.81 335 GLY A N 1
ATOM 2460 C CA . GLY A 1 335 ? -13.134 1.999 27.727 1.00 90.81 335 GLY A CA 1
ATOM 2461 C C . GLY A 1 335 ? -12.036 3.059 27.586 1.00 90.81 335 GLY A C 1
ATOM 2462 O O . GLY A 1 335 ? -12.318 4.238 27.769 1.00 90.81 335 GLY A O 1
ATOM 2463 N N . LYS A 1 336 ? -10.798 2.683 27.234 1.00 96.19 336 LYS A N 1
ATOM 2464 C CA . LYS A 1 336 ? -9.666 3.612 27.106 1.00 96.19 336 LYS A CA 1
ATOM 2465 C C . LYS A 1 336 ? -9.083 3.642 25.697 1.00 96.19 336 LYS A C 1
ATOM 2467 O O . LYS A 1 336 ? -9.235 2.704 24.913 1.00 96.19 336 LYS A O 1
ATOM 2472 N N . ALA A 1 337 ? -8.366 4.720 25.402 1.00 97.81 337 ALA A N 1
ATOM 2473 C CA . ALA A 1 337 ? -7.599 4.908 24.178 1.00 97.81 337 ALA A CA 1
ATOM 2474 C C . ALA A 1 337 ? -6.195 5.438 24.484 1.00 97.81 337 ALA A C 1
ATOM 2476 O O . ALA A 1 337 ? -6.012 6.253 25.389 1.00 97.81 337 ALA A O 1
ATOM 2477 N N . MET A 1 338 ? -5.207 5.017 23.694 1.00 97.12 338 MET A N 1
ATOM 2478 C CA . MET A 1 338 ? -3.841 5.536 23.768 1.00 97.12 338 MET A CA 1
ATOM 2479 C C . MET A 1 338 ? -3.639 6.652 22.739 1.00 97.12 338 MET A C 1
ATOM 2481 O O . MET A 1 338 ? -3.760 6.426 21.535 1.00 97.12 338 MET A O 1
ATOM 2485 N N . THR A 1 339 ? -3.273 7.849 23.188 1.00 95.88 339 THR A N 1
ATOM 2486 C CA . THR A 1 339 ? -2.981 8.999 22.319 1.00 95.88 339 THR A CA 1
ATOM 2487 C C . THR A 1 339 ? -1.489 9.328 22.315 1.00 95.88 339 THR A C 1
ATOM 2489 O O . THR A 1 339 ? -0.697 8.741 23.050 1.00 95.88 339 THR A O 1
ATOM 2492 N N . LYS A 1 340 ? -1.090 10.333 21.529 1.00 92.81 340 LYS A N 1
ATOM 2493 C CA . LYS A 1 340 ? 0.282 10.874 21.563 1.00 92.81 340 LYS A CA 1
ATOM 2494 C C . LYS A 1 340 ? 0.677 11.463 22.922 1.00 92.81 340 LYS A C 1
ATOM 2496 O O . LYS A 1 340 ? 1.863 11.567 23.215 1.00 92.81 340 LYS A O 1
ATOM 2501 N N . THR A 1 341 ? -0.298 11.891 23.720 1.00 92.69 341 THR A N 1
ATOM 2502 C CA . THR A 1 341 ? -0.082 12.555 25.014 1.00 92.69 341 THR A CA 1
ATOM 2503 C C . THR A 1 341 ? -0.384 11.650 26.206 1.00 92.69 341 THR A C 1
ATOM 2505 O O . THR A 1 341 ? -0.290 12.104 27.341 1.00 92.69 341 THR A O 1
ATOM 2508 N N . GLY A 1 342 ? -0.737 10.385 25.960 1.00 93.56 342 GLY A N 1
ATOM 2509 C CA . GLY A 1 342 ? -1.058 9.403 26.991 1.00 93.56 342 GLY A CA 1
ATOM 2510 C C . GLY A 1 342 ? -2.465 8.829 26.857 1.00 93.56 342 GLY A C 1
ATOM 2511 O O . GLY A 1 342 ? -3.135 8.985 25.831 1.00 93.56 342 GLY A O 1
ATOM 2512 N N . VAL A 1 343 ? -2.897 8.134 27.902 1.00 96.62 343 VAL A N 1
ATOM 2513 C CA . VAL A 1 343 ? -4.170 7.409 27.931 1.00 96.62 343 VAL A CA 1
ATOM 2514 C C . VAL A 1 343 ? -5.331 8.360 28.220 1.00 96.62 343 VAL A C 1
ATOM 2516 O O . VAL A 1 343 ? -5.239 9.196 29.118 1.00 96.62 343 VAL A O 1
ATOM 2519 N N . ILE A 1 344 ? -6.429 8.203 27.481 1.00 96.69 344 ILE A N 1
ATOM 2520 C CA . ILE A 1 344 ? -7.695 8.916 27.687 1.00 96.69 344 ILE A CA 1
ATOM 2521 C C . ILE A 1 344 ? -8.861 7.927 27.778 1.00 96.69 344 ILE A C 1
ATOM 2523 O O . ILE A 1 344 ? -8.752 6.784 27.333 1.00 96.69 344 ILE A O 1
ATOM 2527 N N . GLU A 1 345 ? -9.991 8.388 28.303 1.00 97.12 345 GLU A N 1
ATOM 2528 C CA . GLU A 1 345 ? -11.260 7.664 28.208 1.00 97.12 345 GLU A CA 1
ATOM 2529 C C . GLU A 1 345 ? -11.788 7.698 26.763 1.00 97.12 345 GLU A C 1
ATOM 2531 O O . GLU A 1 345 ? -11.639 8.695 26.052 1.00 97.12 345 GLU A O 1
ATOM 2536 N N . SER A 1 346 ? -12.419 6.609 26.327 1.00 94.25 346 SER A N 1
ATOM 2537 C CA . SER A 1 346 ? -13.023 6.464 25.004 1.00 94.25 346 SER A CA 1
ATOM 2538 C C . SER A 1 346 ? -14.504 6.135 25.142 1.00 94.25 346 SER A C 1
ATOM 2540 O O . SER A 1 346 ? -14.883 5.095 25.674 1.00 94.25 346 SER A O 1
ATOM 2542 N N . SER A 1 347 ? -15.356 7.028 24.640 1.00 91.81 347 SER A N 1
ATOM 2543 C CA . SER A 1 347 ? -16.814 6.850 24.615 1.00 91.81 347 SER A CA 1
ATOM 2544 C C . SER A 1 347 ? -17.326 6.184 23.333 1.00 91.81 347 SER A C 1
ATOM 2546 O O . SER A 1 347 ? -18.522 5.923 23.207 1.00 91.81 347 SER A O 1
ATOM 2548 N N . THR A 1 348 ? -16.446 5.923 22.360 1.00 96.44 348 THR A N 1
ATOM 2549 C CA . THR A 1 348 ? -16.835 5.312 21.083 1.00 96.44 348 THR A CA 1
ATOM 2550 C C . THR A 1 348 ? -17.100 3.824 21.269 1.00 96.44 348 THR A C 1
ATOM 2552 O O . THR A 1 348 ? -16.244 3.085 21.750 1.00 96.44 348 THR A O 1
ATOM 2555 N N . THR A 1 349 ? -18.282 3.375 20.852 1.00 94.50 349 THR A N 1
ATOM 2556 C CA . THR A 1 349 ? -18.715 1.985 21.016 1.00 94.50 349 THR A CA 1
ATOM 2557 C C . THR A 1 349 ? -18.456 1.178 19.746 1.00 94.50 349 THR A C 1
ATOM 2559 O O . THR A 1 349 ? -18.897 1.560 18.659 1.00 94.50 349 THR A O 1
ATOM 2562 N N . ILE A 1 350 ? -17.791 0.029 19.901 1.00 97.38 350 ILE A N 1
ATOM 2563 C CA . ILE A 1 350 ? -17.694 -1.029 18.889 1.00 97.38 350 ILE A CA 1
ATOM 2564 C C . ILE A 1 350 ? -18.361 -2.279 19.460 1.00 97.38 350 ILE A C 1
ATOM 2566 O O . ILE A 1 350 ? -17.929 -2.804 20.482 1.00 97.38 350 ILE A O 1
ATOM 2570 N N . ASN A 1 351 ? -19.415 -2.757 18.804 1.00 92.56 351 ASN A N 1
ATOM 2571 C CA . ASN A 1 351 ? -20.167 -3.922 19.251 1.00 92.56 351 ASN A CA 1
ATOM 2572 C C . ASN A 1 351 ? -19.419 -5.216 18.923 1.00 92.56 351 ASN A C 1
ATOM 2574 O O . ASN A 1 351 ? -18.970 -5.420 17.788 1.00 92.56 351 ASN A O 1
ATOM 2578 N N . GLY A 1 352 ? -19.377 -6.120 19.895 1.00 90.38 352 GLY A N 1
ATOM 2579 C CA . GLY A 1 352 ? -18.829 -7.458 19.747 1.00 90.38 352 GLY A CA 1
ATOM 2580 C C . GLY A 1 352 ? -19.031 -8.305 20.999 1.00 90.38 352 GLY A C 1
ATOM 2581 O O . GLY A 1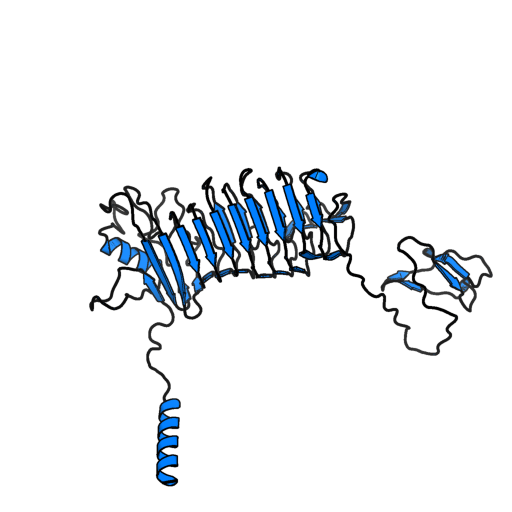 352 ? -19.463 -7.807 22.039 1.00 90.38 352 GLY A O 1
ATOM 2582 N N . THR A 1 353 ? -18.721 -9.591 20.887 1.00 88.25 353 THR A N 1
ATOM 2583 C CA . THR A 1 353 ? -18.648 -10.518 22.015 1.00 88.25 353 THR A CA 1
ATOM 2584 C C . THR A 1 353 ? -17.300 -10.346 22.706 1.00 88.25 353 THR A C 1
ATOM 2586 O O . THR A 1 353 ? -16.261 -10.438 22.055 1.00 88.25 353 THR A O 1
ATOM 2589 N N . MET A 1 354 ? -17.305 -10.096 24.014 1.00 88.06 354 MET A N 1
ATOM 2590 C CA . MET A 1 354 ? -16.071 -10.034 24.799 1.00 88.06 354 MET A CA 1
ATOM 2591 C C . MET A 1 354 ? -15.505 -11.444 24.996 1.00 88.06 354 MET A C 1
ATOM 2593 O O . MET A 1 354 ? -16.255 -12.368 25.310 1.00 88.06 354 MET A O 1
ATOM 2597 N N . VAL A 1 355 ? -14.194 -11.609 24.826 1.00 75.69 355 VAL A N 1
ATOM 2598 C CA . VAL A 1 355 ? -13.491 -12.839 25.199 1.00 75.69 355 VAL A CA 1
ATOM 2599 C C . VAL A 1 355 ? -13.455 -12.928 26.721 1.00 75.69 355 VAL A C 1
ATOM 2601 O O . VAL A 1 355 ? -13.016 -12.001 27.401 1.00 75.69 355 VAL A O 1
ATOM 2604 N N . GLU A 1 356 ? -13.934 -14.048 27.255 1.00 67.75 356 GLU A N 1
ATOM 2605 C CA . GLU A 1 356 ? -13.823 -14.353 28.676 1.00 67.75 356 GLU A CA 1
ATOM 2606 C C . GLU A 1 356 ? -12.454 -14.971 28.964 1.00 67.75 356 GLU A C 1
ATOM 2608 O O . GLU A 1 356 ? -12.098 -16.011 28.407 1.00 67.75 356 GLU A O 1
ATOM 2613 N N . HIS A 1 357 ? -11.702 -14.354 29.873 1.00 59.91 357 HIS A N 1
ATOM 2614 C CA . HIS A 1 357 ? -10.485 -14.945 30.419 1.00 59.91 357 HIS A CA 1
ATOM 2615 C C . HIS A 1 357 ? -10.829 -15.672 31.724 1.00 59.91 357 HIS A C 1
ATOM 2617 O O . HIS A 1 357 ? -11.266 -15.021 32.675 1.00 59.91 357 HIS A O 1
ATOM 2623 N N . PRO A 1 358 ? -10.669 -17.007 31.811 1.00 43.50 358 PRO A N 1
ATOM 2624 C CA . PRO A 1 358 ? -10.925 -17.731 33.048 1.00 43.50 358 PRO A CA 1
ATOM 2625 C C . PRO A 1 358 ? -9.909 -17.313 34.117 1.00 43.50 358 PRO A C 1
ATOM 2627 O O . PRO A 1 358 ? -8.703 -17.486 33.951 1.00 43.50 358 PRO A O 1
ATOM 2630 N N . ILE A 1 359 ? -10.398 -16.790 35.238 1.00 44.56 359 ILE A N 1
ATOM 2631 C CA . ILE A 1 359 ? -9.569 -16.465 36.401 1.00 44.56 359 ILE A CA 1
ATOM 2632 C C . ILE A 1 359 ? -9.182 -17.781 37.096 1.00 44.56 359 ILE A C 1
ATOM 2634 O O . ILE A 1 359 ? -10.039 -18.477 37.643 1.00 44.56 359 ILE A O 1
ATOM 2638 N N . ILE A 1 360 ? -7.892 -18.143 37.075 1.00 37.19 360 ILE A N 1
ATOM 2639 C CA . ILE A 1 360 ? -7.354 -19.337 37.752 1.00 37.19 360 ILE A CA 1
ATOM 2640 C C . ILE A 1 360 ? -6.551 -18.891 38.981 1.00 37.19 360 ILE A C 1
ATOM 2642 O O . ILE A 1 360 ? -5.449 -18.359 38.861 1.00 37.19 360 ILE A O 1
ATOM 2646 N N . ILE A 1 361 ? -7.099 -19.126 40.175 1.00 41.00 361 ILE A N 1
ATOM 2647 C CA . ILE A 1 361 ? -6.438 -18.834 41.455 1.00 41.00 361 ILE A CA 1
ATOM 2648 C C . ILE A 1 361 ? -5.502 -19.999 41.813 1.00 41.00 361 ILE A C 1
ATOM 2650 O O . ILE A 1 361 ? -5.958 -21.125 42.014 1.00 41.00 361 ILE A O 1
ATOM 2654 N N . TYR A 1 362 ? -4.197 -19.736 41.935 1.00 33.56 362 TYR A N 1
ATOM 2655 C CA . TYR A 1 362 ? -3.224 -20.711 42.443 1.00 33.56 362 TYR A CA 1
ATOM 2656 C C . TYR A 1 362 ? -3.069 -20.579 43.960 1.00 33.56 362 TYR A C 1
ATOM 2658 O O . TYR A 1 362 ? -2.688 -19.527 44.471 1.00 33.56 362 TYR A O 1
ATOM 2666 N N . THR A 1 363 ? -3.314 -21.664 44.694 1.00 33.06 363 THR A N 1
ATOM 2667 C CA . THR A 1 363 ? -2.984 -21.750 46.123 1.00 33.06 363 THR A CA 1
ATOM 2668 C C . THR A 1 363 ? -1.469 -21.905 46.308 1.00 33.06 363 THR A C 1
ATOM 2670 O O . THR A 1 363 ? -0.889 -22.793 45.675 1.00 33.06 363 THR A O 1
ATOM 2673 N N . PRO A 1 364 ? -0.805 -21.120 47.177 1.00 29.39 364 PRO A N 1
ATOM 2674 C CA . PRO A 1 364 ? 0.617 -21.298 47.441 1.00 29.39 364 PRO A CA 1
ATOM 2675 C C . PRO A 1 364 ? 0.876 -22.643 48.131 1.00 29.39 364 PRO A C 1
ATOM 2677 O O . PRO A 1 364 ? 0.256 -22.993 49.134 1.00 29.39 364 PRO A O 1
ATOM 2680 N N . VAL A 1 365 ? 1.807 -23.413 47.570 1.00 31.44 365 VAL A N 1
ATOM 2681 C CA . VAL A 1 365 ? 2.222 -24.720 48.084 1.00 31.44 365 VAL A CA 1
ATOM 2682 C C . VAL A 1 365 ? 3.277 -24.569 49.181 1.00 31.44 365 VAL A C 1
ATOM 2684 O O . VAL A 1 365 ? 4.471 -24.537 48.902 1.00 31.44 365 VAL A O 1
ATOM 2687 N N . SER A 1 366 ? 2.827 -24.538 50.438 1.00 33.91 366 SER A N 1
ATOM 2688 C CA . SER A 1 366 ? 3.560 -25.092 51.593 1.00 33.91 366 SER A CA 1
ATOM 2689 C C . SER A 1 366 ? 2.660 -25.248 52.840 1.00 33.91 366 SER A C 1
ATOM 2691 O O . SER A 1 366 ? 2.806 -24.544 53.831 1.00 33.91 366 SER A O 1
ATOM 2693 N N . SER A 1 367 ? 1.812 -26.290 52.804 1.00 27.16 367 SER A N 1
ATOM 2694 C CA . SER A 1 367 ? 1.047 -26.918 53.917 1.00 27.16 367 SER A CA 1
ATOM 2695 C C . SER A 1 367 ? -0.220 -26.213 54.447 1.00 27.16 367 SER A C 1
ATOM 2697 O O . SER A 1 367 ? -0.313 -24.994 54.442 1.00 27.16 367 SER A O 1
ATOM 2699 N N . PRO A 1 368 ? -1.131 -26.991 55.069 1.00 31.86 368 PRO A N 1
ATOM 2700 C CA . PRO A 1 368 ? -2.220 -27.765 54.478 1.00 31.86 368 PRO A CA 1
ATOM 2701 C C . PRO A 1 368 ? -3.528 -26.962 54.309 1.00 31.86 368 PRO A C 1
ATOM 2703 O O . PRO A 1 368 ? -3.789 -25.982 55.000 1.00 31.86 368 PRO A O 1
ATOM 2706 N N . VAL A 1 369 ? -4.366 -27.449 53.392 1.00 42.69 369 VAL A N 1
ATOM 2707 C CA . VAL A 1 369 ? -5.703 -26.949 53.035 1.00 42.69 369 VAL A CA 1
ATOM 2708 C C . VAL A 1 369 ? -6.640 -26.866 54.243 1.00 42.69 369 VAL A C 1
ATOM 2710 O O . VAL A 1 369 ? -6.862 -27.881 54.899 1.00 42.69 369 VAL A O 1
ATOM 2713 N N . PHE A 1 370 ? -7.298 -25.716 54.420 1.00 32.00 370 PHE A N 1
ATOM 2714 C CA . PHE A 1 370 ? -8.681 -25.663 54.897 1.00 32.00 370 PHE A CA 1
ATOM 2715 C C . PHE A 1 370 ? -9.509 -24.731 54.008 1.00 32.00 370 PHE A C 1
ATOM 2717 O O . PHE A 1 370 ? -9.223 -23.549 53.851 1.00 32.00 370 PHE A O 1
ATOM 2724 N N . LEU A 1 371 ? -10.502 -25.350 53.371 1.00 46.62 371 LEU A N 1
ATOM 2725 C CA . LEU A 1 371 ? -11.570 -24.750 52.587 1.00 46.62 371 LEU A CA 1
ATOM 2726 C C . LEU A 1 371 ? -12.790 -24.594 53.497 1.00 46.62 371 LEU A C 1
ATOM 2728 O O . LEU A 1 371 ? -13.320 -25.590 53.988 1.00 46.62 371 LEU A O 1
ATOM 2732 N N . SER A 1 372 ? -13.311 -23.379 53.610 1.00 36.81 372 SER A N 1
ATOM 2733 C CA . SER A 1 372 ? -14.753 -23.166 53.707 1.00 36.81 372 SER A CA 1
ATOM 2734 C C . SER A 1 372 ? -15.093 -21.920 52.884 1.00 36.81 372 SER A C 1
ATOM 2736 O O . SER A 1 372 ? -14.537 -20.860 53.111 1.00 36.81 372 SER A O 1
ATOM 2738 N N . GLY A 1 373 ? -15.910 -21.925 51.842 1.00 36.81 373 GLY A N 1
ATOM 2739 C CA . GLY A 1 373 ? -16.565 -22.953 51.055 1.00 36.81 373 GLY A CA 1
ATOM 2740 C C . GLY A 1 373 ? -17.195 -22.206 49.870 1.00 36.81 373 GLY A C 1
ATOM 2741 O O . GLY A 1 373 ? -17.915 -21.237 50.091 1.00 36.81 373 GLY A O 1
ATOM 2742 N N . ALA A 1 374 ? -16.907 -22.681 48.653 1.00 37.78 374 ALA A N 1
ATOM 2743 C CA . ALA A 1 374 ? -17.340 -22.211 47.327 1.00 37.78 374 ALA A CA 1
ATOM 2744 C C . ALA A 1 374 ? -16.444 -21.176 46.611 1.00 37.78 374 ALA A C 1
ATOM 2746 O O . ALA A 1 374 ? -16.220 -20.067 47.086 1.00 37.78 374 ALA A O 1
ATOM 2747 N N . ASN A 1 375 ? -16.021 -21.546 45.395 1.00 46.75 375 ASN A N 1
ATOM 2748 C CA . ASN A 1 375 ? -15.660 -20.606 44.336 1.00 46.75 375 ASN A CA 1
ATOM 2749 C C . ASN A 1 375 ? -16.841 -19.647 44.137 1.00 46.75 375 ASN A C 1
ATOM 2751 O O . ASN A 1 375 ? -17.949 -20.108 43.857 1.00 46.75 375 ASN A O 1
ATOM 2755 N N . GLN A 1 376 ? -16.623 -18.344 44.284 1.00 46.31 376 GLN A N 1
ATOM 2756 C CA . GLN A 1 376 ? -17.649 -17.341 44.018 1.00 46.31 376 GLN A CA 1
ATOM 2757 C C . GLN A 1 376 ? -17.292 -16.570 42.752 1.00 46.31 376 GLN A C 1
ATOM 2759 O O . GLN A 1 376 ? -16.201 -16.022 42.630 1.00 46.31 376 GLN A O 1
ATOM 2764 N N . THR A 1 377 ? -18.229 -16.534 41.810 1.00 48.91 377 THR A N 1
ATOM 2765 C CA . THR A 1 377 ? -18.195 -15.615 40.673 1.00 48.91 377 THR A CA 1
ATOM 2766 C C . THR A 1 377 ? -18.862 -14.320 41.115 1.00 48.91 377 THR A C 1
ATOM 2768 O O . THR A 1 377 ? -20.039 -14.332 41.473 1.00 48.91 377 THR A O 1
ATOM 2771 N N . VAL A 1 378 ? -18.128 -13.209 41.093 1.00 48.47 378 VAL A N 1
ATOM 2772 C CA . VAL A 1 378 ? -18.674 -11.872 41.364 1.00 48.47 378 VAL A CA 1
ATOM 2773 C C . VAL A 1 378 ? -18.581 -11.020 40.105 1.00 48.47 378 VAL A C 1
ATOM 2775 O O . VAL A 1 378 ? -17.593 -11.081 39.376 1.00 48.47 378 VAL A O 1
ATOM 2778 N N . ALA A 1 379 ? -19.635 -10.260 39.812 1.00 40.84 379 ALA A N 1
ATOM 2779 C CA . ALA A 1 379 ? -19.650 -9.383 38.649 1.00 40.84 379 ALA A CA 1
ATOM 2780 C C . ALA A 1 379 ? -18.683 -8.198 38.858 1.00 40.84 379 ALA A C 1
ATOM 2782 O O . ALA A 1 379 ? -18.589 -7.697 39.985 1.00 40.84 379 ALA A O 1
ATOM 2783 N N . PRO A 1 380 ? -18.008 -7.701 37.804 1.00 43.94 380 PRO A N 1
ATOM 2784 C CA . PRO A 1 380 ? -17.133 -6.534 37.902 1.00 43.94 380 PRO A CA 1
ATOM 2785 C C . PRO A 1 380 ? -17.832 -5.343 38.578 1.00 43.94 380 PRO A C 1
ATOM 2787 O O . PRO A 1 380 ? -18.932 -4.958 38.183 1.00 43.94 380 PRO A O 1
ATOM 2790 N N . GLY A 1 381 ? -17.204 -4.778 39.615 1.00 46.81 381 GLY A N 1
ATOM 2791 C CA . GLY A 1 381 ? -17.757 -3.671 40.409 1.00 46.81 381 GLY A CA 1
ATOM 2792 C C . GLY A 1 381 ? -18.678 -4.075 41.572 1.00 46.81 381 GLY A C 1
ATOM 2793 O O . GLY A 1 381 ? -19.215 -3.192 42.238 1.00 46.81 381 GLY A O 1
ATOM 2794 N N . SER A 1 382 ? -18.862 -5.373 41.834 1.00 43.66 382 SER A N 1
ATOM 2795 C CA . SER A 1 382 ? -19.611 -5.872 43.000 1.00 43.66 382 SER A CA 1
ATOM 2796 C C . SER A 1 382 ? -18.699 -6.066 44.213 1.00 43.66 382 SER A C 1
ATOM 2798 O O . SER A 1 382 ? -17.566 -6.514 44.056 1.00 43.66 382 SER A O 1
ATOM 2800 N N . ALA A 1 383 ? -19.210 -5.786 45.415 1.00 51.09 383 ALA A N 1
ATOM 2801 C CA . ALA A 1 383 ? -18.530 -6.131 46.663 1.00 51.09 383 ALA A CA 1
ATOM 2802 C C . ALA A 1 383 ? -18.545 -7.653 46.877 1.00 51.09 383 ALA A C 1
ATOM 2804 O O . ALA A 1 383 ? -19.554 -8.313 46.598 1.00 51.09 383 ALA A O 1
ATOM 2805 N N . ALA A 1 384 ? -17.447 -8.207 47.391 1.00 55.69 384 ALA A N 1
ATOM 2806 C CA . ALA A 1 384 ? -17.345 -9.628 47.717 1.00 55.69 384 ALA A CA 1
ATOM 2807 C C . ALA A 1 384 ? -17.101 -9.809 49.217 1.00 55.69 384 ALA A C 1
ATOM 2809 O O . ALA A 1 384 ? -16.152 -9.257 49.770 1.00 55.69 384 ALA A O 1
ATOM 2810 N N . THR A 1 385 ? -17.942 -10.601 49.887 1.00 52.59 385 THR A N 1
ATOM 2811 C CA . THR A 1 385 ? -17.776 -10.916 51.313 1.00 52.59 385 THR A CA 1
ATOM 2812 C C . THR A 1 385 ? -17.411 -12.379 51.489 1.00 52.59 385 THR A C 1
ATOM 2814 O O . THR A 1 385 ? -18.150 -13.268 51.067 1.00 52.59 385 THR A O 1
ATOM 2817 N N . PHE A 1 386 ? -16.301 -12.642 52.169 1.00 56.88 386 PHE A N 1
ATOM 2818 C CA . PHE A 1 386 ? -15.856 -13.998 52.475 1.00 56.88 386 PHE A CA 1
ATOM 2819 C C . PHE A 1 386 ? -15.463 -14.116 53.943 1.00 56.88 386 PHE A C 1
ATOM 2821 O O . PHE A 1 386 ? -15.117 -13.141 54.619 1.00 56.88 386 PHE A O 1
ATOM 2828 N N . ARG A 1 387 ? -15.583 -15.341 54.451 1.00 52.22 387 ARG A N 1
ATOM 2829 C CA . ARG A 1 387 ? -15.242 -15.679 55.826 1.00 52.22 387 ARG A CA 1
ATOM 2830 C C . ARG A 1 387 ? -13.784 -16.122 55.887 1.00 52.22 387 ARG A C 1
ATOM 2832 O O . ARG A 1 387 ? -13.335 -16.895 55.049 1.00 52.22 387 ARG A O 1
ATOM 2839 N N . ILE A 1 388 ? -13.068 -15.639 56.888 1.00 54.91 388 ILE A N 1
ATOM 2840 C CA . ILE A 1 388 ? -11.712 -16.039 57.237 1.00 54.91 388 ILE A CA 1
ATOM 2841 C C . ILE A 1 388 ? -11.757 -16.843 58.539 1.00 54.91 388 ILE A C 1
ATOM 2843 O O . ILE A 1 388 ? -12.491 -16.510 59.467 1.00 54.91 388 ILE A O 1
ATOM 2847 N N . ASP A 1 389 ? -10.969 -17.910 58.633 1.00 49.25 389 ASP A N 1
ATOM 2848 C CA . ASP A 1 389 ? -10.986 -18.816 59.796 1.00 49.25 389 ASP A CA 1
ATOM 2849 C C . ASP A 1 389 ? -10.234 -18.258 61.022 1.00 49.25 389 ASP A C 1
ATOM 2851 O O . ASP A 1 389 ? -10.063 -18.941 62.033 1.00 49.25 389 ASP A O 1
ATOM 2855 N N . LYS A 1 390 ? -9.762 -17.011 60.931 1.00 56.56 390 LYS A N 1
ATOM 2856 C CA . LYS A 1 390 ? -8.950 -16.315 61.931 1.00 56.56 390 LYS A CA 1
ATOM 2857 C C . LYS A 1 390 ? -9.409 -14.871 62.096 1.00 56.56 390 LYS A C 1
ATOM 2859 O O . LYS A 1 390 ? -10.102 -14.332 61.241 1.00 56.56 390 LYS A O 1
ATOM 2864 N N . GLU A 1 391 ? -8.991 -14.242 63.187 1.00 59.22 391 GLU A N 1
ATOM 2865 C CA . GLU A 1 391 ? -9.213 -12.814 63.419 1.00 59.22 391 GLU A CA 1
ATOM 2866 C C . GLU A 1 391 ? -8.562 -11.964 62.317 1.00 59.22 391 GLU A C 1
ATOM 2868 O O . GLU A 1 391 ? -7.448 -12.250 61.872 1.00 59.22 391 GLU A O 1
ATOM 2873 N N . PHE A 1 392 ? -9.218 -10.876 61.902 1.00 59.22 392 PHE A N 1
ATOM 2874 C CA . PHE A 1 392 ? -8.711 -9.964 60.861 1.00 59.22 392 PHE A CA 1
ATOM 2875 C C . PHE A 1 392 ? -7.298 -9.418 61.150 1.00 59.22 392 PHE A C 1
ATOM 2877 O O . PHE A 1 392 ? -6.518 -9.132 60.235 1.00 59.22 392 PHE A O 1
ATOM 2884 N N . SER A 1 393 ? -6.932 -9.296 62.428 1.00 61.97 393 SER A N 1
ATOM 2885 C CA . SER A 1 393 ? -5.581 -8.909 62.845 1.00 61.97 393 SER A CA 1
ATOM 2886 C C . SER A 1 393 ? -4.504 -9.865 62.312 1.00 61.97 393 SER A C 1
ATOM 2888 O O . SER A 1 393 ? -3.408 -9.402 61.987 1.00 61.97 393 SER A O 1
ATOM 2890 N N . GLU A 1 394 ? -4.827 -11.148 62.133 1.00 57.12 394 GLU A N 1
ATOM 2891 C CA . GLU A 1 394 ? -3.930 -12.198 61.635 1.00 57.12 394 GLU A CA 1
ATOM 2892 C C . GLU A 1 394 ? -3.933 -12.359 60.104 1.00 57.12 394 GLU A C 1
ATOM 2894 O O . GLU A 1 394 ? -3.054 -13.030 59.564 1.00 57.12 394 GLU A O 1
ATOM 2899 N N . LEU A 1 395 ? -4.882 -11.742 59.388 1.00 59.19 395 LEU A N 1
ATOM 2900 C CA . LEU A 1 395 ? -4.919 -11.740 57.920 1.00 59.19 395 LEU A CA 1
ATOM 2901 C C . LEU A 1 395 ? -3.674 -11.022 57.371 1.00 59.19 395 LEU A C 1
ATOM 2903 O O . LEU A 1 395 ? -3.295 -9.992 57.917 1.00 59.19 395 LEU A O 1
ATOM 2907 N N . GLN A 1 396 ? -3.025 -11.519 56.314 1.00 57.06 396 GLN A N 1
ATOM 2908 C CA . GLN A 1 396 ? -1.834 -10.866 55.736 1.00 57.06 396 GLN A CA 1
ATOM 2909 C C . GLN A 1 396 ? -2.137 -10.188 54.398 1.00 57.06 396 GLN A C 1
ATOM 2911 O O . GLN A 1 396 ? -1.889 -8.992 54.254 1.00 57.06 396 GLN A O 1
ATOM 2916 N N . SER A 1 397 ? -2.713 -10.924 53.449 1.00 56.06 397 SER A N 1
ATOM 2917 C CA . SER A 1 397 ? -3.096 -10.420 52.130 1.00 56.06 397 SER A CA 1
ATOM 2918 C C . SER A 1 397 ? -4.085 -11.366 51.443 1.00 56.06 397 SER A C 1
ATOM 2920 O O . SER A 1 397 ? -4.259 -12.514 51.856 1.00 56.06 397 SER A O 1
ATOM 2922 N N . VAL A 1 398 ? -4.717 -10.867 50.385 1.00 56.34 398 VAL A N 1
ATOM 2923 C CA . VAL A 1 398 ? -5.561 -11.599 49.439 1.00 56.34 398 VAL A CA 1
ATOM 2924 C C . VAL A 1 398 ? -5.034 -11.269 48.048 1.00 56.34 398 VAL A C 1
ATOM 2926 O O . VAL A 1 398 ? -4.706 -10.119 47.768 1.00 56.34 398 VAL A O 1
ATOM 2929 N N . ALA A 1 399 ? -4.910 -12.269 47.182 1.00 49.44 399 ALA A N 1
ATOM 2930 C CA . ALA A 1 399 ? -4.506 -12.055 45.799 1.00 49.44 399 ALA A CA 1
ATOM 2931 C C . ALA A 1 399 ? -5.737 -12.099 44.886 1.00 49.44 399 ALA A C 1
ATOM 2933 O O . ALA A 1 399 ? -6.506 -13.058 44.941 1.00 49.44 399 ALA A O 1
ATOM 2934 N N . VAL A 1 400 ? -5.896 -11.078 44.045 1.00 54.78 400 VAL A N 1
ATOM 2935 C CA . VAL A 1 400 ? -6.941 -10.974 43.015 1.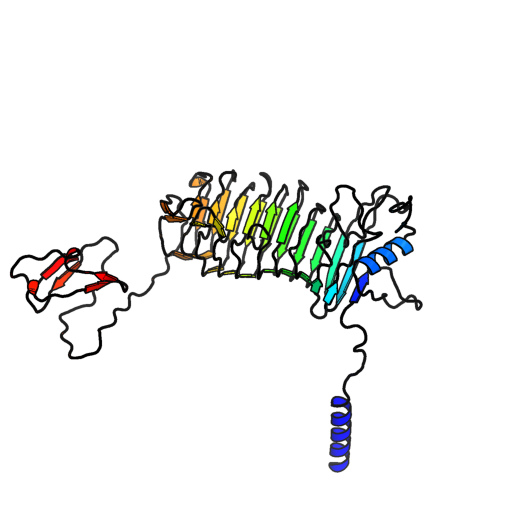00 54.78 400 VAL A CA 1
ATOM 2936 C C . VAL A 1 400 ? -6.236 -10.680 41.691 1.00 54.78 400 VAL A C 1
ATOM 2938 O O . VAL A 1 400 ? -5.465 -9.730 41.615 1.00 54.78 400 VAL A O 1
ATOM 2941 N N . ASP A 1 401 ? -6.423 -11.523 40.673 1.00 49.41 401 ASP A N 1
ATOM 2942 C CA . ASP A 1 401 ? -5.817 -11.369 39.335 1.00 49.41 401 ASP A CA 1
ATOM 2943 C C . ASP A 1 401 ? -4.297 -11.108 39.328 1.00 49.41 401 ASP A C 1
ATOM 2945 O O . ASP A 1 401 ? -3.776 -10.272 38.591 1.00 49.41 401 ASP A O 1
ATOM 2949 N N . GLY A 1 402 ? -3.551 -11.817 40.182 1.00 46.19 402 GLY A N 1
ATOM 2950 C CA . GLY A 1 402 ? -2.093 -11.660 40.286 1.00 46.19 402 GLY A CA 1
ATOM 2951 C C . GLY A 1 402 ? -1.643 -10.368 40.977 1.00 46.19 402 GLY A C 1
ATOM 2952 O O . GLY A 1 402 ? -0.441 -10.126 41.098 1.00 46.19 402 GLY A O 1
ATOM 2953 N N . VAL A 1 403 ? -2.585 -9.567 41.478 1.00 45.03 403 VAL A N 1
ATOM 2954 C CA . VAL A 1 403 ? -2.337 -8.408 42.330 1.00 45.03 403 VAL A CA 1
ATOM 2955 C C . VAL A 1 403 ? -2.528 -8.822 43.783 1.00 45.03 403 VAL A C 1
ATOM 2957 O O . VAL A 1 403 ? -3.602 -9.262 44.192 1.00 45.03 403 VAL A O 1
ATOM 2960 N N . THR A 1 404 ? -1.476 -8.674 44.583 1.00 55.69 404 THR A N 1
ATOM 2961 C CA . THR A 1 404 ? -1.570 -8.820 46.036 1.00 55.69 404 THR A CA 1
ATOM 2962 C C . THR A 1 404 ? -2.210 -7.561 46.605 1.00 55.69 404 THR A C 1
ATOM 2964 O O . THR A 1 404 ? -1.598 -6.494 46.584 1.00 55.69 404 THR A O 1
ATOM 2967 N N . LEU A 1 405 ? -3.431 -7.689 47.112 1.00 58.25 405 LEU A N 1
ATOM 2968 C CA . LEU A 1 405 ? -4.114 -6.635 47.846 1.00 58.25 405 LEU A CA 1
ATOM 2969 C C . LEU A 1 405 ? -3.621 -6.637 49.298 1.00 58.25 405 LEU A C 1
ATOM 2971 O O . LEU A 1 405 ? -3.375 -7.694 49.898 1.00 58.25 405 LEU A O 1
ATOM 2975 N N . ASP A 1 406 ? -3.471 -5.456 49.883 1.00 62.94 406 ASP A N 1
ATOM 2976 C CA . ASP A 1 406 ? -3.065 -5.304 51.278 1.00 62.94 406 ASP A CA 1
ATOM 2977 C C . ASP A 1 406 ? -4.257 -4.902 52.159 1.00 62.94 406 ASP A C 1
ATOM 2979 O O . ASP A 1 406 ? -5.391 -4.768 51.697 1.00 62.94 406 ASP A O 1
ATOM 2983 N N . LYS A 1 407 ? -4.019 -4.731 53.464 1.00 63.00 407 LYS A N 1
ATOM 2984 C CA . LYS A 1 407 ? -5.084 -4.428 54.432 1.00 63.00 407 LYS A CA 1
ATOM 2985 C C . LYS A 1 407 ? -5.848 -3.132 54.163 1.00 63.00 407 LYS A C 1
ATOM 2987 O O . LYS A 1 407 ? -6.928 -2.966 54.725 1.00 63.00 407 LYS A O 1
ATOM 2992 N N . SER A 1 408 ? -5.316 -2.224 53.345 1.00 65.56 408 SER A N 1
ATOM 2993 C CA . SER A 1 408 ? -6.006 -0.991 52.958 1.00 65.56 408 SER A CA 1
ATOM 2994 C C . SER A 1 408 ? -7.160 -1.231 51.980 1.00 65.56 408 SER A C 1
ATOM 2996 O O . SER A 1 408 ? -8.043 -0.383 51.864 1.00 65.56 408 SER A O 1
ATOM 2998 N N . ASN A 1 409 ? -7.189 -2.394 51.321 1.00 64.50 409 ASN A N 1
ATOM 2999 C CA . ASN A 1 409 ? -8.211 -2.777 50.349 1.00 64.50 409 ASN A CA 1
ATOM 3000 C C . ASN A 1 409 ? -9.393 -3.536 50.968 1.00 64.50 409 ASN A C 1
ATOM 3002 O O . ASN A 1 409 ? -10.248 -4.011 50.232 1.00 64.50 409 ASN A O 1
ATOM 3006 N N . TYR A 1 410 ? -9.441 -3.674 52.295 1.00 66.88 410 TYR A N 1
ATOM 3007 C CA . TYR A 1 410 ? -10.448 -4.477 52.984 1.00 66.88 410 TYR A CA 1
ATOM 3008 C C . TYR A 1 410 ? -11.270 -3.639 53.955 1.00 66.88 410 TYR A C 1
ATOM 3010 O O . TYR A 1 410 ? -10.748 -2.749 54.633 1.00 66.88 410 TYR A O 1
ATOM 3018 N N . LYS A 1 411 ? -12.541 -4.002 54.123 1.00 62.31 411 LYS A N 1
ATOM 3019 C CA . LYS A 1 411 ? -13.340 -3.597 55.283 1.00 62.31 411 LYS A CA 1
ATOM 3020 C C . LYS A 1 411 ? -13.590 -4.803 56.181 1.00 62.31 411 LYS A C 1
ATOM 3022 O O . LYS A 1 411 ? -14.101 -5.830 55.745 1.00 62.31 411 LYS A O 1
ATOM 3027 N N . ALA A 1 412 ? -13.231 -4.662 57.454 1.00 60.44 412 ALA A N 1
ATOM 3028 C CA . ALA A 1 412 ? -13.535 -5.630 58.499 1.00 60.44 412 ALA A CA 1
ATOM 3029 C C . ALA A 1 412 ? -13.759 -4.913 59.836 1.00 60.44 412 ALA A C 1
ATOM 3031 O O . ALA A 1 412 ? -13.203 -3.841 60.088 1.00 60.44 412 ALA A O 1
ATOM 3032 N N . TRP A 1 413 ? -14.567 -5.515 60.706 1.00 56.12 413 TRP A N 1
ATOM 3033 C CA . TRP A 1 413 ? -14.806 -5.028 62.065 1.00 56.12 413 TRP A CA 1
ATOM 3034 C C . TRP A 1 413 ? -13.923 -5.774 63.072 1.00 56.12 413 TRP A C 1
ATOM 3036 O O . TRP A 1 413 ? -13.579 -6.936 62.868 1.00 56.12 413 TRP A O 1
ATOM 3046 N N . SER A 1 414 ? -13.547 -5.116 64.170 1.00 49.53 414 SER A N 1
ATOM 3047 C CA . SER A 1 414 ? -12.768 -5.752 65.243 1.00 49.53 414 SER A CA 1
ATOM 3048 C C . SER A 1 414 ? -13.526 -6.958 65.819 1.00 49.53 414 SER A C 1
ATOM 3050 O O . SER A 1 414 ? -14.698 -6.817 66.168 1.00 49.53 414 SER A O 1
ATOM 3052 N N . GLY A 1 415 ? -12.882 -8.129 65.899 1.00 52.53 415 GLY A N 1
ATOM 3053 C CA . GLY A 1 415 ? -13.522 -9.390 66.308 1.00 52.53 415 GLY A CA 1
ATOM 3054 C C . GLY A 1 415 ? -14.274 -10.126 65.187 1.00 52.53 415 GLY A C 1
ATOM 3055 O O . GLY A 1 415 ? -14.996 -11.086 65.458 1.00 52.53 415 GLY A O 1
ATOM 3056 N N . SER A 1 416 ? -14.196 -9.642 63.940 1.00 56.78 416 SER A N 1
ATOM 3057 C CA . SER A 1 416 ? -14.881 -10.240 62.792 1.00 56.78 416 SER A CA 1
ATOM 3058 C C . SER A 1 416 ? -14.031 -11.317 62.125 1.00 56.78 416 SER A C 1
ATOM 3060 O O . SER A 1 416 ? -12.852 -11.118 61.832 1.00 56.78 416 SER A O 1
ATOM 3062 N N . THR A 1 417 ? -14.692 -12.420 61.777 1.00 54.06 417 THR A N 1
ATOM 3063 C CA . THR A 1 417 ? -14.185 -13.453 60.860 1.00 54.06 417 THR A CA 1
ATOM 3064 C C . THR A 1 417 ? -14.661 -13.223 59.422 1.00 54.06 417 THR A C 1
ATOM 3066 O O . THR A 1 417 ? -14.574 -14.121 58.600 1.00 54.06 417 THR A O 1
ATOM 3069 N N . TYR A 1 418 ? -15.189 -12.042 59.094 1.00 52.81 418 TYR A N 1
ATOM 3070 C CA . TYR A 1 418 ? -15.660 -11.675 57.754 1.00 52.81 418 TYR A CA 1
ATOM 3071 C C . TYR A 1 418 ? -14.920 -10.453 57.218 1.00 52.81 418 TYR A C 1
ATOM 3073 O O . TYR A 1 418 ? -14.688 -9.495 57.965 1.00 52.81 418 TYR A O 1
ATOM 3081 N N . VAL A 1 419 ? -14.604 -10.502 55.923 1.00 57.47 419 VAL A N 1
ATOM 3082 C CA . VAL A 1 419 ? -13.894 -9.463 55.172 1.00 57.47 419 VAL A CA 1
ATOM 3083 C C . VAL A 1 419 ? -14.695 -9.108 53.922 1.00 57.47 419 VAL A C 1
ATOM 3085 O O . VAL A 1 419 ? -15.143 -10.002 53.203 1.00 57.47 419 VAL A O 1
ATOM 3088 N N . GLU A 1 420 ? -14.874 -7.810 53.682 1.00 60.78 420 GLU A N 1
ATOM 3089 C CA . GLU A 1 420 ? -15.455 -7.249 52.460 1.00 60.78 420 GLU A CA 1
ATOM 3090 C C . GLU A 1 420 ? -14.335 -6.639 51.599 1.00 60.78 420 GLU A C 1
ATOM 3092 O O . GLU A 1 420 ? -13.551 -5.819 52.095 1.00 60.78 420 GLU A O 1
ATOM 3097 N N . LEU A 1 421 ? -14.258 -7.095 50.345 1.00 61.31 421 LEU A N 1
ATOM 3098 C CA . LEU A 1 421 ? -13.410 -6.581 49.261 1.00 61.31 421 LEU A CA 1
ATOM 3099 C C . LEU A 1 421 ? -14.158 -5.516 48.457 1.00 61.31 421 LEU A C 1
ATOM 3101 O O . LEU A 1 421 ? -15.305 -5.817 48.038 1.00 61.31 421 LEU A O 1
#

Radius of gyration: 30.26 Å; Cα contacts (8 Å, |Δi|>4): 1125; chains: 1; bounding box: 50×77×98 Å

Secondary structure (DSSP, 8-state):
-HHHHHHHHHHHHHHHHS---S--S-SSEEEETT-B-TTSSSBPPBSBHHHHHHHHHHHTT---SSTTTTB----SEEEEEEEEEEEEEE----TTT---SSS-SBTTTT---BS--EEEEEEEEEEEEEEEE--SS---B----SEEEEES-EE-S-EE--S--SEEEEES-EESS-EEEEEE-TT-EEEEES-EE-S--TTSEEEEEEEE-SEEEEES-EEES-SEEEEEE--SS-EEEEES-EEE----EEETTEEE-EEEEEEE-SEEEEES-EEEEEEEEEEEE-TT---SEEEEES-EEEEEEEEEETT---GGGEEEESEEEEETTTTEEEETTEEEE------EEEPPPP--PPPPSSS-----S------TT---EEE-SS-GGG---EEETTEEE-GGG-B--TT-SEEE-

pLDDT: mean 84.51, std 18.91, range [27.16, 98.94]

Nearest PDB structures (foldseek):
  3wwg-assembly4_D  TM=3.063E-01  e=8.233E-02  Aspergillus niger
  1ogm-assembly1_X  TM=3.490E-01  e=1.676E+00  Talaromyces minioluteus
  1ee6-assembly1_A  TM=4.224E-01  e=8.282E+00  Bacillus sp. KSM-P15
  5zl4-assembly1_A  TM=2.789E-01  e=5.748E+00  Pseudarthrobacter chlorophenolicus A6

Foldseek 3Di:
DVVVVVVVVVVVVVVVPPPCPVDPPPQWWKFKPPDADPVSPHTDTDQALLVRLQRVCVVQVAWLDDPRQQEHPNPAEDEEMEMETGDEHENPPCRSFADDDQLDQASQQSHHHVVDYAYAEGEYEYDHQAEYHYDPDDDHHEHAYLAYEYECHEYQAEAEHRNAHQEEEYYQYEYAAAYAYQHADQAHEYYYELYEFQEYHPVFENYHAAYAHQEYEAYQYEAEDTCEYYEDHHAQNYDYEYEQYEHAQHFADDDPNFGEYENYEYAEYQEYAHENYEYAHAAFEPYEDALNYPHQAYEHEQYEHAYQHYYHDNVPPDQVRYHADNYEDRYNNPQWHQDNVGIDGDPHDHDYHYDDDDDDDDDDDDDDDDDDDDDDDDDPPDKDKDFAPDFPVPDAFDDDSNDTDGPVPWDDDGVGRMIID

Solvent-accessible surface area (backbone atoms only — not comparable to full-atom values): 21306 Å² total; per-residue (Å²): 108,74,70,58,52,52,51,53,50,52,51,48,50,50,64,70,63,45,75,81,76,73,70,85,80,68,63,45,24,31,36,45,67,98,40,50,40,98,84,71,76,47,72,33,77,21,68,22,50,31,58,42,28,40,54,50,32,49,78,64,64,25,36,47,55,76,99,51,51,20,33,51,81,76,64,60,61,42,70,67,48,46,35,42,34,23,16,67,24,37,41,41,85,35,73,48,30,51,51,96,75,86,54,47,60,20,48,73,39,54,30,45,50,39,72,68,68,45,36,38,35,32,39,40,37,34,40,79,77,10,30,46,39,71,39,84,93,63,57,39,82,11,42,51,16,48,34,31,39,42,31,41,34,31,32,59,45,50,45,48,38,49,26,46,32,41,25,35,37,39,33,51,26,35,25,48,18,6,34,37,32,54,31,67,28,66,74,11,40,38,38,41,29,49,25,38,28,57,15,33,24,98,91,28,27,25,35,36,41,37,42,30,21,38,30,40,39,42,31,48,26,42,38,32,63,15,30,17,30,38,37,38,28,29,33,68,69,8,46,35,39,39,34,46,26,39,40,32,44,22,62,24,42,80,45,90,94,26,62,18,43,21,46,37,30,45,34,24,21,26,28,42,40,39,30,50,27,41,35,34,64,22,65,16,12,42,31,26,36,32,62,74,30,73,46,70,34,37,36,44,31,47,26,42,41,31,19,36,11,54,43,32,62,62,35,66,68,58,66,92,34,49,47,46,40,73,19,37,37,41,52,76,40,73,62,25,19,45,36,66,90,38,77,43,83,34,89,80,81,75,47,51,50,71,65,84,77,84,87,79,85,81,79,84,92,79,81,81,93,83,87,77,81,78,94,77,91,75,62,92,95,58,78,48,76,48,68,46,102,51,51,63,87,75,61,75,68,54,74,56,97,91,41,77,42,50,73,88,63,50,49,69,56,93,92,28,42,47,42,35,75